Protein AF-A0AAN7WR98-F1 (afdb_monomer_lite)

Foldseek 3Di:
DDDDDDDDDDDDDDPDPDDDDDDQDDDDDLASDAQDLADALVRLLVLLQLLLVLLVLLLVLLLCLVVDDLVVNLVSLVVNLSSLSNNVSSLNSLVSNVVPDPPPAPLQLLVQLSVLCVVPSCVQANVLSVQSNPDPPPVSVVVSSVSNLQCCLQANQVSVLSSLCVSCVRNVNVCSGDSGHDHRPSSVVDDNVQGQYSVCVLPDQDDPPQDPQQDANLAQDLADDLVSLLVLLQLLLVLLVLLLVCLQCVVPDPRQLRSLSSNLNSLSNNVSSLNNLCSHCVVVDDPLLVQLSVLQVVCSVPLRNVLSVQCNVCVPPPVSVVVSSVSNLLSCLQENQVSQLVSLVVSCVVNDPSNVPGDSGHDHRPCSVVDDNPPPPYSPPPDPPDDDPDDD

Structure (mmCIF, N/CA/C/O backbone):
data_AF-A0AAN7WR98-F1
#
_entry.id   AF-A0AAN7WR98-F1
#
loop_
_atom_site.group_PDB
_atom_site.id
_atom_site.type_symbol
_atom_site.label_atom_id
_atom_site.label_alt_id
_atom_site.label_comp_id
_atom_site.label_asym_id
_atom_site.label_entity_id
_atom_site.label_seq_id
_atom_site.pdbx_PDB_ins_code
_atom_site.Cartn_x
_atom_site.Cartn_y
_atom_site.Cartn_z
_atom_site.occupancy
_atom_site.B_iso_or_equiv
_atom_site.auth_seq_id
_atom_site.auth_comp_id
_atom_site.auth_asym_id
_atom_site.auth_atom_id
_atom_site.pdbx_PDB_model_num
ATOM 1 N N . MET A 1 1 ? -8.226 -41.713 56.195 1.00 40.41 1 MET A N 1
ATOM 2 C CA . MET A 1 1 ? -8.810 -40.793 55.196 1.00 40.41 1 MET A CA 1
ATOM 3 C C . MET A 1 1 ? -7.629 -40.143 54.507 1.00 40.41 1 MET A C 1
ATOM 5 O O . MET A 1 1 ? -6.959 -39.328 55.123 1.00 40.41 1 MET A O 1
ATOM 9 N N . ASN A 1 2 ? -7.275 -40.651 53.327 1.00 34.00 2 ASN A N 1
ATOM 10 C CA . ASN A 1 2 ? -6.015 -40.342 52.653 1.00 34.00 2 ASN A CA 1
ATOM 11 C C . ASN A 1 2 ? -6.230 -39.175 51.688 1.00 34.00 2 ASN A C 1
ATOM 13 O O . ASN A 1 2 ? -7.072 -39.270 50.799 1.00 34.00 2 ASN A O 1
ATOM 17 N N . ALA A 1 3 ? -5.473 -38.097 51.879 1.00 37.28 3 ALA A N 1
ATOM 18 C CA . ALA A 1 3 ? -5.375 -36.995 50.934 1.00 37.28 3 ALA A CA 1
ATOM 19 C C . ALA A 1 3 ? -4.341 -37.357 49.857 1.00 37.28 3 ALA A C 1
ATOM 21 O O . ALA A 1 3 ? -3.191 -37.655 50.179 1.00 37.28 3 ALA A O 1
ATOM 22 N N . TYR A 1 4 ? -4.756 -37.355 48.591 1.00 42.19 4 TYR A N 1
ATOM 23 C CA . TYR A 1 4 ? -3.854 -37.446 47.446 1.00 42.19 4 TYR A CA 1
ATOM 24 C C . TYR A 1 4 ? -3.397 -36.033 47.070 1.00 42.19 4 TYR A C 1
ATOM 26 O O . TYR A 1 4 ? -4.215 -35.203 46.683 1.00 42.19 4 TYR A O 1
ATOM 34 N N . ALA A 1 5 ? -2.096 -35.768 47.191 1.00 38.50 5 ALA A N 1
ATOM 35 C CA . ALA A 1 5 ? -1.447 -34.596 46.617 1.00 38.50 5 ALA A CA 1
ATOM 36 C C . ALA A 1 5 ? -0.995 -34.944 45.192 1.00 38.50 5 ALA A C 1
ATOM 38 O O . ALA A 1 5 ? -0.158 -35.828 45.007 1.00 38.50 5 ALA A O 1
ATOM 39 N N . ALA A 1 6 ? -1.569 -34.281 44.189 1.00 35.84 6 ALA A N 1
ATOM 40 C CA . ALA A 1 6 ? -1.114 -34.363 42.807 1.00 35.84 6 ALA A CA 1
ATOM 41 C C . ALA A 1 6 ? -0.049 -33.280 42.576 1.00 35.84 6 ALA A C 1
ATOM 43 O O . ALA A 1 6 ? -0.339 -32.090 42.669 1.00 35.84 6 ALA A O 1
ATOM 44 N N . ILE A 1 7 ? 1.186 -33.699 42.306 1.00 36.03 7 ILE A N 1
ATOM 45 C CA . ILE A 1 7 ? 2.278 -32.827 41.866 1.00 36.03 7 ILE A CA 1
ATOM 46 C C . ILE A 1 7 ? 2.239 -32.825 40.337 1.00 36.03 7 ILE A C 1
ATOM 48 O O . ILE A 1 7 ? 2.510 -33.849 39.714 1.00 36.03 7 ILE A O 1
ATOM 52 N N . ILE A 1 8 ? 1.877 -31.690 39.738 1.00 37.47 8 ILE A N 1
ATOM 53 C CA . ILE A 1 8 ? 2.004 -31.457 38.295 1.00 37.47 8 ILE A CA 1
ATOM 54 C C . ILE A 1 8 ? 3.386 -30.847 38.064 1.00 37.47 8 ILE A C 1
ATOM 56 O O . ILE A 1 8 ? 3.668 -29.737 38.508 1.00 37.47 8 ILE A O 1
ATOM 60 N N . THR A 1 9 ? 4.268 -31.594 37.406 1.00 32.22 9 THR A N 1
ATOM 61 C CA . THR A 1 9 ? 5.587 -31.121 36.976 1.00 32.22 9 THR A CA 1
ATOM 62 C C . THR A 1 9 ? 5.456 -30.582 35.552 1.00 32.22 9 THR A C 1
ATOM 64 O O . THR A 1 9 ? 5.343 -31.361 34.609 1.00 32.22 9 THR A O 1
ATOM 67 N N . LEU A 1 10 ? 5.433 -29.257 35.391 1.00 30.08 10 LEU A N 1
ATOM 68 C CA . LEU A 1 10 ? 5.532 -28.607 34.083 1.00 30.08 10 LEU A CA 1
ATOM 69 C C . LEU A 1 10 ? 7.015 -28.559 33.685 1.00 30.08 10 LEU A C 1
ATOM 71 O O . LEU A 1 10 ? 7.807 -27.860 34.314 1.00 30.08 10 LEU A O 1
ATOM 75 N N . ALA A 1 11 ? 7.403 -29.327 32.669 1.00 31.03 11 ALA A N 1
ATOM 76 C CA . ALA A 1 11 ? 8.721 -29.225 32.052 1.00 31.03 11 ALA A CA 1
ATOM 77 C C . ALA A 1 11 ? 8.640 -28.230 30.886 1.00 31.03 11 ALA A C 1
ATOM 79 O O . ALA A 1 11 ? 8.096 -28.551 29.832 1.00 31.03 11 ALA A O 1
ATOM 80 N N . VAL A 1 12 ? 9.168 -27.020 31.084 1.00 31.61 12 VAL A N 1
ATOM 81 C CA . VAL A 1 12 ? 9.405 -26.054 30.003 1.00 31.61 12 VAL A CA 1
ATOM 82 C C . VAL A 1 12 ? 10.688 -26.476 29.293 1.00 31.61 12 VAL A C 1
ATOM 84 O O . VAL A 1 12 ? 11.780 -26.354 29.847 1.00 31.61 12 VAL A O 1
ATOM 87 N N . VAL A 1 13 ? 10.564 -27.017 28.082 1.00 30.03 13 VAL A N 1
ATOM 88 C CA . VAL A 1 13 ? 11.710 -27.326 27.220 1.00 30.03 13 VAL A CA 1
ATOM 89 C C . VAL A 1 13 ? 11.945 -26.121 26.313 1.00 30.03 13 VAL A C 1
ATOM 91 O O . VAL A 1 13 ? 11.380 -26.032 25.228 1.00 30.03 13 VAL A O 1
ATOM 94 N N . ALA A 1 14 ? 12.765 -25.174 26.770 1.00 31.89 14 ALA A N 1
ATOM 95 C CA . ALA A 1 14 ? 13.304 -24.127 25.909 1.00 31.89 14 ALA A CA 1
ATOM 96 C C . ALA A 1 14 ? 14.435 -24.730 25.062 1.00 31.89 14 ALA A C 1
ATOM 98 O O . ALA A 1 14 ? 15.509 -25.048 25.574 1.00 31.89 14 ALA A O 1
ATOM 99 N N . SER A 1 15 ? 14.180 -24.922 23.770 1.00 29.84 15 SER A N 1
ATOM 100 C CA . SER A 1 15 ? 15.191 -25.358 22.803 1.00 29.84 15 SER A CA 1
ATOM 101 C C . SER A 1 15 ? 15.804 -24.122 22.149 1.00 29.84 15 SER A C 1
ATOM 103 O O . SER A 1 15 ? 15.412 -23.745 21.053 1.00 29.84 15 SER A O 1
ATOM 105 N N . ALA A 1 16 ? 16.736 -23.463 22.836 1.00 31.19 16 ALA A N 1
ATOM 106 C CA . ALA A 1 16 ? 17.548 -22.412 22.231 1.00 31.19 16 ALA A CA 1
ATOM 107 C C . ALA A 1 16 ? 18.732 -23.061 21.497 1.00 31.19 16 ALA A C 1
ATOM 109 O O . ALA A 1 16 ? 19.660 -23.579 22.121 1.00 31.19 16 ALA A O 1
ATOM 110 N N . SER A 1 17 ? 18.703 -23.060 20.166 1.00 31.69 17 SER A N 1
ATOM 111 C CA . SER A 1 17 ? 19.889 -23.329 19.352 1.00 31.69 17 SER A CA 1
ATOM 112 C C . SER A 1 17 ? 20.848 -22.144 19.478 1.00 31.69 17 SER A C 1
ATOM 114 O O . SER A 1 17 ? 20.596 -21.073 18.933 1.00 31.69 17 SER A O 1
ATOM 116 N N . ALA A 1 18 ? 21.933 -22.331 20.229 1.00 30.19 18 ALA A N 1
ATOM 117 C CA . ALA A 1 18 ? 22.984 -21.337 20.399 1.00 30.19 18 ALA A CA 1
ATOM 118 C C . ALA A 1 18 ? 23.758 -21.127 19.084 1.00 30.19 18 ALA A C 1
ATOM 120 O O . ALA A 1 18 ? 24.468 -22.023 18.625 1.00 30.19 18 ALA A O 1
ATOM 121 N N . LEU A 1 19 ? 23.631 -19.935 18.497 1.00 33.47 19 LEU A N 1
ATOM 122 C CA . LEU A 1 19 ? 24.580 -19.407 17.515 1.00 33.47 19 LEU A CA 1
ATOM 123 C C . LEU A 1 19 ? 25.853 -18.899 18.234 1.00 33.47 19 LEU A C 1
ATOM 125 O O . LEU A 1 19 ? 25.812 -18.652 19.443 1.00 33.47 19 LEU A O 1
ATOM 129 N N . PRO A 1 20 ? 27.004 -18.790 17.540 1.00 31.31 20 PRO A N 1
ATOM 130 C CA . PRO A 1 20 ? 28.288 -18.492 18.170 1.00 31.31 20 PRO A CA 1
ATOM 131 C C . PRO A 1 20 ? 28.291 -17.108 18.826 1.00 31.31 20 PRO A C 1
ATOM 133 O O . PRO A 1 20 ? 27.949 -16.115 18.191 1.00 31.31 20 PRO A O 1
ATOM 136 N N . SER A 1 21 ? 28.719 -17.047 20.090 1.00 37.81 21 SER A N 1
ATOM 137 C CA . SER A 1 21 ? 28.943 -15.798 20.819 1.00 37.81 21 SER A CA 1
ATOM 138 C C . SER A 1 21 ? 30.113 -15.012 20.228 1.00 37.81 21 SER A C 1
ATOM 140 O O . SER A 1 21 ? 31.270 -15.268 20.565 1.00 37.81 21 SER A O 1
ATOM 142 N N . GLU A 1 22 ? 29.809 -14.004 19.419 1.00 37.22 22 GLU A N 1
ATOM 143 C CA . GLU A 1 22 ? 30.574 -12.760 19.450 1.00 37.22 22 GLU A CA 1
ATOM 144 C C . GLU A 1 22 ? 30.024 -11.872 20.577 1.00 37.22 22 GLU A C 1
ATOM 146 O O . GLU A 1 22 ? 28.877 -11.992 21.002 1.00 37.22 22 GLU A O 1
ATOM 151 N N . VAL A 1 23 ? 30.907 -11.078 21.173 1.00 35.81 23 VAL A N 1
ATOM 152 C CA . VAL A 1 23 ? 30.748 -10.426 22.478 1.00 35.81 23 VAL A CA 1
ATOM 153 C C . VAL A 1 23 ? 29.552 -9.458 22.498 1.00 35.81 23 VAL A C 1
ATOM 155 O O . VAL A 1 23 ? 29.684 -8.291 22.147 1.00 35.81 23 VAL A O 1
ATOM 158 N N . LEU A 1 24 ? 28.395 -9.931 22.971 1.00 34.12 24 LEU A N 1
ATOM 159 C CA . LEU A 1 24 ? 27.261 -9.097 23.380 1.00 34.12 24 LEU A CA 1
ATOM 160 C C . LEU A 1 24 ? 27.605 -8.413 24.711 1.00 34.12 24 LEU A C 1
ATOM 162 O O . LEU A 1 24 ? 27.625 -9.043 25.772 1.00 34.12 24 LEU A O 1
ATOM 166 N N . ASN A 1 25 ? 27.904 -7.115 24.659 1.00 32.28 25 ASN A N 1
ATOM 167 C CA . ASN A 1 25 ? 28.015 -6.290 25.858 1.00 32.28 25 ASN A CA 1
ATOM 168 C C . ASN A 1 25 ? 26.648 -6.208 26.556 1.00 32.28 25 ASN A C 1
ATOM 170 O O . ASN A 1 25 ? 25.639 -5.853 25.955 1.00 32.28 25 ASN A O 1
ATOM 174 N N . ALA A 1 26 ? 26.613 -6.521 27.850 1.00 30.92 26 ALA A N 1
ATOM 175 C CA . ALA A 1 26 ? 25.395 -6.460 28.645 1.00 30.92 26 ALA A CA 1
ATOM 176 C C . ALA A 1 26 ? 24.957 -5.006 28.939 1.00 30.92 26 ALA A C 1
ATOM 178 O O . ALA A 1 26 ? 25.608 -4.300 29.706 1.00 30.92 26 ALA A O 1
ATOM 179 N N . ARG A 1 27 ? 23.807 -4.642 28.350 1.00 48.62 27 ARG A N 1
ATOM 180 C CA . ARG A 1 27 ? 22.709 -3.743 28.785 1.00 48.62 27 ARG A CA 1
ATOM 181 C C . ARG A 1 27 ? 23.021 -2.379 29.426 1.00 48.62 27 ARG A C 1
ATOM 183 O O . ARG A 1 27 ? 23.291 -2.297 30.624 1.00 48.62 27 ARG A O 1
ATOM 190 N N . GLN A 1 28 ? 22.704 -1.317 28.670 1.00 35.62 28 GLN A N 1
ATOM 191 C CA . GLN A 1 28 ? 22.116 -0.057 29.177 1.00 35.62 28 GLN A CA 1
ATOM 192 C C . GLN A 1 28 ? 21.080 0.601 28.230 1.00 35.62 28 GLN A C 1
ATOM 194 O O . GLN A 1 28 ? 20.388 1.518 28.666 1.00 35.62 28 GLN A O 1
ATOM 199 N N . SER A 1 29 ? 20.930 0.160 26.978 1.00 50.62 29 SER A N 1
ATOM 200 C CA . SER A 1 29 ? 19.923 0.670 26.034 1.00 50.62 29 SER A CA 1
ATOM 201 C C . SER A 1 29 ? 18.647 -0.183 26.058 1.00 50.62 29 SER A C 1
ATOM 203 O O . SER A 1 29 ? 18.676 -1.359 26.413 1.00 50.62 29 SER A O 1
ATOM 205 N N . SER A 1 30 ? 17.517 0.416 25.679 1.00 65.88 30 SER A N 1
ATOM 206 C CA . SER A 1 30 ? 16.220 -0.246 25.457 1.00 65.88 30 SER A CA 1
ATOM 207 C C . SER A 1 30 ? 16.215 -1.233 24.279 1.00 65.88 30 SER A C 1
ATOM 209 O O . SER A 1 30 ? 15.180 -1.822 24.005 1.00 65.88 30 SER A O 1
ATOM 211 N N . CYS A 1 31 ? 17.352 -1.405 23.599 1.00 77.69 31 CYS A N 1
ATOM 212 C CA . CYS A 1 31 ? 17.520 -2.242 22.420 1.00 77.69 31 CYS A CA 1
ATOM 213 C C . CYS A 1 31 ? 18.435 -3.430 22.743 1.00 77.69 31 CYS A C 1
ATOM 215 O O . CYS A 1 31 ? 19.499 -3.242 23.339 1.00 77.69 31 CYS A O 1
ATOM 217 N N . TYR A 1 32 ? 18.045 -4.641 22.354 1.00 74.94 32 TYR A N 1
ATOM 218 C CA . TYR A 1 32 ? 18.869 -5.845 22.462 1.00 74.94 32 TYR A CA 1
ATOM 219 C C . TYR A 1 32 ? 19.983 -5.858 21.414 1.00 74.94 32 TYR A C 1
ATOM 221 O O . TYR A 1 32 ? 21.110 -6.254 21.712 1.00 74.94 32 TYR A O 1
ATOM 229 N N . LEU A 1 33 ? 19.670 -5.380 20.208 1.00 69.88 33 LEU A N 1
ATOM 230 C CA . LEU A 1 33 ? 20.643 -5.065 19.168 1.00 69.88 33 LEU A CA 1
ATOM 231 C C . LEU A 1 33 ? 20.804 -3.550 19.072 1.00 69.88 33 LEU A C 1
ATOM 233 O O . LEU A 1 33 ? 19.821 -2.813 19.127 1.00 69.88 33 LEU A O 1
ATOM 237 N N . ASP A 1 34 ? 22.037 -3.076 18.908 1.00 80.44 34 ASP A N 1
ATOM 238 C CA . ASP A 1 34 ? 22.271 -1.658 18.644 1.00 80.44 34 ASP A CA 1
ATOM 239 C C . ASP A 1 34 ? 21.584 -1.243 17.332 1.00 80.44 34 ASP A C 1
ATOM 241 O O . ASP A 1 34 ? 21.532 -2.011 16.371 1.00 80.44 34 ASP A O 1
ATOM 245 N N . VAL A 1 35 ? 21.065 -0.013 17.284 1.00 81.31 35 VAL A N 1
ATOM 246 C CA . VAL A 1 35 ? 20.512 0.556 16.047 1.00 81.31 35 VAL A CA 1
ATOM 247 C C . VAL A 1 35 ? 21.659 0.831 15.078 1.00 81.31 35 VAL A C 1
ATOM 249 O O . VAL A 1 35 ? 22.583 1.584 15.399 1.00 81.31 35 VAL A O 1
ATOM 252 N N . ILE A 1 36 ? 21.593 0.249 13.880 1.00 81.31 36 ILE A N 1
ATOM 253 C CA . ILE A 1 36 ? 22.649 0.366 12.868 1.00 81.31 36 ILE A CA 1
ATOM 254 C C . ILE A 1 36 ? 22.151 1.276 11.747 1.00 81.31 36 ILE A C 1
ATOM 256 O O . ILE A 1 36 ? 21.169 0.971 11.082 1.00 81.31 36 ILE A O 1
ATOM 260 N N . SER A 1 37 ? 22.838 2.399 11.522 1.00 75.12 37 SER A N 1
ATOM 261 C CA . SER A 1 37 ? 22.430 3.400 10.525 1.00 75.12 37 SER A CA 1
ATOM 262 C C . SER A 1 37 ? 22.773 3.033 9.081 1.00 75.12 37 SER A C 1
ATOM 264 O O . SER A 1 37 ? 22.177 3.590 8.175 1.00 75.12 37 SER A O 1
ATOM 266 N N . ASN A 1 38 ? 23.713 2.110 8.857 1.00 79.62 38 ASN A N 1
ATOM 267 C CA . ASN A 1 38 ? 24.073 1.573 7.539 1.00 79.62 38 ASN A CA 1
ATOM 268 C C . ASN A 1 38 ? 24.239 0.051 7.636 1.00 79.62 38 ASN A C 1
ATOM 270 O O . ASN A 1 38 ? 25.368 -0.447 7.606 1.00 79.62 38 ASN A O 1
ATOM 274 N N . PRO A 1 39 ? 23.143 -0.681 7.865 1.00 85.38 39 PRO A N 1
ATOM 275 C CA . PRO A 1 39 ? 23.217 -2.105 8.137 1.00 85.38 39 PRO A CA 1
ATOM 276 C C . PRO A 1 39 ? 23.625 -2.881 6.886 1.00 85.38 39 PRO A C 1
ATOM 278 O O . PRO A 1 39 ? 23.199 -2.592 5.768 1.00 85.38 39 PRO A O 1
ATOM 281 N N . THR A 1 40 ? 24.465 -3.889 7.084 1.00 86.94 40 THR A N 1
ATOM 282 C CA . THR A 1 40 ? 24.769 -4.901 6.074 1.00 86.94 40 THR A CA 1
ATOM 283 C C . THR A 1 40 ? 23.618 -5.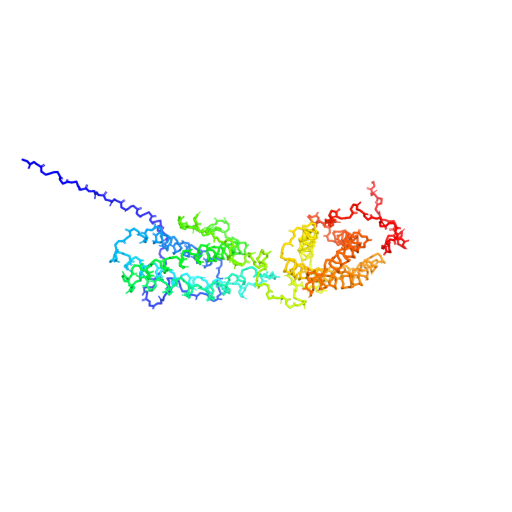906 5.960 1.00 86.94 40 THR A C 1
ATOM 285 O O . THR A 1 40 ? 22.772 -6.010 6.847 1.00 86.94 40 THR A O 1
ATOM 288 N N . ASN A 1 41 ? 23.614 -6.738 4.916 1.00 85.50 41 ASN A N 1
ATOM 289 C CA . ASN A 1 41 ? 22.623 -7.817 4.782 1.00 85.50 41 ASN A CA 1
ATOM 290 C C . ASN A 1 41 ? 22.650 -8.783 5.985 1.00 85.50 41 ASN A C 1
ATOM 292 O O . ASN A 1 41 ? 21.616 -9.317 6.379 1.00 85.50 41 ASN A O 1
ATOM 296 N N . MET A 1 42 ? 23.824 -8.985 6.597 1.00 86.62 42 MET A N 1
ATOM 297 C CA . MET A 1 42 ? 23.961 -9.798 7.808 1.00 86.62 42 MET A CA 1
ATOM 298 C C . MET A 1 42 ? 23.298 -9.130 9.018 1.00 86.62 42 MET A C 1
ATOM 300 O O . MET A 1 42 ? 22.625 -9.811 9.790 1.00 86.62 42 MET A O 1
ATOM 304 N N . ASP A 1 43 ? 23.440 -7.811 9.146 1.00 87.38 43 ASP A N 1
ATOM 305 C CA . ASP A 1 43 ? 22.790 -7.031 10.201 1.00 87.38 43 ASP A CA 1
ATOM 306 C C . ASP A 1 43 ? 21.266 -7.064 10.046 1.00 87.38 43 ASP A C 1
ATOM 308 O O . ASP A 1 43 ? 20.550 -7.256 11.026 1.00 87.38 43 ASP A O 1
ATOM 312 N N . ILE A 1 44 ? 20.761 -6.972 8.811 1.00 88.31 44 ILE A N 1
ATOM 313 C CA . ILE A 1 44 ? 19.325 -7.086 8.522 1.00 88.31 44 ILE A CA 1
ATOM 314 C C . ILE A 1 44 ? 18.797 -8.469 8.873 1.00 88.31 44 ILE A C 1
ATOM 316 O O . ILE A 1 44 ? 17.782 -8.582 9.558 1.00 88.31 44 ILE A O 1
ATOM 320 N N . LYS A 1 45 ? 19.517 -9.527 8.494 1.00 87.50 45 LYS A N 1
ATOM 321 C CA . LYS A 1 45 ? 19.162 -10.896 8.875 1.00 87.50 45 LYS A CA 1
ATOM 322 C C . LYS A 1 45 ? 19.085 -11.070 10.395 1.00 87.50 45 LYS A C 1
ATOM 324 O O . LYS A 1 45 ? 18.128 -11.663 10.901 1.00 87.50 45 LYS A O 1
ATOM 329 N N . ALA A 1 46 ? 20.087 -10.572 11.121 1.00 88.06 46 ALA A N 1
ATOM 330 C CA . ALA A 1 46 ? 20.112 -10.624 12.580 1.00 88.06 46 ALA A CA 1
ATOM 331 C C . ALA A 1 46 ? 18.954 -9.818 13.187 1.00 88.06 46 ALA A C 1
ATOM 333 O O . ALA A 1 46 ? 18.277 -10.310 14.087 1.00 88.06 46 ALA A O 1
ATOM 334 N N . SER A 1 47 ? 18.677 -8.634 12.636 1.00 92.00 47 SER A N 1
ATOM 335 C CA . SER A 1 47 ? 17.573 -7.771 13.050 1.00 92.00 47 SER A CA 1
ATOM 336 C C . SER A 1 47 ? 16.214 -8.447 12.857 1.00 92.00 47 SER A C 1
ATOM 338 O O . SER A 1 47 ? 15.421 -8.445 13.788 1.00 92.00 47 SER A O 1
ATOM 340 N N . ILE A 1 48 ? 15.939 -9.076 11.708 1.00 91.00 48 ILE A N 1
ATOM 341 C CA . ILE A 1 48 ? 14.673 -9.804 11.483 1.00 91.00 48 ILE A CA 1
ATOM 342 C C . ILE A 1 48 ? 14.550 -10.989 12.439 1.00 91.00 48 ILE A C 1
ATOM 344 O O . ILE A 1 48 ? 13.490 -11.218 13.013 1.00 91.00 48 ILE A O 1
ATOM 348 N N . SER A 1 49 ? 15.637 -11.739 12.635 1.00 89.94 49 SER A N 1
ATOM 349 C CA . SER A 1 49 ? 15.629 -12.908 13.522 1.00 89.94 49 SER A CA 1
ATOM 350 C C . SER A 1 49 ? 15.321 -12.515 14.970 1.00 89.94 49 SER A C 1
ATOM 352 O O . SER A 1 49 ? 14.535 -13.189 15.634 1.00 89.94 49 SER A O 1
ATOM 354 N N . GLN A 1 50 ? 15.910 -11.412 15.444 1.00 92.19 50 GLN A N 1
ATOM 355 C CA . GLN A 1 50 ? 15.625 -10.860 16.767 1.00 92.19 50 GLN A CA 1
ATOM 356 C C . GLN A 1 50 ? 14.185 -10.337 16.845 1.00 92.19 50 GLN A C 1
ATOM 358 O O . GLN A 1 50 ? 13.436 -10.782 17.709 1.00 92.19 50 GLN A O 1
ATOM 363 N N . TRP A 1 51 ? 13.758 -9.523 15.872 1.00 94.88 51 TRP A N 1
ATOM 364 C CA . TRP A 1 51 ? 12.395 -8.984 15.809 1.00 94.88 51 TRP A CA 1
ATOM 365 C C . TRP A 1 51 ? 11.345 -10.105 15.841 1.00 94.88 51 TRP A C 1
ATOM 367 O O . TRP A 1 51 ? 10.380 -10.037 16.598 1.00 94.88 51 TRP A O 1
ATOM 377 N N . SER A 1 52 ? 11.551 -11.188 15.088 1.00 93.38 52 SER A N 1
ATOM 378 C CA . SER A 1 52 ? 10.662 -12.353 15.116 1.00 93.38 52 SER A CA 1
ATOM 379 C C . SER A 1 52 ? 10.580 -12.996 16.500 1.00 93.38 52 SER A C 1
ATOM 381 O O . SER A 1 52 ? 9.490 -13.376 16.923 1.00 93.38 52 SER A O 1
ATOM 383 N N . SER A 1 53 ? 11.701 -13.101 17.220 1.00 93.44 53 SER A N 1
ATOM 384 C CA . SER A 1 53 ? 11.706 -13.605 18.597 1.00 93.44 53 SER A CA 1
ATOM 385 C C . SER A 1 53 ? 10.936 -12.680 19.545 1.00 93.44 53 SER A C 1
ATOM 387 O O . SER A 1 53 ? 10.250 -13.160 20.450 1.00 93.44 53 SER A O 1
ATOM 389 N N . ASP A 1 54 ? 11.036 -11.365 19.355 1.00 94.25 54 ASP A N 1
ATOM 390 C CA . ASP A 1 54 ? 10.341 -10.382 20.188 1.00 94.25 54 ASP A CA 1
ATOM 391 C C . ASP A 1 54 ? 8.836 -10.365 19.919 1.00 94.25 54 ASP A C 1
ATOM 393 O O . ASP A 1 54 ? 8.045 -10.285 20.863 1.00 94.25 54 ASP A O 1
ATOM 397 N N . VAL A 1 55 ? 8.436 -10.505 18.651 1.00 95.19 55 VAL A N 1
ATOM 398 C CA . VAL A 1 55 ? 7.038 -10.705 18.245 1.00 95.19 55 VAL A CA 1
ATOM 399 C C . VAL A 1 55 ? 6.473 -11.958 18.907 1.00 95.19 55 VAL A C 1
ATOM 401 O O . VAL A 1 55 ? 5.435 -11.881 19.558 1.00 95.19 55 VAL A O 1
ATOM 404 N N . ASP A 1 56 ? 7.173 -13.093 18.843 1.00 93.44 56 ASP A N 1
ATOM 405 C CA . ASP A 1 56 ? 6.715 -14.338 19.471 1.00 93.44 56 ASP A CA 1
ATOM 406 C C . ASP A 1 56 ? 6.551 -14.202 20.992 1.00 93.44 56 ASP A C 1
ATOM 408 O O . ASP A 1 56 ? 5.612 -14.746 21.583 1.00 93.44 56 ASP A O 1
ATOM 412 N N . ALA A 1 57 ? 7.434 -13.444 21.644 1.00 94.31 57 ALA A N 1
ATOM 413 C CA . ALA A 1 57 ? 7.338 -13.185 23.073 1.00 94.31 57 ALA A CA 1
ATOM 414 C C . ALA A 1 57 ? 6.126 -12.306 23.436 1.00 94.31 57 ALA A C 1
ATOM 416 O O . ALA A 1 57 ? 5.466 -12.577 24.445 1.00 94.31 57 ALA A O 1
ATOM 417 N N . VAL A 1 58 ? 5.815 -11.284 22.627 1.00 96.31 58 VAL A N 1
ATOM 418 C CA . VAL A 1 58 ? 4.600 -10.465 22.790 1.00 96.31 58 VAL A CA 1
ATOM 419 C C . VAL A 1 58 ? 3.350 -11.300 22.505 1.00 96.31 58 VAL A C 1
ATOM 421 O O . VAL A 1 58 ? 2.433 -11.303 23.323 1.00 96.31 58 VAL A O 1
ATOM 424 N N . ASN A 1 59 ? 3.344 -12.095 21.435 1.00 95.31 59 ASN A N 1
ATOM 425 C CA . ASN A 1 59 ? 2.233 -12.982 21.082 1.00 95.31 59 ASN A CA 1
ATOM 426 C C . ASN A 1 59 ? 1.899 -13.959 22.208 1.00 95.31 59 ASN A C 1
ATOM 428 O O . ASN A 1 59 ? 0.745 -14.091 22.607 1.00 95.31 59 ASN A O 1
ATOM 432 N N . ASN A 1 60 ? 2.923 -14.594 22.785 1.00 94.62 60 ASN A N 1
ATOM 433 C CA . ASN A 1 60 ? 2.737 -15.507 23.905 1.00 94.62 60 ASN A CA 1
ATOM 434 C C . ASN A 1 60 ? 2.177 -14.797 25.150 1.00 94.62 60 ASN A C 1
ATOM 436 O O . ASN A 1 60 ? 1.452 -15.411 25.932 1.00 94.62 60 ASN A O 1
ATOM 440 N N . PHE A 1 61 ? 2.487 -13.516 25.365 1.00 97.25 61 PHE A N 1
ATOM 441 C CA . PHE A 1 61 ? 1.815 -12.744 26.407 1.00 97.25 61 PHE A CA 1
ATOM 442 C C . PHE A 1 61 ? 0.329 -12.548 26.079 1.00 97.25 61 PHE A C 1
ATOM 444 O O . PHE A 1 61 ? -0.503 -12.907 26.914 1.00 97.25 61 PHE A O 1
ATOM 451 N N . LEU A 1 62 ? 0.000 -12.045 24.884 1.00 96.12 62 LEU A N 1
ATOM 452 C CA . LEU A 1 62 ? -1.380 -11.750 24.470 1.00 96.12 62 LEU A CA 1
ATOM 453 C C . LEU A 1 62 ? -2.282 -12.992 24.534 1.00 96.12 62 LEU A C 1
ATOM 455 O O . LEU A 1 62 ? -3.364 -12.935 25.117 1.00 96.12 62 LEU A O 1
ATOM 459 N N . ASP A 1 63 ? -1.782 -14.147 24.089 1.00 95.50 63 ASP A N 1
ATOM 460 C CA . ASP A 1 63 ? -2.513 -15.424 24.119 1.00 95.50 63 ASP A CA 1
ATOM 461 C C . ASP A 1 63 ? -2.902 -15.887 25.528 1.00 95.50 63 ASP A C 1
ATOM 463 O O . ASP A 1 63 ? -3.874 -16.622 25.712 1.00 95.50 63 ASP A O 1
ATOM 467 N N . ASN A 1 64 ? -2.144 -15.475 26.544 1.00 95.56 64 ASN A N 1
ATOM 468 C CA . ASN A 1 64 ? -2.337 -15.940 27.912 1.00 95.56 64 ASN A CA 1
ATOM 469 C C . ASN A 1 64 ? -2.905 -14.857 28.843 1.00 95.56 64 ASN A C 1
ATOM 471 O O . ASN A 1 64 ? -3.472 -15.203 29.885 1.00 95.56 64 ASN A O 1
ATOM 475 N N . ALA A 1 65 ? -2.788 -13.571 28.491 1.00 93.56 65 ALA A N 1
ATOM 476 C CA . ALA A 1 65 ? -3.001 -12.434 29.388 1.00 93.56 65 ALA A CA 1
ATOM 477 C C . ALA A 1 65 ? -4.378 -12.425 30.072 1.00 93.56 65 ALA A C 1
ATOM 479 O O . ALA A 1 65 ? -4.459 -12.157 31.273 1.00 93.56 65 ALA A O 1
ATOM 480 N N . GLN A 1 66 ? -5.448 -12.779 29.351 1.00 90.75 66 GLN A N 1
ATOM 481 C CA . GLN A 1 66 ? -6.814 -12.806 29.897 1.00 90.75 66 GLN A CA 1
ATOM 482 C C . GLN A 1 66 ? -7.013 -13.865 30.994 1.00 90.75 66 GLN A C 1
ATOM 484 O O . GLN A 1 66 ? -7.876 -13.719 31.857 1.00 90.75 66 GLN A O 1
ATOM 489 N N . SER A 1 67 ? -6.217 -14.937 30.976 1.00 93.75 67 SER A N 1
ATOM 490 C CA . SER A 1 67 ? -6.310 -16.042 31.940 1.00 93.75 67 SER A CA 1
ATOM 491 C C . SER A 1 67 ? -5.374 -15.888 33.145 1.00 93.75 67 SER A C 1
ATOM 493 O O . SER A 1 67 ? -5.473 -16.644 34.115 1.00 93.75 67 SER A O 1
ATOM 495 N N . MET A 1 68 ? -4.458 -14.918 33.096 1.00 94.88 68 MET A N 1
ATOM 496 C CA . MET A 1 68 ? -3.477 -14.680 34.149 1.00 94.88 68 MET A CA 1
ATOM 497 C C . MET A 1 68 ? -4.099 -13.949 35.344 1.00 94.88 68 MET A C 1
ATOM 499 O O . MET A 1 68 ? -4.859 -12.993 35.186 1.00 94.88 68 MET A O 1
ATOM 503 N N . GLY A 1 69 ? -3.701 -14.346 36.557 1.00 95.88 69 GLY A N 1
ATOM 504 C CA . GLY A 1 69 ? -3.925 -13.529 37.753 1.00 95.88 69 GLY A CA 1
ATOM 505 C C . GLY A 1 69 ? -3.099 -12.238 37.714 1.00 95.88 69 GLY A C 1
ATOM 506 O O . GLY A 1 69 ? -2.056 -12.195 37.062 1.00 95.88 69 GLY A O 1
ATOM 507 N N . ASP A 1 70 ? -3.547 -11.209 38.435 1.00 93.69 70 ASP A N 1
ATOM 508 C CA . ASP A 1 70 ? -3.022 -9.836 38.345 1.00 93.69 70 ASP A CA 1
ATOM 509 C C . ASP A 1 70 ? -1.492 -9.743 38.469 1.00 93.69 70 ASP A C 1
ATOM 511 O O . ASP A 1 70 ? -0.845 -9.237 37.555 1.00 93.69 70 ASP A O 1
ATOM 515 N N . ASP A 1 71 ? -0.895 -10.320 39.520 1.00 92.50 71 ASP A N 1
ATOM 516 C CA . ASP A 1 71 ? 0.563 -10.285 39.734 1.00 92.50 71 ASP A CA 1
ATOM 517 C C . ASP A 1 71 ? 1.346 -10.934 38.578 1.00 92.50 71 ASP A C 1
ATOM 519 O O . ASP A 1 71 ? 2.404 -10.455 38.165 1.00 92.50 71 ASP A O 1
ATOM 523 N N . SER A 1 72 ? 0.825 -12.042 38.036 1.00 95.81 72 SER A N 1
ATOM 524 C CA . SER A 1 72 ? 1.453 -12.740 36.906 1.00 95.81 72 SER A CA 1
ATOM 525 C C . SER A 1 72 ? 1.316 -11.934 35.619 1.00 95.81 72 SER A C 1
ATOM 527 O O . SER A 1 72 ? 2.275 -11.845 34.853 1.00 95.81 72 SER A O 1
ATOM 529 N N . ARG A 1 73 ? 0.155 -11.303 35.408 1.00 95.44 73 ARG A N 1
ATOM 530 C CA . ARG A 1 73 ? -0.101 -10.433 34.260 1.00 95.44 73 ARG A CA 1
ATOM 531 C C . ARG A 1 73 ? 0.789 -9.195 34.290 1.00 95.44 73 ARG A C 1
ATOM 533 O O . ARG A 1 73 ? 1.350 -8.858 33.258 1.00 95.44 73 ARG A O 1
ATOM 540 N N . HIS A 1 74 ? 0.988 -8.559 35.447 1.00 91.44 74 HIS A N 1
ATOM 541 C CA . HIS A 1 74 ? 1.882 -7.399 35.595 1.00 91.44 74 HIS A CA 1
ATOM 542 C C . HIS A 1 74 ? 3.324 -7.725 35.217 1.00 91.44 74 HIS A C 1
ATOM 544 O O . HIS A 1 74 ? 3.964 -6.988 34.461 1.00 91.44 74 HIS A O 1
ATOM 550 N N . LEU A 1 75 ? 3.830 -8.855 35.719 1.00 90.94 75 LEU A N 1
ATOM 551 C CA . LEU A 1 75 ? 5.177 -9.316 35.404 1.00 90.94 75 LEU A CA 1
ATOM 552 C C . LEU A 1 75 ? 5.315 -9.663 33.916 1.00 90.94 75 LEU A C 1
ATOM 554 O O . LEU A 1 75 ? 6.287 -9.257 33.278 1.00 90.94 75 LEU A O 1
ATOM 558 N N . ALA A 1 76 ? 4.340 -10.382 33.357 1.00 92.31 76 ALA A N 1
ATOM 559 C CA . ALA A 1 76 ? 4.352 -10.769 31.952 1.00 92.31 76 ALA A CA 1
ATOM 560 C C . ALA A 1 76 ? 4.218 -9.552 31.018 1.00 92.31 76 ALA A C 1
ATOM 562 O O . ALA A 1 76 ? 4.974 -9.457 30.056 1.00 92.31 76 ALA A O 1
ATOM 563 N N . ALA A 1 77 ? 3.363 -8.580 31.352 1.00 92.94 77 ALA A N 1
ATOM 564 C CA . ALA A 1 77 ? 3.219 -7.321 30.621 1.00 92.94 77 ALA A CA 1
ATOM 565 C C . ALA A 1 77 ? 4.519 -6.504 30.644 1.00 92.94 77 ALA A C 1
ATOM 567 O O . ALA A 1 77 ? 4.937 -5.984 29.615 1.00 92.94 77 ALA A O 1
ATOM 568 N N . SER A 1 78 ? 5.213 -6.453 31.787 1.00 92.00 78 SER A N 1
ATOM 569 C CA . SER A 1 78 ? 6.519 -5.784 31.893 1.00 92.00 78 SER A CA 1
ATOM 570 C C . SER A 1 78 ? 7.578 -6.445 31.004 1.00 92.00 78 SER A C 1
ATOM 572 O O . SER A 1 78 ? 8.395 -5.759 30.392 1.00 92.00 78 SER A O 1
ATOM 574 N N . SER A 1 79 ? 7.564 -7.779 30.911 1.00 91.31 79 SER A N 1
ATOM 575 C CA . SER A 1 79 ? 8.455 -8.515 30.010 1.00 91.31 79 SER A CA 1
ATOM 576 C C . SER A 1 79 ? 8.090 -8.293 28.541 1.00 91.31 79 SER A C 1
ATOM 578 O O . SER A 1 79 ? 8.982 -8.059 27.733 1.00 91.31 79 SER A O 1
ATOM 580 N N . ALA A 1 80 ? 6.801 -8.342 28.195 1.00 93.62 80 ALA A N 1
ATOM 581 C CA . ALA A 1 80 ? 6.311 -8.080 26.844 1.00 93.62 80 ALA A CA 1
ATOM 582 C C . ALA A 1 80 ? 6.642 -6.651 26.396 1.00 93.62 80 ALA A C 1
ATOM 584 O O . ALA A 1 80 ? 7.067 -6.455 25.265 1.00 93.62 80 ALA A O 1
ATOM 585 N N . MET A 1 81 ? 6.546 -5.671 27.300 1.00 91.81 81 MET A N 1
ATOM 586 C CA . MET A 1 81 ? 6.936 -4.284 27.042 1.00 91.81 81 MET A CA 1
ATOM 587 C C . MET A 1 81 ? 8.419 -4.157 26.684 1.00 91.81 81 MET A C 1
ATOM 589 O O . MET A 1 81 ? 8.749 -3.402 25.780 1.00 91.81 81 MET A O 1
ATOM 593 N N . ALA A 1 82 ? 9.311 -4.901 27.347 1.00 89.00 82 ALA A N 1
ATOM 594 C CA . ALA A 1 82 ? 10.733 -4.882 27.005 1.00 89.00 82 ALA A CA 1
ATOM 595 C C . ALA A 1 82 ? 10.993 -5.429 25.590 1.00 89.00 82 ALA A C 1
ATOM 597 O O . ALA A 1 82 ? 11.788 -4.848 24.859 1.00 89.00 82 ALA A O 1
ATOM 598 N N . ASN A 1 83 ? 10.292 -6.497 25.192 1.00 91.88 83 ASN A N 1
ATOM 599 C CA . ASN A 1 83 ? 10.386 -7.036 23.832 1.00 91.88 83 ASN A CA 1
ATOM 600 C C . ASN A 1 83 ? 9.759 -6.075 22.810 1.00 91.88 83 ASN A C 1
ATOM 602 O O . ASN A 1 83 ? 10.336 -5.843 21.761 1.00 91.88 83 ASN A O 1
ATOM 606 N N . ALA A 1 84 ? 8.613 -5.456 23.115 1.00 92.06 84 ALA A N 1
ATOM 607 C CA . ALA A 1 84 ? 8.004 -4.445 22.249 1.00 92.06 84 ALA A CA 1
ATOM 608 C C . ALA A 1 84 ? 8.931 -3.229 22.059 1.00 92.06 84 ALA A C 1
ATOM 610 O O . ALA A 1 84 ? 9.124 -2.760 20.945 1.00 92.06 84 ALA A O 1
ATOM 611 N N . GLN A 1 85 ? 9.572 -2.740 23.121 1.00 88.00 85 GLN A N 1
ATOM 612 C CA . GLN A 1 85 ? 10.543 -1.647 23.015 1.00 88.00 85 GLN A CA 1
ATOM 613 C C . GLN A 1 85 ? 11.744 -2.009 22.138 1.00 88.00 85 GLN A C 1
ATOM 615 O O . GLN A 1 85 ? 12.230 -1.145 21.411 1.00 88.00 85 GLN A O 1
ATOM 620 N N . ASP A 1 86 ? 12.187 -3.266 22.167 1.00 88.88 86 ASP A N 1
ATOM 621 C CA . ASP A 1 86 ? 13.247 -3.733 21.279 1.00 88.88 86 ASP A CA 1
ATOM 622 C C . ASP A 1 86 ? 12.813 -3.699 19.805 1.00 88.88 86 ASP A C 1
ATOM 624 O O . ASP A 1 86 ? 13.561 -3.200 18.967 1.00 88.88 86 ASP A O 1
ATOM 628 N N . GLN A 1 87 ? 11.558 -4.060 19.499 1.00 91.88 87 GLN A N 1
ATOM 629 C CA . GLN A 1 87 ? 10.997 -4.018 18.134 1.00 91.88 87 GLN A CA 1
ATOM 630 C C . GLN A 1 87 ? 11.129 -2.631 17.477 1.00 91.88 87 GLN A C 1
ATOM 632 O O . GLN A 1 87 ? 11.389 -2.533 16.277 1.00 91.88 87 GLN A O 1
ATOM 637 N N . LEU A 1 88 ? 11.038 -1.539 18.250 1.00 88.94 88 LEU A N 1
ATOM 638 C CA . LEU A 1 88 ? 11.288 -0.175 17.753 1.00 88.94 88 LEU A CA 1
ATOM 639 C C . LEU A 1 88 ? 12.747 0.056 17.326 1.00 88.94 88 LEU A C 1
ATOM 641 O O . LEU A 1 88 ? 13.032 0.861 16.433 1.00 88.94 88 LEU A O 1
ATOM 645 N N . CYS A 1 89 ? 13.685 -0.646 17.951 1.00 88.81 89 CYS A N 1
ATOM 646 C CA . CYS A 1 89 ? 15.092 -0.609 17.590 1.00 88.81 89 CYS A CA 1
ATOM 647 C C . CYS A 1 89 ? 15.341 -1.366 16.283 1.00 88.81 89 CYS A C 1
ATOM 649 O O . CYS A 1 89 ? 16.025 -0.836 15.404 1.00 88.81 89 CYS A O 1
ATOM 651 N N . GLN A 1 90 ? 14.729 -2.543 16.098 1.00 92.56 90 GLN A N 1
ATOM 652 C CA . GLN A 1 90 ? 14.788 -3.240 14.808 1.00 92.56 90 GLN A CA 1
ATOM 653 C C . GLN A 1 90 ? 14.117 -2.429 13.691 1.00 92.56 90 GLN A C 1
ATOM 655 O O . GLN A 1 90 ? 14.687 -2.319 12.605 1.00 92.56 90 GLN A O 1
ATOM 660 N N . LEU A 1 91 ? 12.988 -1.767 13.971 1.00 91.75 91 LEU A N 1
ATOM 661 C CA . LEU A 1 91 ? 12.353 -0.827 13.041 1.00 91.75 91 LEU A CA 1
ATOM 662 C C . LEU A 1 91 ? 13.295 0.318 12.642 1.00 91.75 91 LEU A C 1
ATOM 664 O O . LEU A 1 91 ? 13.353 0.693 11.474 1.00 91.75 91 LEU A O 1
ATOM 668 N N . SER A 1 92 ? 14.065 0.858 13.590 1.00 87.50 92 SER A N 1
ATOM 669 C CA . SER A 1 92 ? 15.030 1.931 13.317 1.00 87.50 92 SER A CA 1
ATOM 670 C C . SER A 1 92 ? 16.192 1.458 12.435 1.00 87.50 92 SER A C 1
ATOM 672 O O . SER A 1 92 ? 16.586 2.167 11.510 1.00 87.50 92 SER A O 1
ATOM 674 N N . THR A 1 93 ? 16.712 0.249 12.675 1.00 86.56 93 THR A N 1
ATOM 675 C CA . THR A 1 93 ? 17.714 -0.387 11.799 1.00 86.56 93 THR A CA 1
ATOM 676 C C . THR A 1 93 ? 17.158 -0.589 10.387 1.00 86.56 93 THR A C 1
ATOM 678 O O . THR A 1 93 ? 17.839 -0.295 9.406 1.00 86.56 93 THR A O 1
ATOM 681 N N . PHE A 1 94 ? 15.901 -1.019 10.270 1.00 87.25 94 PHE A N 1
ATOM 682 C CA . PHE A 1 94 ? 15.210 -1.153 8.988 1.00 87.25 94 PHE A CA 1
ATOM 683 C C . PHE A 1 94 ? 15.048 0.180 8.265 1.00 87.25 94 PHE A C 1
ATOM 685 O O . PHE A 1 94 ? 15.418 0.279 7.100 1.00 87.25 94 PHE A O 1
ATOM 692 N N . ALA A 1 95 ? 14.566 1.220 8.944 1.00 85.75 95 ALA A N 1
ATOM 693 C CA . ALA A 1 95 ? 14.453 2.552 8.358 1.00 85.75 95 ALA A CA 1
ATOM 694 C C . ALA A 1 95 ? 15.809 3.041 7.816 1.00 85.75 95 ALA A C 1
ATOM 696 O O . ALA A 1 95 ? 15.887 3.492 6.676 1.00 85.75 95 ALA A O 1
ATOM 697 N N . GLY A 1 96 ? 16.896 2.837 8.571 1.00 83.50 96 GLY A N 1
ATOM 698 C CA . GLY A 1 96 ? 18.253 3.147 8.114 1.00 83.50 96 GLY A CA 1
ATOM 699 C C . GLY A 1 96 ? 18.705 2.320 6.904 1.00 83.50 96 GLY A C 1
ATOM 700 O O . GLY A 1 96 ? 19.327 2.859 5.991 1.00 83.50 96 GLY A O 1
ATOM 701 N N . PHE A 1 97 ? 18.380 1.025 6.847 1.00 85.25 97 PHE A N 1
ATOM 702 C CA . PHE A 1 97 ? 18.641 0.190 5.665 1.00 85.25 97 PHE A CA 1
ATOM 703 C C . PHE A 1 97 ? 17.955 0.739 4.416 1.00 85.25 97 PHE A C 1
ATOM 705 O O . PHE A 1 97 ? 18.569 0.847 3.357 1.00 85.25 97 PHE A O 1
ATOM 712 N N . MET A 1 98 ? 16.687 1.106 4.568 1.00 80.38 98 MET A N 1
ATOM 713 C CA . MET A 1 98 ? 15.830 1.574 3.488 1.00 80.38 98 MET A CA 1
ATOM 714 C C . MET A 1 98 ? 16.296 2.921 2.943 1.00 80.38 98 MET A C 1
ATOM 716 O O . MET A 1 98 ? 16.412 3.091 1.733 1.00 80.38 98 MET A O 1
ATOM 720 N N . GLU A 1 99 ? 16.619 3.860 3.834 1.00 79.94 99 GLU A N 1
ATOM 721 C CA . GLU A 1 99 ? 17.127 5.189 3.474 1.00 79.94 99 GLU A CA 1
ATOM 722 C C . GLU A 1 99 ? 18.461 5.128 2.718 1.00 79.94 99 GLU A C 1
ATOM 724 O O . GLU A 1 99 ? 18.732 5.980 1.871 1.00 79.94 99 GLU A O 1
ATOM 729 N N . ASN A 1 100 ? 19.289 4.120 3.006 1.00 73.25 100 ASN A N 1
ATOM 730 C CA . ASN A 1 100 ? 20.604 3.946 2.388 1.00 73.25 100 ASN A CA 1
ATOM 731 C C . ASN A 1 100 ? 20.613 2.944 1.230 1.00 73.25 100 ASN A C 1
ATOM 733 O O . ASN A 1 100 ? 21.667 2.718 0.622 1.00 73.25 100 ASN A O 1
ATOM 737 N N . SER A 1 101 ? 19.466 2.348 0.897 1.00 70.19 101 SER A N 1
ATOM 738 C CA . SER A 1 101 ? 19.387 1.463 -0.254 1.00 70.19 101 SER A CA 1
ATOM 739 C C . SER A 1 101 ? 19.638 2.255 -1.536 1.00 70.19 101 SER A C 1
ATOM 741 O O . SER A 1 101 ? 18.999 3.262 -1.829 1.00 70.19 101 SER A O 1
ATOM 743 N N . THR A 1 102 ? 20.601 1.783 -2.329 1.00 60.47 102 THR A N 1
ATOM 744 C CA . THR A 1 102 ? 20.895 2.340 -3.662 1.00 60.47 102 THR A CA 1
ATOM 745 C C . THR A 1 102 ? 19.977 1.770 -4.743 1.00 60.47 102 THR A C 1
ATOM 747 O O . THR A 1 102 ? 20.087 2.144 -5.915 1.00 60.47 102 THR A O 1
ATOM 750 N N . VAL A 1 103 ? 19.073 0.861 -4.367 1.00 55.59 103 VAL A N 1
ATOM 751 C CA . VAL A 1 103 ? 18.098 0.281 -5.282 1.00 55.59 103 VAL A CA 1
ATOM 752 C C . VAL A 1 103 ? 17.020 1.323 -5.573 1.00 55.59 103 VAL A C 1
ATOM 754 O O . VAL A 1 103 ? 16.281 1.757 -4.702 1.00 55.59 103 VAL A O 1
ATOM 757 N N . LEU A 1 104 ? 16.975 1.757 -6.837 1.00 40.81 104 LEU A N 1
ATOM 758 C CA . LEU A 1 104 ? 16.170 2.872 -7.362 1.00 40.81 104 LEU A CA 1
ATOM 759 C C . LEU A 1 104 ? 14.650 2.585 -7.443 1.00 40.81 104 LEU A C 1
ATOM 761 O O . LEU A 1 104 ? 13.977 3.082 -8.349 1.00 40.81 104 LEU A O 1
ATOM 765 N N . THR A 1 105 ? 14.101 1.743 -6.572 1.00 51.69 105 THR A N 1
ATOM 766 C CA . THR A 1 105 ? 12.656 1.492 -6.459 1.00 51.69 105 THR A CA 1
ATOM 767 C C . THR A 1 105 ? 12.084 2.359 -5.335 1.00 51.69 105 THR A C 1
ATOM 769 O O . THR A 1 105 ? 12.705 2.470 -4.283 1.00 51.69 105 THR A O 1
ATOM 772 N N . PRO A 1 106 ? 10.914 2.997 -5.498 1.00 53.44 106 PRO A N 1
ATOM 773 C CA . PRO A 1 106 ? 10.227 3.584 -4.358 1.00 53.44 106 PRO A CA 1
ATOM 774 C C . PRO A 1 106 ? 9.589 2.455 -3.554 1.00 53.44 106 PRO A C 1
ATOM 776 O O . PRO A 1 106 ? 8.722 1.736 -4.046 1.00 53.44 106 PRO A O 1
ATOM 779 N N . TRP A 1 107 ? 10.024 2.280 -2.313 1.00 72.06 107 TRP A N 1
ATOM 780 C CA . TRP A 1 107 ? 9.436 1.303 -1.407 1.00 72.06 107 TRP A CA 1
ATOM 781 C C . TRP A 1 107 ? 8.234 1.967 -0.737 1.00 72.06 107 TRP A C 1
ATOM 783 O O . TRP A 1 107 ? 8.278 2.259 0.453 1.00 72.06 107 TRP A O 1
ATOM 793 N N . ALA A 1 108 ? 7.217 2.332 -1.521 1.00 74.69 108 ALA A N 1
ATOM 794 C CA . ALA A 1 108 ? 6.078 3.105 -1.029 1.00 74.69 108 ALA A CA 1
ATOM 795 C C . ALA A 1 108 ? 5.377 2.374 0.126 1.00 74.69 108 ALA A C 1
ATOM 797 O O . ALA A 1 108 ? 5.229 2.956 1.198 1.00 74.69 108 ALA A O 1
ATOM 798 N N . ASP A 1 109 ? 5.093 1.083 -0.051 1.00 76.06 109 ASP A N 1
ATOM 799 C CA . ASP A 1 109 ? 4.448 0.240 0.961 1.00 76.06 109 ASP A CA 1
ATOM 800 C C . ASP A 1 109 ? 5.309 0.108 2.220 1.00 76.06 109 ASP A C 1
ATOM 802 O O . ASP A 1 109 ? 4.816 0.271 3.330 1.00 76.06 109 ASP A O 1
ATOM 806 N N . ALA A 1 110 ? 6.620 -0.106 2.076 1.00 82.38 110 ALA A N 1
ATOM 807 C CA . ALA A 1 110 ? 7.514 -0.197 3.229 1.00 82.38 110 ALA A CA 1
ATOM 808 C C . ALA A 1 110 ? 7.816 1.169 3.880 1.00 82.38 110 ALA A C 1
ATOM 810 O O . ALA A 1 110 ? 8.005 1.243 5.088 1.00 82.38 110 ALA A O 1
ATOM 811 N N . THR A 1 111 ? 7.800 2.272 3.128 1.00 83.19 111 THR A N 1
ATOM 812 C CA . THR A 1 111 ? 7.895 3.636 3.680 1.00 83.19 111 THR A CA 1
ATOM 813 C C . THR A 1 111 ? 6.627 3.983 4.452 1.00 83.19 111 THR A C 1
ATOM 815 O O . THR A 1 111 ? 6.711 4.563 5.535 1.00 83.19 111 THR A O 1
ATOM 818 N N . CYS A 1 112 ? 5.461 3.604 3.920 1.00 82.88 112 CYS A N 1
ATOM 819 C CA . CYS A 1 112 ? 4.203 3.665 4.647 1.00 82.88 112 CYS A CA 1
ATOM 820 C C . CYS A 1 112 ? 4.313 2.835 5.924 1.00 82.88 112 CYS A C 1
ATOM 822 O O . CYS A 1 112 ? 4.119 3.396 6.996 1.00 82.88 112 CYS A O 1
ATOM 824 N N . ALA A 1 113 ? 4.696 1.557 5.826 1.00 88.62 113 ALA A N 1
ATOM 825 C CA . ALA A 1 113 ? 4.764 0.650 6.969 1.00 88.62 113 ALA A CA 1
ATOM 826 C C . ALA A 1 113 ? 5.704 1.202 8.047 1.00 88.62 113 ALA A C 1
ATOM 828 O O . ALA A 1 113 ? 5.336 1.282 9.210 1.00 88.62 113 ALA A O 1
ATOM 829 N N . ILE A 1 114 ? 6.887 1.708 7.675 1.00 89.44 114 ILE A N 1
ATOM 830 C CA . ILE A 1 114 ? 7.788 2.383 8.622 1.00 89.44 114 ILE A CA 1
ATOM 831 C C . ILE A 1 114 ? 7.086 3.547 9.320 1.00 89.44 114 ILE A C 1
ATOM 833 O O . ILE A 1 114 ? 7.181 3.675 10.539 1.00 89.44 114 ILE A O 1
ATOM 837 N N . LYS A 1 115 ? 6.390 4.400 8.569 1.00 86.06 115 LYS A N 1
ATOM 838 C CA . LYS A 1 115 ? 5.712 5.576 9.117 1.00 86.06 115 LYS A CA 1
ATOM 839 C C . LYS A 1 115 ? 4.536 5.199 10.017 1.00 86.06 115 LYS A C 1
ATOM 841 O O . LYS A 1 115 ? 4.369 5.837 11.059 1.00 86.06 115 LYS A O 1
ATOM 846 N N . ASP A 1 116 ? 3.732 4.214 9.632 1.00 84.88 116 ASP A N 1
ATOM 847 C CA . ASP A 1 116 ? 2.608 3.726 10.429 1.00 84.88 116 ASP A CA 1
ATOM 848 C C . ASP A 1 116 ? 3.110 3.130 11.745 1.00 84.88 116 ASP A C 1
ATOM 850 O O . ASP A 1 116 ? 2.740 3.603 12.822 1.00 84.88 116 ASP A O 1
ATOM 854 N N . LEU A 1 117 ? 4.087 2.223 11.664 1.00 90.50 117 LEU A N 1
ATOM 855 C CA . LEU A 1 117 ? 4.751 1.623 12.817 1.00 90.50 117 LEU A CA 1
ATOM 856 C C . LEU A 1 117 ? 5.378 2.684 13.737 1.00 90.50 117 LEU A C 1
ATOM 858 O O . LEU A 1 117 ? 5.154 2.664 14.946 1.00 90.50 117 LEU A O 1
ATOM 862 N N . GLN A 1 118 ? 6.112 3.662 13.195 1.00 86.62 118 GLN A N 1
ATOM 863 C CA . GLN A 1 118 ? 6.704 4.752 13.985 1.00 86.62 118 GLN A CA 1
ATOM 864 C C . GLN A 1 118 ? 5.652 5.637 14.662 1.00 86.62 118 GLN A C 1
ATOM 866 O O . GLN A 1 118 ? 5.895 6.160 15.750 1.00 86.62 118 GLN A O 1
ATOM 871 N N . THR A 1 119 ? 4.499 5.832 14.022 1.00 81.69 119 THR A N 1
ATOM 872 C CA . THR A 1 119 ? 3.437 6.702 14.537 1.00 81.69 119 THR A CA 1
ATOM 873 C C . THR A 1 119 ? 2.615 5.998 15.607 1.00 81.69 119 THR A C 1
ATOM 875 O O . THR A 1 119 ? 2.316 6.589 16.644 1.00 81.69 119 THR A O 1
ATOM 878 N N . ASN A 1 120 ? 2.237 4.747 15.358 1.00 80.38 120 ASN A N 1
ATOM 879 C CA . ASN A 1 120 ? 1.205 4.070 16.130 1.00 80.38 120 ASN A CA 1
ATOM 880 C C . ASN A 1 120 ? 1.769 3.110 17.174 1.00 80.38 120 ASN A C 1
ATOM 882 O O . ASN A 1 120 ? 1.151 2.952 18.225 1.00 80.38 120 ASN A O 1
ATOM 886 N N . PHE A 1 121 ? 2.936 2.503 16.950 1.00 87.44 121 PHE A N 1
ATOM 887 C CA . PHE A 1 121 ? 3.377 1.394 17.793 1.00 87.44 121 PHE A CA 1
ATOM 888 C C . PHE A 1 121 ? 3.604 1.784 19.258 1.00 87.44 121 PHE A C 1
ATOM 890 O O . PHE A 1 121 ? 3.098 1.118 20.162 1.00 87.44 121 PHE A O 1
ATOM 897 N N . ASP A 1 122 ? 4.296 2.897 19.518 1.00 82.56 122 ASP A N 1
ATOM 898 C CA . ASP A 1 122 ? 4.524 3.348 20.897 1.00 82.56 122 ASP A CA 1
ATOM 899 C C . ASP A 1 122 ? 3.206 3.704 21.605 1.00 82.56 122 ASP A C 1
ATOM 901 O O . ASP A 1 122 ? 2.947 3.259 22.726 1.00 82.56 122 ASP A O 1
ATOM 905 N N . LEU A 1 123 ? 2.339 4.454 20.916 1.00 77.62 123 LEU A N 1
ATOM 906 C CA . LEU A 1 123 ? 1.060 4.920 21.454 1.00 77.62 123 LEU A CA 1
ATOM 907 C C . LEU A 1 123 ? 0.084 3.776 21.735 1.00 77.62 123 LEU A C 1
ATOM 909 O O . LEU A 1 123 ? -0.659 3.838 22.711 1.00 77.62 123 LEU A O 1
ATOM 913 N N . ARG A 1 124 ? 0.047 2.761 20.870 1.00 86.00 124 ARG A N 1
ATOM 914 C CA . ARG A 1 124 ? -0.991 1.723 20.893 1.00 86.00 124 ARG A CA 1
ATOM 915 C C . ARG A 1 124 ? -0.554 0.435 21.568 1.00 86.00 124 ARG A C 1
ATOM 917 O O . ARG A 1 124 ? -1.368 -0.210 22.222 1.00 86.00 124 ARG A O 1
ATOM 924 N N . VAL A 1 125 ? 0.723 0.082 21.468 1.00 91.69 125 VAL A N 1
ATOM 925 C CA . VAL A 1 125 ? 1.248 -1.180 22.000 1.00 91.69 125 VAL A CA 1
ATOM 926 C C . VAL A 1 125 ? 2.018 -0.919 23.287 1.00 91.69 125 VAL A C 1
ATOM 928 O O . VAL A 1 125 ? 1.620 -1.394 24.352 1.00 91.69 125 VAL A O 1
ATOM 931 N N . THR A 1 126 ? 3.076 -0.106 23.237 1.00 88.44 126 THR A N 1
ATOM 932 C CA . THR A 1 126 ? 3.955 0.118 24.399 1.00 88.44 126 THR A CA 1
ATOM 933 C C . THR A 1 126 ? 3.217 0.775 25.568 1.00 88.44 126 THR A C 1
ATOM 935 O O . THR A 1 126 ? 3.320 0.301 26.700 1.00 88.44 126 THR A O 1
ATOM 938 N N . GLN A 1 127 ? 2.426 1.827 25.325 1.00 86.06 127 GLN A N 1
ATOM 939 C CA . GLN A 1 127 ? 1.688 2.525 26.391 1.00 86.06 127 GLN A CA 1
ATOM 940 C C . GLN A 1 127 ? 0.575 1.672 27.015 1.00 86.06 127 GLN A C 1
ATOM 942 O O . GLN A 1 127 ? 0.348 1.735 28.230 1.00 86.06 127 GLN A O 1
ATOM 947 N N . ASN A 1 128 ? -0.094 0.828 26.228 1.00 88.25 128 ASN A N 1
ATOM 948 C CA . ASN A 1 128 ? -1.089 -0.098 26.763 1.00 88.25 128 ASN A CA 1
ATOM 949 C C . ASN A 1 128 ? -0.431 -1.241 27.552 1.00 88.25 128 ASN A C 1
ATOM 951 O O . ASN A 1 128 ? -0.916 -1.591 28.628 1.00 88.25 128 ASN A O 1
ATOM 955 N N . LEU A 1 129 ? 0.726 -1.756 27.118 1.00 92.56 129 LEU A N 1
ATOM 956 C CA . LEU A 1 129 ? 1.517 -2.712 27.906 1.00 92.56 129 LEU A CA 1
ATOM 957 C C . LEU A 1 129 ? 1.998 -2.096 29.228 1.00 92.56 129 LEU A C 1
ATOM 959 O O . LEU A 1 129 ? 1.925 -2.736 30.280 1.00 92.56 129 LEU A O 1
ATOM 963 N N . GLN A 1 130 ? 2.419 -0.830 29.202 1.00 91.12 130 GLN A N 1
ATOM 964 C CA . GLN A 1 130 ? 2.758 -0.082 30.409 1.00 91.12 130 GLN A CA 1
ATOM 965 C C . GLN A 1 130 ? 1.544 0.052 31.336 1.00 91.12 130 GLN A C 1
ATOM 967 O O . GLN A 1 130 ? 1.662 -0.186 32.540 1.00 91.12 130 GLN A O 1
ATOM 972 N N . THR A 1 131 ? 0.372 0.375 30.791 1.00 89.69 131 THR A N 1
ATOM 973 C CA . THR A 1 131 ? -0.883 0.439 31.552 1.00 89.69 131 THR A CA 1
ATOM 974 C C . THR A 1 131 ? -1.185 -0.903 32.218 1.00 89.69 131 THR A C 1
ATOM 976 O O . THR A 1 131 ? -1.412 -0.947 33.428 1.00 89.69 131 THR A O 1
ATOM 979 N N . LEU A 1 132 ? -1.086 -2.010 31.475 1.00 93.50 132 LEU A N 1
ATOM 980 C CA . LEU A 1 132 ? -1.286 -3.365 31.994 1.00 93.50 132 LEU A CA 1
ATOM 981 C C . LEU A 1 132 ? -0.281 -3.753 33.080 1.00 93.50 132 LEU A C 1
ATOM 983 O O . LEU A 1 132 ? -0.629 -4.522 33.971 1.00 93.50 132 LEU A O 1
ATOM 987 N N . SER A 1 133 ? 0.938 -3.212 33.040 1.00 92.25 133 SER A N 1
ATOM 988 C CA . SER A 1 133 ? 1.946 -3.425 34.088 1.00 92.25 133 SER A CA 1
ATOM 989 C C . SER A 1 133 ? 1.649 -2.674 35.394 1.00 92.25 133 SER A C 1
ATOM 991 O O . SER A 1 133 ? 2.219 -3.002 36.432 1.00 92.25 133 SER A O 1
ATOM 993 N N . ALA A 1 134 ? 0.774 -1.664 35.347 1.00 90.44 134 ALA A N 1
ATOM 994 C CA . ALA A 1 134 ? 0.550 -0.719 36.439 1.00 90.44 134 ALA A CA 1
ATOM 995 C C . ALA A 1 134 ? -0.852 -0.797 37.066 1.00 90.44 134 ALA A C 1
ATOM 997 O O . ALA A 1 134 ? -1.044 -0.306 38.179 1.00 90.44 134 ALA A O 1
ATOM 998 N N . THR A 1 135 ? -1.837 -1.382 36.376 1.00 92.12 135 THR A N 1
ATOM 999 C CA . THR A 1 135 ? -3.242 -1.390 36.812 1.00 92.12 135 THR A CA 1
ATOM 1000 C C . THR A 1 135 ? -3.769 -2.789 37.119 1.00 92.12 135 THR A C 1
ATOM 1002 O O . THR A 1 135 ? -3.487 -3.749 36.404 1.00 92.12 135 THR A O 1
ATOM 1005 N N . THR A 1 136 ? -4.569 -2.918 38.175 1.00 93.25 136 THR A N 1
ATOM 1006 C CA . THR A 1 136 ? -5.366 -4.126 38.465 1.00 93.25 136 THR A CA 1
ATOM 1007 C C . THR A 1 136 ? -6.856 -3.918 38.198 1.00 93.25 136 THR A C 1
ATOM 1009 O O . THR A 1 136 ? -7.649 -4.829 38.414 1.00 93.25 136 THR A O 1
ATOM 1012 N N . ASP A 1 137 ? -7.250 -2.725 37.744 1.00 93.12 137 ASP A N 1
ATOM 1013 C CA . ASP A 1 137 ? -8.642 -2.411 37.439 1.00 93.12 137 ASP A CA 1
ATOM 1014 C C . ASP A 1 137 ? -9.135 -3.256 36.244 1.00 93.12 137 ASP A C 1
ATOM 1016 O O . ASP A 1 137 ? -8.565 -3.135 35.155 1.00 93.12 137 ASP A O 1
ATOM 1020 N N . PRO A 1 138 ? -10.160 -4.115 36.412 1.00 88.06 138 PRO A N 1
ATOM 1021 C CA . PRO A 1 138 ? -10.570 -5.064 35.375 1.00 88.06 138 PRO A CA 1
ATOM 1022 C C . PRO A 1 138 ? -11.033 -4.410 34.069 1.00 88.06 138 PRO A C 1
ATOM 1024 O O . PRO A 1 138 ? -10.765 -4.949 32.993 1.00 88.06 138 PRO A O 1
ATOM 1027 N N . ASP A 1 139 ? -11.691 -3.251 34.148 1.00 84.56 139 ASP A N 1
ATOM 1028 C CA . ASP A 1 139 ? -12.187 -2.531 32.972 1.00 84.56 139 ASP A CA 1
ATOM 1029 C C . ASP A 1 139 ? -11.017 -1.926 32.187 1.00 84.56 139 ASP A C 1
ATOM 1031 O O . ASP A 1 139 ? -10.923 -2.094 30.970 1.00 84.56 139 ASP A O 1
ATOM 1035 N N . THR A 1 140 ? -10.065 -1.305 32.890 1.00 87.44 140 THR A N 1
ATOM 1036 C CA . THR A 1 140 ? -8.833 -0.774 32.290 1.00 87.44 140 THR A CA 1
ATOM 1037 C C . THR A 1 140 ? -7.992 -1.885 31.659 1.00 87.44 140 THR A C 1
ATOM 1039 O O . THR A 1 140 ? -7.483 -1.716 30.555 1.00 87.44 140 THR A O 1
ATOM 1042 N N . VAL A 1 141 ? -7.863 -3.039 32.327 1.00 88.12 141 VAL A N 1
ATOM 1043 C CA . VAL A 1 141 ? -7.156 -4.212 31.783 1.00 88.12 141 VAL A CA 1
ATOM 1044 C C . VAL A 1 141 ? -7.823 -4.706 30.503 1.00 88.12 141 VAL A C 1
ATOM 1046 O O . VAL A 1 141 ? -7.138 -4.946 29.513 1.00 88.12 141 VAL A O 1
ATOM 1049 N N . THR A 1 142 ? -9.149 -4.842 30.515 1.00 86.00 142 THR A N 1
ATOM 1050 C CA . THR A 1 142 ? -9.911 -5.317 29.353 1.00 86.00 142 THR A CA 1
ATOM 1051 C C . THR A 1 142 ? -9.767 -4.357 28.174 1.00 86.00 142 THR A C 1
ATOM 1053 O O . THR A 1 142 ? -9.500 -4.803 27.062 1.00 86.00 142 THR A O 1
ATOM 1056 N N . SER A 1 143 ? -9.884 -3.047 28.418 1.00 81.94 143 SER A N 1
ATOM 1057 C CA . SER A 1 143 ? -9.718 -2.024 27.379 1.00 81.94 143 SER A CA 1
ATOM 1058 C C . SER A 1 143 ? -8.302 -2.019 26.802 1.00 81.94 143 SER A C 1
ATOM 1060 O O . SER A 1 143 ? -8.147 -2.007 25.589 1.00 81.94 143 SER A O 1
ATOM 1062 N N . ALA A 1 144 ? -7.271 -2.069 27.651 1.00 85.12 144 ALA A N 1
ATOM 1063 C CA . ALA A 1 144 ? -5.884 -2.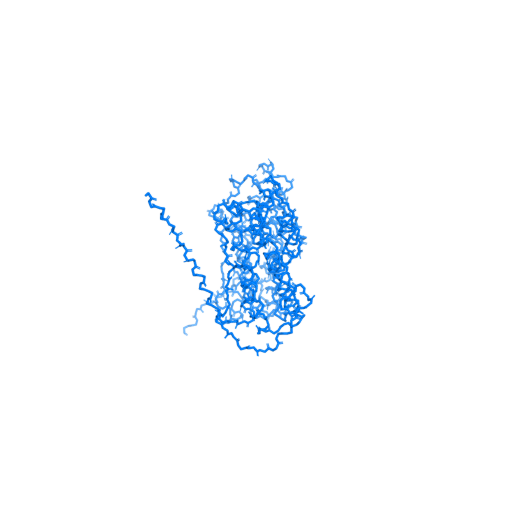036 27.194 1.00 85.12 144 ALA A CA 1
ATOM 1064 C C . ALA A 1 144 ? -5.497 -3.299 26.408 1.00 85.12 144 ALA A C 1
ATOM 1066 O O . ALA A 1 144 ? -4.778 -3.195 25.420 1.00 85.12 144 ALA A O 1
ATOM 1067 N N . LEU A 1 145 ? -5.977 -4.483 26.817 1.00 91.50 145 LEU A N 1
ATOM 1068 C CA . LEU A 1 145 ? -5.780 -5.712 26.041 1.00 91.50 145 LEU A CA 1
ATOM 1069 C C . LEU A 1 145 ? -6.484 -5.630 24.688 1.00 91.50 145 LEU A C 1
ATOM 1071 O O . LEU A 1 145 ? -5.856 -5.931 23.685 1.00 91.50 145 LEU A O 1
ATOM 1075 N N . TYR A 1 146 ? -7.736 -5.164 24.651 1.00 88.19 146 TYR A N 1
ATOM 1076 C CA . TYR A 1 146 ? -8.470 -4.998 23.397 1.00 88.19 146 TYR A CA 1
ATOM 1077 C C . TYR A 1 146 ? -7.764 -4.038 22.430 1.00 88.19 146 TYR A C 1
ATOM 1079 O O . TYR A 1 146 ? -7.630 -4.357 21.253 1.00 88.19 146 TYR A O 1
ATOM 1087 N N . ASP A 1 147 ? -7.290 -2.889 22.921 1.00 86.44 147 ASP A N 1
ATOM 1088 C CA . ASP A 1 147 ? -6.591 -1.905 22.090 1.00 86.44 147 ASP A CA 1
ATOM 1089 C C . ASP A 1 147 ? -5.274 -2.470 21.533 1.00 86.44 147 ASP A C 1
ATOM 1091 O O . ASP A 1 147 ? -4.990 -2.292 20.349 1.00 86.44 147 ASP A O 1
ATOM 1095 N N . ILE A 1 148 ? -4.493 -3.195 22.352 1.00 91.81 148 ILE A N 1
ATOM 1096 C CA . ILE A 1 148 ? -3.283 -3.877 21.864 1.00 91.81 148 ILE A CA 1
ATOM 1097 C C . ILE A 1 148 ? -3.664 -4.927 20.833 1.00 91.81 148 ILE A C 1
ATOM 1099 O O . ILE A 1 148 ? -3.124 -4.902 19.738 1.00 91.81 148 ILE A O 1
ATOM 1103 N N . ASP A 1 149 ? -4.575 -5.837 21.170 1.00 90.31 149 ASP A N 1
ATOM 1104 C CA . ASP A 1 149 ? -4.976 -6.935 20.301 1.00 90.31 149 ASP A CA 1
ATOM 1105 C C . ASP A 1 149 ? -5.427 -6.387 18.935 1.00 90.31 149 ASP A C 1
ATOM 1107 O O . ASP A 1 149 ? -4.959 -6.851 17.897 1.00 90.31 149 ASP A O 1
ATOM 1111 N N . TYR A 1 150 ? -6.257 -5.340 18.916 1.00 86.75 150 TYR A N 1
ATOM 1112 C CA . TYR A 1 150 ? -6.726 -4.710 17.684 1.00 86.75 150 TYR A CA 1
ATOM 1113 C C . TYR A 1 150 ? -5.586 -4.090 16.865 1.00 86.75 150 TYR A C 1
ATOM 1115 O O . TYR A 1 150 ? -5.394 -4.457 15.706 1.00 86.75 150 TYR A O 1
ATOM 1123 N N . ASP A 1 151 ? -4.798 -3.178 17.440 1.00 88.12 151 ASP A N 1
ATOM 1124 C CA . ASP A 1 151 ? -3.762 -2.462 16.681 1.00 88.12 151 ASP A CA 1
ATOM 1125 C C . ASP A 1 151 ? -2.577 -3.371 16.306 1.00 88.12 151 ASP A C 1
ATOM 1127 O O . ASP A 1 151 ? -1.989 -3.234 15.228 1.00 88.12 151 ASP A O 1
ATOM 1131 N N . TYR A 1 152 ? -2.250 -4.344 17.159 1.00 91.75 152 TYR A N 1
ATOM 1132 C CA . TYR A 1 152 ? -1.179 -5.305 16.917 1.00 91.75 152 TYR A CA 1
ATOM 1133 C C . TYR A 1 152 ? -1.546 -6.262 15.775 1.00 91.75 152 TYR A C 1
ATOM 1135 O O . TYR A 1 152 ? -0.756 -6.460 14.851 1.00 91.75 152 TYR A O 1
ATOM 1143 N N . CYS A 1 153 ? -2.766 -6.807 15.788 1.00 90.00 153 CYS A N 1
ATOM 1144 C CA . CYS A 1 153 ? -3.242 -7.711 14.742 1.00 90.00 153 CYS A CA 1
ATOM 1145 C C . CYS A 1 153 ? -3.516 -7.002 13.415 1.00 90.00 153 CYS A C 1
ATOM 1147 O O . CYS A 1 153 ? -3.244 -7.568 12.357 1.00 90.00 153 CYS A O 1
ATOM 1149 N N . CYS A 1 154 ? -4.074 -5.792 13.465 1.00 86.88 154 CYS A N 1
ATOM 1150 C CA . CYS A 1 154 ? -4.633 -5.148 12.284 1.00 86.88 154 CYS A CA 1
ATOM 1151 C C . CYS A 1 154 ? -3.750 -4.064 11.662 1.00 86.88 154 CYS A C 1
ATOM 1153 O O . CYS A 1 154 ? -4.070 -3.641 10.562 1.00 86.88 154 CYS A O 1
ATOM 1155 N N . SER A 1 155 ? -2.684 -3.612 12.327 1.00 87.88 155 SER A N 1
ATOM 1156 C CA . SER A 1 155 ? -1.730 -2.632 11.774 1.00 87.88 155 SER A CA 1
ATOM 1157 C C . SER A 1 155 ? -0.318 -3.202 11.825 1.00 87.88 155 SER A C 1
ATOM 1159 O O . SER A 1 155 ? 0.326 -3.437 10.807 1.00 87.88 155 SER A O 1
ATOM 1161 N N . PHE A 1 156 ? 0.129 -3.542 13.035 1.00 91.50 156 PHE A N 1
ATOM 1162 C CA . PHE A 1 156 ? 1.532 -3.824 13.306 1.00 91.50 156 PHE A CA 1
ATOM 1163 C C . PHE A 1 156 ? 2.081 -5.072 12.598 1.00 91.50 156 PHE A C 1
ATOM 1165 O O . PHE A 1 156 ? 3.093 -4.998 11.901 1.00 91.50 156 PHE A O 1
ATOM 1172 N N . LEU A 1 157 ? 1.439 -6.232 12.777 1.00 91.50 157 LEU A N 1
ATOM 1173 C CA . LEU A 1 157 ? 1.910 -7.499 12.200 1.00 91.50 157 LEU A CA 1
ATOM 1174 C C . LEU A 1 157 ? 1.856 -7.523 10.654 1.00 91.50 157 LEU A C 1
ATOM 1176 O O . LEU A 1 157 ? 2.814 -8.013 10.038 1.00 91.50 157 LEU A O 1
ATOM 1180 N N . PRO A 1 158 ? 0.812 -6.969 10.001 1.00 88.56 158 PRO A N 1
ATOM 1181 C CA . PRO A 1 158 ? 0.816 -6.751 8.555 1.00 88.56 158 PRO A CA 1
ATOM 1182 C C . PRO A 1 158 ? 1.974 -5.869 8.074 1.00 88.56 158 PRO A C 1
ATOM 1184 O O . PRO A 1 158 ? 2.690 -6.256 7.151 1.00 88.56 158 PRO A O 1
ATOM 1187 N N . ASP A 1 159 ? 2.216 -4.733 8.726 1.00 89.19 159 ASP A N 1
ATOM 1188 C CA . ASP A 1 159 ? 3.270 -3.800 8.323 1.00 89.19 159 ASP A CA 1
ATOM 1189 C C . ASP A 1 159 ? 4.670 -4.398 8.498 1.00 89.19 159 ASP A C 1
ATOM 1191 O O . ASP A 1 159 ? 5.526 -4.252 7.625 1.00 89.19 159 ASP A O 1
ATOM 1195 N N . ILE A 1 160 ? 4.899 -5.170 9.564 1.00 90.94 160 ILE A N 1
ATOM 1196 C CA . ILE A 1 160 ? 6.126 -5.964 9.707 1.00 90.94 160 ILE A CA 1
ATOM 1197 C C . ILE A 1 160 ? 6.304 -6.928 8.537 1.00 90.94 160 ILE A C 1
ATOM 1199 O O . ILE A 1 160 ? 7.402 -7.050 7.995 1.00 90.94 160 ILE A O 1
ATOM 1203 N N . THR A 1 161 ? 5.237 -7.627 8.156 1.00 86.50 161 THR A N 1
ATOM 1204 C CA . THR A 1 161 ? 5.276 -8.613 7.071 1.00 86.50 161 THR A CA 1
ATOM 1205 C C . THR A 1 161 ? 5.666 -7.951 5.746 1.00 86.50 161 THR A C 1
ATOM 1207 O O . THR A 1 161 ? 6.489 -8.497 5.009 1.00 86.50 161 THR A O 1
ATOM 1210 N N . ILE A 1 162 ? 5.166 -6.737 5.477 1.00 84.75 162 ILE A N 1
ATOM 1211 C CA . ILE A 1 162 ? 5.607 -5.908 4.343 1.00 84.75 162 ILE A CA 1
ATOM 1212 C C . ILE A 1 162 ? 7.113 -5.640 4.441 1.00 84.75 162 ILE A C 1
ATOM 1214 O O . ILE A 1 162 ? 7.857 -5.929 3.500 1.00 84.75 162 ILE A O 1
ATOM 1218 N N . LEU A 1 163 ? 7.583 -5.126 5.582 1.00 89.31 163 LEU A N 1
ATOM 1219 C CA . LEU A 1 163 ? 8.994 -4.782 5.768 1.00 89.31 163 LEU A CA 1
ATOM 1220 C C . LEU A 1 163 ? 9.921 -5.983 5.581 1.00 89.31 163 LEU A C 1
ATOM 1222 O O . LEU A 1 163 ? 10.918 -5.880 4.864 1.00 89.31 163 LEU A O 1
ATOM 1226 N N . TRP A 1 164 ? 9.596 -7.125 6.182 1.00 87.88 164 TRP A N 1
ATOM 1227 C CA . TRP A 1 164 ? 10.400 -8.340 6.066 1.00 87.88 164 TRP A CA 1
ATOM 1228 C C . TRP A 1 164 ? 10.422 -8.868 4.632 1.00 87.88 164 TRP A C 1
ATOM 1230 O O . TRP A 1 164 ? 11.491 -9.229 4.142 1.00 87.88 164 TRP A O 1
ATOM 1240 N N . GLY A 1 165 ? 9.287 -8.831 3.925 1.00 84.12 165 GLY A N 1
ATOM 1241 C CA . GLY A 1 165 ? 9.216 -9.198 2.510 1.00 84.12 165 GLY A CA 1
ATOM 1242 C C . GLY A 1 165 ? 10.121 -8.335 1.623 1.00 84.12 165 GLY A C 1
ATOM 1243 O O . GLY A 1 165 ? 10.848 -8.865 0.779 1.00 84.12 165 GLY A O 1
ATOM 1244 N N . HIS A 1 166 ? 10.136 -7.017 1.846 1.00 83.50 166 HIS A N 1
ATOM 1245 C CA . HIS A 1 166 ? 11.030 -6.105 1.127 1.00 83.50 166 HIS A CA 1
ATOM 1246 C C . HIS A 1 166 ? 12.504 -6.343 1.465 1.00 83.50 166 HIS A C 1
ATOM 1248 O O . HIS A 1 166 ? 13.334 -6.441 0.562 1.00 83.50 166 HIS A O 1
ATOM 1254 N N . ALA A 1 167 ? 12.842 -6.477 2.748 1.00 83.75 167 ALA A N 1
ATOM 1255 C CA . ALA A 1 167 ? 14.220 -6.717 3.161 1.00 83.75 167 ALA A CA 1
ATOM 1256 C C . ALA A 1 167 ? 14.774 -8.039 2.626 1.00 83.75 167 ALA A C 1
ATOM 1258 O O . ALA A 1 167 ? 15.924 -8.086 2.202 1.00 83.75 167 ALA A O 1
ATOM 1259 N N . GLU A 1 168 ? 13.969 -9.096 2.598 1.00 78.94 168 GLU A N 1
ATOM 1260 C CA . GLU A 1 168 ? 14.356 -10.376 2.012 1.00 78.94 168 GLU A CA 1
ATOM 1261 C C . GLU A 1 168 ? 14.669 -10.252 0.513 1.00 78.94 168 GLU A C 1
ATOM 1263 O O . GLU A 1 168 ? 15.705 -10.750 0.059 1.00 78.94 168 GLU A O 1
ATOM 1268 N N . ALA A 1 169 ? 13.819 -9.545 -0.241 1.00 78.56 169 ALA A N 1
ATOM 1269 C CA . ALA A 1 169 ? 14.021 -9.313 -1.670 1.00 78.56 169 ALA A CA 1
ATOM 1270 C C . ALA A 1 169 ? 15.308 -8.517 -1.956 1.00 78.56 169 ALA A C 1
ATOM 1272 O O . ALA A 1 169 ? 16.049 -8.838 -2.885 1.00 78.56 169 ALA A O 1
ATOM 1273 N N . GLU A 1 170 ? 15.591 -7.505 -1.140 1.00 77.62 170 GLU A N 1
ATOM 1274 C CA . GLU A 1 170 ? 16.688 -6.556 -1.349 1.00 77.62 170 GLU A CA 1
ATOM 1275 C C . GLU A 1 170 ? 18.027 -7.087 -0.827 1.00 77.62 170 GLU A C 1
ATOM 1277 O O . GLU A 1 170 ? 19.046 -7.055 -1.520 1.00 77.62 170 GLU A O 1
ATOM 1282 N N . ALA A 1 171 ? 18.036 -7.655 0.378 1.00 79.19 171 ALA A N 1
ATOM 1283 C CA . ALA A 1 171 ? 19.241 -8.203 0.986 1.00 79.19 171 ALA A CA 1
ATOM 1284 C C . ALA A 1 171 ? 19.580 -9.620 0.480 1.00 79.19 171 ALA A C 1
ATOM 1286 O O . ALA A 1 171 ? 20.626 -10.162 0.854 1.00 79.19 171 ALA A O 1
ATOM 1287 N N . SER A 1 172 ? 18.754 -10.202 -0.404 1.00 77.50 172 SER A N 1
ATOM 1288 C CA . SER A 1 172 ? 18.949 -11.544 -0.975 1.00 77.50 172 SER A CA 1
ATOM 1289 C C . SER A 1 172 ? 19.206 -12.596 0.110 1.00 77.50 172 SER A C 1
ATOM 1291 O O . SER A 1 172 ? 20.156 -13.377 0.019 1.00 77.50 172 SER A O 1
ATOM 1293 N N . LEU A 1 173 ? 18.391 -12.578 1.168 1.00 75.75 173 LEU A N 1
ATOM 1294 C CA . LEU A 1 173 ? 18.635 -13.371 2.378 1.00 75.75 173 LEU A CA 1
ATOM 1295 C C . LEU A 1 173 ? 18.383 -14.875 2.177 1.00 75.75 173 LEU A C 1
ATOM 1297 O O . LEU A 1 173 ? 18.733 -15.670 3.043 1.00 75.75 173 LEU A O 1
ATOM 1301 N N . GLY A 1 174 ? 17.841 -15.293 1.031 1.00 73.50 174 GLY A N 1
ATOM 1302 C CA . GLY A 1 174 ? 17.777 -16.695 0.615 1.00 73.50 174 GLY A CA 1
ATOM 1303 C C . GLY A 1 174 ? 16.754 -17.533 1.384 1.00 73.50 174 GLY A C 1
ATOM 1304 O O . GLY A 1 174 ? 16.914 -18.751 1.468 1.00 73.50 174 GLY A O 1
ATOM 1305 N N . GLY A 1 175 ? 15.724 -16.901 1.949 1.00 73.06 175 GLY A N 1
ATOM 1306 C CA . GLY A 1 175 ? 14.716 -17.536 2.796 1.00 73.06 175 GLY A CA 1
ATOM 1307 C C . GLY A 1 175 ? 15.249 -17.957 4.165 1.00 73.06 175 GLY A C 1
ATOM 1308 O O . GLY A 1 175 ? 14.695 -18.855 4.797 1.00 73.06 175 GLY A O 1
ATOM 1309 N N . GLU A 1 176 ? 16.352 -17.354 4.612 1.00 74.25 176 GLU A N 1
ATOM 1310 C CA . GLU A 1 176 ? 16.956 -17.635 5.915 1.00 74.25 176 GLU A CA 1
ATOM 1311 C C . GLU A 1 176 ? 16.266 -16.894 7.073 1.00 74.25 176 GLU A C 1
ATOM 1313 O O . GLU A 1 176 ? 16.626 -17.120 8.231 1.00 74.25 176 GLU A O 1
ATOM 1318 N N . VAL A 1 177 ? 15.294 -16.027 6.776 1.00 79.44 177 VAL A N 1
ATOM 1319 C CA . VAL A 1 177 ? 14.459 -15.321 7.754 1.00 79.44 177 VAL A CA 1
ATOM 1320 C C . VAL A 1 177 ? 12.967 -15.550 7.479 1.00 79.44 177 VAL A C 1
ATOM 1322 O O . VAL A 1 177 ? 12.592 -15.920 6.363 1.00 79.44 177 VAL A O 1
ATOM 1325 N N . PRO A 1 178 ? 12.090 -15.363 8.481 1.00 77.88 178 PRO A N 1
ATOM 1326 C CA . PRO A 1 178 ? 10.650 -15.406 8.268 1.00 77.88 178 PRO A CA 1
ATOM 1327 C C . PRO A 1 178 ? 10.191 -14.322 7.284 1.00 77.88 178 PRO A C 1
ATOM 1329 O O . PRO A 1 178 ? 10.602 -13.170 7.380 1.00 77.88 178 PRO A O 1
ATOM 1332 N N . PHE A 1 179 ? 9.284 -14.688 6.376 1.00 73.38 179 PHE A N 1
ATOM 1333 C CA . PHE A 1 179 ? 8.641 -13.750 5.444 1.00 73.38 179 PHE A CA 1
ATOM 1334 C C . PHE A 1 179 ? 7.421 -13.047 6.045 1.00 73.38 179 PHE A C 1
ATOM 1336 O O . PHE A 1 179 ? 6.922 -12.091 5.465 1.00 73.38 179 PHE A O 1
ATOM 1343 N N . ALA A 1 180 ? 6.909 -13.551 7.167 1.00 77.50 180 ALA A N 1
ATOM 1344 C CA . ALA A 1 180 ? 5.733 -13.030 7.839 1.00 77.50 180 ALA A CA 1
ATOM 1345 C C . ALA A 1 180 ? 5.888 -13.187 9.347 1.00 77.50 180 ALA A C 1
ATOM 1347 O O . ALA A 1 180 ? 6.481 -14.163 9.821 1.00 77.50 180 ALA A O 1
ATOM 1348 N N . ALA A 1 181 ? 5.339 -12.228 10.080 1.00 82.88 181 ALA A N 1
ATOM 1349 C CA . ALA A 1 181 ? 5.270 -12.287 11.527 1.00 82.88 181 ALA A CA 1
ATOM 1350 C C . ALA A 1 181 ? 4.264 -13.359 11.967 1.00 82.88 181 ALA A C 1
ATOM 1352 O O . ALA A 1 181 ? 3.198 -13.517 11.368 1.00 82.88 181 ALA A O 1
ATOM 1353 N N . ASN A 1 182 ? 4.584 -14.102 13.026 1.00 85.62 182 ASN A N 1
ATOM 1354 C CA . ASN A 1 182 ? 3.595 -14.980 13.642 1.00 85.62 182 ASN A CA 1
ATOM 1355 C C . ASN A 1 182 ? 2.480 -14.130 14.260 1.00 85.62 182 ASN A C 1
ATOM 1357 O O . ASN A 1 182 ? 2.729 -13.036 14.768 1.00 85.62 182 ASN A O 1
ATOM 1361 N N . HIS A 1 183 ? 1.257 -14.653 14.247 1.00 86.50 183 HIS A N 1
ATOM 1362 C CA . HIS A 1 183 ? 0.109 -14.000 14.867 1.00 86.50 183 HIS A CA 1
ATOM 1363 C C . HIS A 1 183 ? -0.232 -14.671 16.207 1.00 86.50 183 HIS A C 1
ATOM 1365 O O . HIS A 1 183 ? -0.198 -15.905 16.280 1.00 86.50 183 HIS A O 1
ATOM 1371 N N . PRO A 1 184 ? -0.615 -13.906 17.245 1.00 92.12 184 PRO A N 1
ATOM 1372 C CA . PRO A 1 184 ? -1.262 -14.470 18.419 1.00 92.12 184 PRO A CA 1
ATOM 1373 C C . PRO A 1 184 ? -2.627 -15.058 18.027 1.00 92.12 184 PRO A C 1
ATOM 1375 O O . PRO A 1 184 ? -3.265 -14.635 17.057 1.00 92.12 184 PRO A O 1
ATOM 1378 N N . GLN A 1 185 ? -3.105 -16.037 18.791 1.00 90.56 185 GLN A N 1
ATOM 1379 C CA . GLN A 1 185 ? -4.384 -16.714 18.570 1.00 90.56 185 GLN A CA 1
ATOM 1380 C C . GLN A 1 185 ? -5.556 -15.733 18.515 1.00 90.56 185 GLN A C 1
ATOM 1382 O O . GLN A 1 185 ? -6.485 -15.929 17.724 1.00 90.56 185 GLN A O 1
ATOM 1387 N N . VAL A 1 186 ? -5.499 -14.663 19.314 1.00 88.00 186 VAL A N 1
ATOM 1388 C CA . VAL A 1 186 ? -6.546 -13.637 19.369 1.00 88.00 186 VAL A CA 1
ATOM 1389 C C . VAL A 1 186 ? -6.793 -12.971 18.010 1.00 88.00 186 VAL A C 1
ATOM 1391 O O . VAL A 1 186 ? -7.953 -12.718 17.681 1.00 88.00 186 VAL A O 1
ATOM 1394 N N . CYS A 1 187 ? -5.774 -12.823 17.149 1.00 88.75 187 CYS A N 1
ATOM 1395 C CA . CYS A 1 187 ? -5.940 -12.219 15.820 1.00 88.75 187 CYS A CA 1
ATOM 1396 C C . CYS A 1 187 ? -6.915 -12.982 14.918 1.00 88.75 187 CYS A C 1
ATOM 1398 O O . CYS A 1 187 ? -7.492 -12.396 14.011 1.00 88.75 187 CYS A O 1
ATOM 1400 N N . SER A 1 188 ? -7.144 -14.277 15.161 1.00 87.50 188 SER A N 1
ATOM 1401 C CA . SER A 1 188 ? -8.138 -15.050 14.399 1.00 87.50 188 SER A CA 1
ATOM 1402 C C . SER A 1 188 ? -9.588 -14.639 14.684 1.00 87.50 188 SER A C 1
ATOM 1404 O O . SER A 1 188 ? -10.497 -15.031 13.953 1.00 87.50 188 SER A O 1
ATOM 1406 N N . THR A 1 189 ? -9.809 -13.871 15.754 1.00 85.81 189 THR A N 1
ATOM 1407 C CA . THR A 1 189 ? -11.131 -13.437 16.224 1.00 85.81 189 THR A CA 1
ATOM 1408 C C . THR A 1 189 ? -11.365 -11.935 16.098 1.00 85.81 189 THR A C 1
ATOM 1410 O O . THR A 1 189 ? -12.489 -11.483 16.313 1.00 85.81 189 THR A O 1
ATOM 1413 N N . ILE A 1 190 ? -10.330 -11.169 15.747 1.00 84.19 190 ILE A N 1
ATOM 1414 C CA . ILE A 1 190 ? -10.411 -9.718 15.591 1.00 84.19 190 ILE A CA 1
ATOM 1415 C C . ILE A 1 190 ? -10.839 -9.387 14.169 1.00 84.19 190 ILE A C 1
ATOM 1417 O O . ILE A 1 190 ? -10.292 -9.903 13.197 1.00 84.19 190 ILE A O 1
ATOM 1421 N N . ASP A 1 191 ? -11.823 -8.503 14.060 1.00 82.81 191 ASP A N 1
ATOM 1422 C CA . ASP A 1 191 ? -12.256 -7.962 12.783 1.00 82.81 191 ASP A CA 1
ATOM 1423 C C . ASP A 1 191 ? -11.390 -6.755 12.402 1.00 82.81 191 ASP A C 1
ATOM 1425 O O . ASP A 1 191 ? -11.559 -5.657 12.931 1.00 82.81 191 ASP A O 1
ATOM 1429 N N . CYS A 1 192 ? -10.462 -6.973 11.472 1.00 81.19 192 CYS A N 1
ATOM 1430 C CA . CYS A 1 192 ? -9.595 -5.927 10.936 1.00 81.19 192 CYS A CA 1
ATOM 1431 C C . CYS A 1 192 ? -10.205 -5.169 9.746 1.00 81.19 192 CYS A C 1
ATOM 1433 O O . CYS A 1 192 ? -9.521 -4.344 9.153 1.00 81.19 192 CYS A O 1
ATOM 1435 N N . SER A 1 193 ? -11.477 -5.396 9.389 1.00 75.12 193 SER A N 1
ATOM 1436 C CA . SER A 1 193 ? -12.115 -4.773 8.212 1.00 75.12 193 SER A CA 1
ATOM 1437 C C . SER A 1 193 ? -12.231 -3.242 8.265 1.00 75.12 193 SER A C 1
ATOM 1439 O O . SER A 1 193 ? -12.614 -2.614 7.280 1.00 75.12 193 SER A O 1
ATOM 1441 N N . HIS A 1 194 ? -11.905 -2.630 9.405 1.00 62.44 194 HIS A N 1
ATOM 1442 C CA . HIS A 1 194 ? -11.925 -1.183 9.616 1.00 62.44 194 HIS A CA 1
ATOM 1443 C C . HIS A 1 194 ? -10.531 -0.555 9.789 1.00 62.44 194 HIS A C 1
ATOM 1445 O O . HIS A 1 194 ? -10.443 0.651 10.037 1.00 62.44 194 HIS A O 1
ATOM 1451 N N . GLN A 1 195 ? -9.455 -1.342 9.701 1.00 65.19 195 GLN A N 1
ATOM 1452 C CA . GLN A 1 195 ? -8.079 -0.883 9.887 1.00 65.19 195 GLN A CA 1
ATOM 1453 C C . GLN A 1 195 ? -7.374 -0.748 8.543 1.00 65.19 195 GLN A C 1
ATOM 1455 O O . GLN A 1 195 ? -7.286 -1.702 7.781 1.00 65.19 195 GLN A O 1
ATOM 1460 N N . THR A 1 196 ? -6.857 0.449 8.277 1.00 53.78 196 THR A N 1
ATOM 1461 C CA . THR A 1 196 ? -6.043 0.714 7.098 1.00 53.78 196 THR A CA 1
ATOM 1462 C C . THR A 1 196 ? -4.594 0.348 7.404 1.00 53.78 196 THR A C 1
ATOM 1464 O O . THR A 1 196 ? -3.846 1.207 7.863 1.00 53.78 196 THR A O 1
ATOM 1467 N N . THR A 1 197 ? -4.195 -0.903 7.171 1.00 54.97 197 THR A N 1
ATOM 1468 C CA . THR A 1 197 ? -2.762 -1.247 7.051 1.00 54.97 197 THR A CA 1
ATOM 1469 C C . THR A 1 197 ? -2.109 -0.442 5.928 1.00 54.97 197 THR A C 1
ATOM 1471 O O . THR A 1 197 ? -2.795 0.128 5.075 1.00 54.97 197 THR A O 1
ATOM 1474 N N . CYS A 1 198 ? -0.785 -0.471 5.821 1.00 58.22 198 CYS A N 1
ATOM 1475 C CA . CYS A 1 198 ? -0.126 0.064 4.633 1.00 58.22 198 CYS A CA 1
ATOM 1476 C C . CYS A 1 198 ? -0.421 -0.710 3.338 1.00 58.22 198 CYS A C 1
ATOM 1478 O O . CYS A 1 198 ? -0.154 -0.192 2.257 1.00 58.22 198 CYS A O 1
ATOM 1480 N N . GLN A 1 199 ? -1.052 -1.891 3.414 1.00 42.16 199 GLN A N 1
ATOM 1481 C CA . GLN A 1 199 ? -1.679 -2.518 2.241 1.00 42.16 199 GLN A CA 1
ATOM 1482 C C . GLN A 1 199 ? -3.009 -1.844 1.871 1.00 42.16 199 GLN A C 1
ATOM 1484 O O . GLN A 1 199 ? -3.404 -1.837 0.711 1.00 42.16 199 GLN A O 1
ATOM 1489 N N . ASP A 1 200 ? -3.677 -1.217 2.833 1.00 38.16 200 ASP A N 1
ATOM 1490 C CA . ASP A 1 200 ? -4.997 -0.609 2.702 1.00 38.16 200 ASP A CA 1
ATOM 1491 C C . ASP A 1 200 ? -4.989 0.860 2.262 1.00 38.16 200 ASP A C 1
ATOM 1493 O O . ASP A 1 200 ? -6.054 1.400 1.954 1.00 38.16 200 ASP A O 1
ATOM 1497 N N . GLU A 1 201 ? -3.823 1.491 2.087 1.00 39.75 201 GLU A N 1
ATOM 1498 C CA . GLU A 1 201 ? -3.731 2.665 1.201 1.00 39.75 201 GLU A CA 1
ATOM 1499 C C . GLU A 1 201 ? -4.039 2.290 -0.268 1.00 39.75 201 GLU A C 1
ATOM 1501 O O . GLU A 1 201 ? -4.330 3.171 -1.080 1.00 39.75 201 GLU A O 1
ATOM 1506 N N . SER A 1 202 ? -4.081 0.985 -0.590 1.00 41.47 202 SER A N 1
ATOM 1507 C CA . SER A 1 202 ? -4.632 0.445 -1.840 1.00 41.47 202 SER A CA 1
ATOM 1508 C C . SER A 1 202 ? -6.079 -0.086 -1.742 1.00 41.47 202 SER A C 1
ATOM 1510 O O . SER A 1 202 ? -6.672 -0.371 -2.783 1.00 41.47 202 SER A O 1
ATOM 1512 N N . SER A 1 203 ? -6.692 -0.175 -0.546 1.00 34.31 203 SER A N 1
ATOM 1513 C CA . SER A 1 203 ? -8.003 -0.847 -0.374 1.00 34.31 203 SER A CA 1
ATOM 1514 C C . SER A 1 203 ? -9.036 -0.250 0.601 1.00 34.31 203 SER A C 1
ATOM 1516 O O . SER A 1 203 ? -10.176 -0.714 0.569 1.00 34.31 203 SER A O 1
ATOM 1518 N N . SER A 1 204 ? -8.764 0.804 1.384 1.00 32.62 204 SER A N 1
ATOM 1519 C CA . SER A 1 204 ? -9.745 1.332 2.357 1.00 32.62 204 SER A CA 1
ATOM 1520 C C . SER A 1 204 ? -10.195 2.781 2.102 1.00 32.62 204 SER A C 1
ATOM 1522 O O . SER A 1 204 ? -9.511 3.777 2.346 1.00 32.62 204 SER A O 1
ATOM 1524 N N . SER A 1 205 ? -11.448 2.883 1.655 1.00 37.53 205 SER A N 1
ATOM 1525 C CA . SER A 1 205 ? -12.109 4.045 1.059 1.00 37.53 205 SER A CA 1
ATOM 1526 C C . SER A 1 205 ? -12.613 5.123 2.045 1.00 37.53 205 SER A C 1
ATOM 1528 O O . SER A 1 205 ? -13.603 5.790 1.764 1.00 37.53 205 SER A O 1
ATOM 1530 N N . SER A 1 206 ? -12.008 5.336 3.216 1.00 28.20 206 SER A N 1
ATOM 1531 C CA . SER A 1 206 ? -12.533 6.352 4.164 1.00 28.20 206 SER A CA 1
ATOM 1532 C C . SER A 1 206 ? -11.526 7.380 4.672 1.00 28.20 206 SER A C 1
ATOM 1534 O O . SER A 1 206 ? -11.923 8.335 5.344 1.00 28.20 206 SER A O 1
ATOM 1536 N N . LYS A 1 207 ? -10.242 7.268 4.303 1.00 34.62 207 LYS A N 1
ATOM 1537 C CA . LYS A 1 207 ? -9.217 8.283 4.620 1.00 34.62 207 LYS A CA 1
ATOM 1538 C C . LYS A 1 207 ? -8.164 8.478 3.524 1.00 34.62 207 LYS A C 1
ATOM 1540 O O . LYS A 1 207 ? -7.037 8.858 3.830 1.00 34.62 207 LYS A O 1
ATOM 1545 N N . LEU A 1 208 ? -8.541 8.329 2.251 1.00 34.69 208 LEU A N 1
ATOM 1546 C CA . LEU A 1 208 ? -7.753 8.868 1.139 1.00 34.69 208 LEU A CA 1
ATOM 1547 C C . LEU A 1 208 ? -7.738 10.400 1.245 1.00 34.69 208 LEU A C 1
ATOM 1549 O O . LEU A 1 208 ? -8.563 11.101 0.659 1.00 34.69 208 LEU A O 1
ATOM 1553 N N . LYS A 1 209 ? -6.778 10.954 1.996 1.00 31.56 209 LYS A N 1
ATOM 1554 C CA . LYS A 1 209 ? -6.266 12.276 1.637 1.00 31.56 209 LYS A CA 1
ATOM 1555 C C . LYS A 1 209 ? -5.761 12.108 0.218 1.00 31.56 209 LYS A C 1
ATOM 1557 O O . LYS A 1 209 ? -4.828 11.339 0.013 1.00 31.56 209 LYS A O 1
ATOM 1562 N N . ALA A 1 210 ? -6.434 12.761 -0.728 1.00 31.36 210 ALA A N 1
ATOM 1563 C CA . ALA A 1 210 ? -6.032 12.803 -2.121 1.00 31.36 210 ALA A CA 1
ATOM 1564 C C . ALA A 1 210 ? -4.508 12.915 -2.183 1.00 31.36 210 ALA A C 1
ATOM 1566 O O . ALA A 1 210 ? -3.937 13.904 -1.718 1.00 31.36 210 ALA A O 1
ATOM 1567 N N . ARG A 1 211 ? -3.858 11.861 -2.682 1.00 39.16 211 ARG A N 1
ATOM 1568 C CA . ARG A 1 211 ? -2.471 11.936 -3.115 1.00 39.16 211 ARG A CA 1
ATOM 1569 C C . ARG A 1 211 ? -2.390 13.162 -4.020 1.00 39.16 211 ARG A C 1
ATOM 1571 O O . ARG A 1 211 ? -3.244 13.299 -4.901 1.00 39.16 211 ARG A O 1
ATOM 1578 N N . ASP A 1 212 ? -1.454 14.074 -3.754 1.00 35.56 212 ASP A N 1
ATOM 1579 C CA . ASP A 1 212 ? -1.326 15.284 -4.568 1.00 35.56 212 ASP A CA 1
ATOM 1580 C C . ASP A 1 212 ? -1.268 14.859 -6.039 1.00 35.56 212 ASP A C 1
ATOM 1582 O O . ASP A 1 212 ? -0.463 13.994 -6.413 1.00 35.56 212 ASP A O 1
ATOM 1586 N N . ALA A 1 213 ? -2.181 15.416 -6.840 1.00 43.91 213 ALA A N 1
ATOM 1587 C CA . ALA A 1 213 ? -2.245 15.189 -8.275 1.00 43.91 213 ALA A CA 1
ATOM 1588 C C . ALA A 1 213 ? -0.835 15.374 -8.859 1.00 43.91 213 ALA A C 1
ATOM 1590 O O . ALA A 1 213 ? -0.260 16.458 -8.755 1.00 43.91 213 ALA A O 1
ATOM 1591 N N . GLY A 1 214 ? -0.259 14.300 -9.410 1.00 47.72 214 GLY A N 1
ATOM 1592 C CA . GLY A 1 214 ? 1.063 14.330 -10.046 1.00 47.72 214 GLY A CA 1
ATOM 1593 C C . GLY A 1 214 ? 2.226 13.656 -9.306 1.00 47.72 214 GLY A C 1
ATOM 1594 O O . GLY A 1 214 ? 3.360 13.792 -9.760 1.00 47.72 214 GLY A O 1
ATOM 1595 N N . THR A 1 215 ? 2.009 12.911 -8.213 1.00 56.53 215 THR A N 1
ATOM 1596 C CA . THR A 1 215 ? 3.057 11.998 -7.701 1.00 56.53 215 THR A CA 1
ATOM 1597 C C . THR A 1 215 ? 2.913 10.602 -8.311 1.00 56.53 215 THR A C 1
ATOM 1599 O O . THR A 1 215 ? 1.912 9.926 -8.101 1.00 56.53 215 THR A O 1
ATOM 1602 N N . CYS A 1 216 ? 3.925 10.167 -9.061 1.00 64.94 216 CYS A N 1
ATOM 1603 C CA . CYS A 1 216 ? 3.959 8.860 -9.723 1.00 64.94 216 CYS A CA 1
ATOM 1604 C C . CYS A 1 216 ? 4.253 7.717 -8.728 1.00 64.94 216 CYS A C 1
ATOM 1606 O O . CYS A 1 216 ? 5.076 7.900 -7.828 1.00 64.94 216 CYS A O 1
ATOM 1608 N N . ILE A 1 217 ? 3.625 6.539 -8.864 1.00 58.78 217 ILE A N 1
ATOM 1609 C CA . ILE A 1 217 ? 4.015 5.292 -8.167 1.00 58.78 217 ILE A CA 1
ATOM 1610 C C . ILE A 1 217 ? 5.380 4.850 -8.683 1.00 58.78 217 ILE A C 1
ATOM 1612 O O . ILE A 1 217 ? 6.302 4.660 -7.895 1.00 58.78 217 ILE A O 1
ATOM 1616 N N . VAL A 1 218 ? 5.537 4.761 -10.006 1.00 58.44 218 VAL A N 1
ATOM 1617 C CA . VAL A 1 218 ? 6.846 4.593 -10.646 1.00 58.44 218 VAL A CA 1
ATOM 1618 C C . VAL A 1 218 ? 7.323 5.964 -11.130 1.00 58.44 218 VAL A C 1
ATOM 1620 O O . VAL A 1 218 ? 6.648 6.575 -11.958 1.00 58.44 218 VAL A O 1
ATOM 1623 N N . PRO A 1 219 ? 8.469 6.485 -10.647 1.00 64.88 219 PRO A N 1
ATOM 1624 C CA . PRO A 1 219 ? 8.948 7.802 -11.040 1.00 64.88 219 PRO A CA 1
ATOM 1625 C C . PRO A 1 219 ? 9.119 7.907 -12.553 1.00 64.88 219 PRO A C 1
ATOM 1627 O O . PRO A 1 219 ? 9.603 6.975 -13.196 1.00 64.88 219 PRO A O 1
ATOM 1630 N N . THR A 1 220 ? 8.779 9.071 -13.106 1.00 75.75 220 THR A N 1
ATOM 1631 C CA . THR A 1 220 ? 9.048 9.369 -14.515 1.00 75.75 220 THR A CA 1
ATOM 1632 C C . THR A 1 220 ? 10.552 9.330 -14.783 1.00 75.75 220 THR A C 1
ATOM 1634 O O . THR A 1 220 ? 11.328 10.003 -14.100 1.00 75.75 220 THR A O 1
ATOM 1637 N N . MET A 1 221 ? 10.970 8.586 -15.807 1.00 77.94 221 MET A N 1
ATOM 1638 C CA . MET A 1 221 ? 12.379 8.455 -16.184 1.00 77.94 221 MET A CA 1
ATOM 1639 C C . MET A 1 221 ? 12.647 9.118 -17.536 1.00 77.94 221 MET A C 1
ATOM 1641 O O . MET A 1 221 ? 12.022 8.779 -18.531 1.00 77.94 221 MET A O 1
ATOM 1645 N N . THR A 1 222 ? 13.637 10.009 -17.607 1.00 75.56 222 THR A N 1
ATOM 1646 C CA . THR A 1 222 ? 13.960 10.736 -18.853 1.00 75.56 222 THR A CA 1
ATOM 1647 C C . THR A 1 222 ? 14.889 9.961 -19.799 1.00 75.56 222 THR A C 1
ATOM 1649 O O . THR A 1 222 ? 15.063 10.365 -20.939 1.00 75.56 222 THR A O 1
ATOM 1652 N N . ASN A 1 223 ? 15.510 8.870 -19.335 1.00 80.75 223 ASN A N 1
ATOM 1653 C CA . ASN A 1 223 ? 16.351 7.960 -20.130 1.00 80.75 223 ASN A CA 1
ATOM 1654 C C . ASN A 1 223 ? 16.310 6.547 -19.517 1.00 80.75 223 ASN A C 1
ATOM 1656 O O . ASN A 1 223 ? 17.302 6.096 -18.933 1.00 80.75 223 ASN A O 1
ATOM 1660 N N . PRO A 1 224 ? 15.150 5.878 -19.532 1.00 82.94 224 PRO A N 1
ATOM 1661 C CA . PRO A 1 224 ? 14.991 4.611 -18.837 1.00 82.94 224 PRO A CA 1
ATOM 1662 C C . PRO A 1 224 ? 15.786 3.486 -19.505 1.00 82.94 224 PRO A C 1
ATOM 1664 O O . PRO A 1 224 ? 15.887 3.397 -20.729 1.00 82.94 224 PRO A O 1
ATOM 1667 N N . ILE A 1 225 ? 16.315 2.576 -18.690 1.00 84.12 225 ILE A N 1
ATOM 1668 C CA . ILE A 1 225 ? 16.843 1.291 -19.165 1.00 84.12 225 ILE A CA 1
ATOM 1669 C C . ILE A 1 225 ? 15.701 0.284 -19.368 1.00 84.12 225 ILE A C 1
ATOM 1671 O O . ILE A 1 225 ? 14.615 0.437 -18.812 1.00 84.12 225 ILE A O 1
ATOM 1675 N N . THR A 1 226 ? 15.954 -0.806 -20.094 1.00 83.19 226 THR A N 1
ATOM 1676 C CA . THR A 1 226 ? 14.952 -1.853 -20.388 1.00 83.19 226 THR A CA 1
ATOM 1677 C C . THR A 1 226 ? 14.228 -2.378 -19.143 1.00 83.19 226 THR A C 1
ATOM 1679 O O . THR A 1 226 ? 13.009 -2.508 -19.148 1.00 83.19 226 THR A O 1
ATOM 1682 N N . ALA A 1 227 ? 14.941 -2.601 -18.034 1.00 78.50 227 ALA A N 1
ATOM 1683 C CA . ALA A 1 227 ? 14.322 -3.030 -16.777 1.00 78.50 227 ALA A CA 1
ATOM 1684 C C . ALA A 1 227 ? 13.342 -1.991 -16.191 1.00 78.50 227 ALA A C 1
ATOM 1686 O O . ALA A 1 227 ? 12.333 -2.363 -15.599 1.00 78.50 227 ALA A O 1
ATOM 1687 N N . GLN A 1 228 ? 13.618 -0.693 -16.355 1.00 80.06 228 GLN A N 1
ATOM 1688 C CA . GLN A 1 228 ? 12.712 0.379 -15.923 1.00 80.06 228 GLN A CA 1
ATOM 1689 C C . GLN A 1 228 ? 11.464 0.432 -16.806 1.00 80.06 228 GLN A C 1
ATOM 1691 O O . GLN A 1 228 ? 10.373 0.634 -16.286 1.00 80.06 228 GLN A O 1
ATOM 1696 N N . ILE A 1 229 ? 11.607 0.159 -18.105 1.00 87.50 229 ILE A N 1
ATOM 1697 C CA . ILE A 1 229 ? 10.473 0.070 -19.029 1.00 87.50 229 ILE A CA 1
ATOM 1698 C C . ILE A 1 229 ? 9.570 -1.105 -18.703 1.00 87.50 229 ILE A C 1
ATOM 1700 O O . ILE A 1 229 ? 8.361 -0.921 -18.610 1.00 87.50 229 ILE A O 1
ATOM 1704 N N . ALA A 1 230 ? 10.137 -2.280 -18.432 1.00 80.06 230 ALA A N 1
ATOM 1705 C CA . ALA A 1 230 ? 9.330 -3.421 -18.021 1.00 80.06 230 ALA A CA 1
ATOM 1706 C C . ALA A 1 230 ? 8.528 -3.144 -16.745 1.00 80.06 230 ALA A C 1
ATOM 1708 O O . ALA A 1 230 ? 7.350 -3.484 -16.671 1.00 80.06 230 ALA A O 1
ATOM 1709 N N . ARG A 1 231 ? 9.142 -2.483 -15.754 1.00 76.19 231 ARG A N 1
ATOM 1710 C CA . ARG A 1 231 ? 8.431 -2.058 -14.542 1.00 76.19 231 ARG A CA 1
ATOM 1711 C C . ARG A 1 231 ? 7.332 -1.045 -14.844 1.00 76.19 231 ARG A C 1
ATOM 1713 O O . ARG A 1 231 ? 6.236 -1.204 -14.328 1.00 76.19 231 ARG A O 1
ATOM 1720 N N . SER A 1 232 ? 7.609 -0.056 -15.691 1.00 85.12 232 SER A N 1
ATOM 1721 C CA . SER A 1 232 ? 6.628 0.954 -16.089 1.00 85.12 232 SER A CA 1
ATOM 1722 C C . SER A 1 232 ? 5.432 0.329 -16.815 1.00 85.12 232 SER A C 1
ATOM 1724 O O . SER A 1 232 ? 4.302 0.640 -16.472 1.00 85.12 232 SER A O 1
ATOM 1726 N N . ILE A 1 233 ? 5.646 -0.601 -17.752 1.00 89.94 233 ILE A N 1
ATOM 1727 C CA . ILE A 1 233 ? 4.551 -1.316 -18.432 1.00 89.94 233 ILE A CA 1
ATOM 1728 C C . ILE A 1 233 ? 3.733 -2.142 -17.431 1.00 89.94 233 ILE A C 1
ATOM 1730 O O . ILE A 1 233 ? 2.507 -2.106 -17.456 1.00 89.94 233 ILE A O 1
ATOM 1734 N N . ASN A 1 234 ? 4.393 -2.872 -16.526 1.00 85.31 23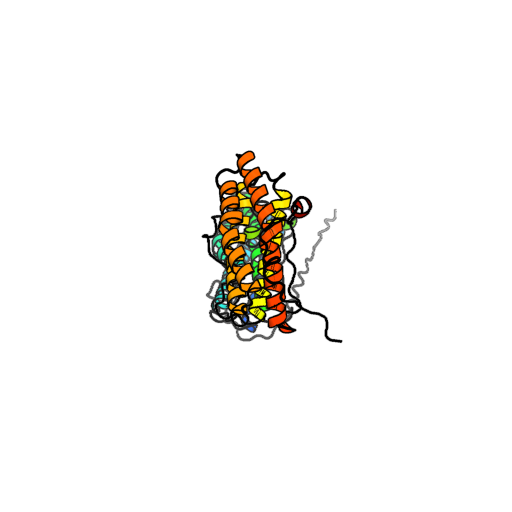4 ASN A N 1
ATOM 1735 C CA . ASN A 1 234 ? 3.693 -3.700 -15.543 1.00 85.31 234 ASN A CA 1
ATOM 1736 C C . ASN A 1 234 ? 2.887 -2.865 -14.536 1.00 85.31 234 ASN A C 1
ATOM 1738 O O . ASN A 1 234 ? 1.771 -3.257 -14.202 1.00 85.31 234 ASN A O 1
ATOM 1742 N N . GLN A 1 235 ? 3.423 -1.727 -14.083 1.00 84.06 235 GLN A N 1
ATOM 1743 C CA . GLN A 1 235 ? 2.689 -0.797 -13.223 1.00 84.06 235 GLN A CA 1
ATOM 1744 C C . GLN A 1 235 ? 1.474 -0.233 -13.961 1.00 84.06 235 GLN A C 1
ATOM 1746 O O . GLN A 1 235 ? 0.358 -0.396 -13.482 1.00 84.06 235 GLN A O 1
ATOM 1751 N N . TRP A 1 236 ? 1.671 0.289 -15.176 1.00 94.38 236 TRP A N 1
ATOM 1752 C CA . TRP A 1 236 ? 0.579 0.833 -15.983 1.00 94.38 236 TRP A CA 1
ATOM 1753 C C . TRP A 1 236 ? -0.513 -0.219 -16.240 1.00 94.38 236 TRP A C 1
ATOM 1755 O O . TRP A 1 236 ? -1.706 0.056 -16.143 1.00 94.38 236 TRP A O 1
ATOM 1765 N N . ASN A 1 237 ? -0.132 -1.473 -16.494 1.00 91.44 237 ASN A N 1
ATOM 1766 C CA . ASN A 1 237 ? -1.086 -2.572 -16.620 1.00 91.44 237 ASN A CA 1
ATOM 1767 C C . ASN A 1 237 ? -1.893 -2.812 -15.331 1.00 91.44 237 ASN A C 1
ATOM 1769 O O . ASN A 1 237 ? -3.094 -3.072 -15.405 1.00 91.44 237 ASN A O 1
ATOM 1773 N N . ASN A 1 238 ? -1.269 -2.712 -14.156 1.00 83.69 238 ASN A N 1
ATOM 1774 C CA . ASN A 1 238 ? -1.977 -2.809 -12.879 1.00 83.69 238 ASN A CA 1
ATOM 1775 C C . ASN A 1 238 ? -2.940 -1.631 -12.670 1.00 83.69 238 ASN A C 1
ATOM 1777 O O . ASN A 1 238 ? -4.077 -1.855 -12.248 1.00 83.69 238 ASN A O 1
ATOM 1781 N N . ASP A 1 239 ? -2.532 -0.413 -13.027 1.00 83.38 239 ASP A N 1
ATOM 1782 C CA . ASP A 1 239 ? -3.369 0.790 -12.933 1.00 83.38 239 ASP A CA 1
ATOM 1783 C C . ASP A 1 239 ? -4.593 0.672 -13.849 1.00 83.38 239 ASP A C 1
ATOM 1785 O O . ASP A 1 239 ? -5.731 0.836 -13.403 1.00 83.38 239 ASP A O 1
ATOM 1789 N N . ILE A 1 240 ? -4.380 0.241 -15.099 1.00 93.56 240 ILE A N 1
ATOM 1790 C CA . ILE A 1 240 ? -5.444 -0.032 -16.070 1.00 93.56 240 ILE A CA 1
ATOM 1791 C C . ILE A 1 240 ? -6.424 -1.074 -15.535 1.00 93.56 240 ILE A C 1
ATOM 1793 O O . ILE A 1 240 ? -7.636 -0.874 -15.631 1.00 93.56 240 ILE A O 1
ATOM 1797 N N . ASN A 1 241 ? -5.934 -2.182 -14.976 1.00 84.81 241 ASN A N 1
ATOM 1798 C CA . ASN A 1 241 ? -6.793 -3.238 -14.437 1.00 84.81 241 ASN A CA 1
ATOM 1799 C C . ASN A 1 241 ? -7.619 -2.747 -13.251 1.00 84.81 241 ASN A C 1
ATOM 1801 O O . ASN A 1 241 ? -8.807 -3.056 -13.153 1.00 84.81 241 ASN A O 1
ATOM 1805 N N . THR A 1 242 ? -7.009 -1.953 -12.378 1.00 80.75 242 THR A N 1
ATOM 1806 C CA . THR A 1 242 ? -7.671 -1.395 -11.199 1.00 80.75 242 THR A CA 1
ATOM 1807 C C . THR A 1 242 ? -8.747 -0.390 -11.600 1.00 80.75 242 THR A C 1
ATOM 1809 O O . THR A 1 242 ? -9.883 -0.484 -11.135 1.00 80.75 242 THR A O 1
ATOM 1812 N N . LEU A 1 243 ? -8.445 0.498 -12.550 1.00 88.56 243 LEU A N 1
ATOM 1813 C CA . LEU A 1 243 ? -9.415 1.433 -13.112 1.00 88.56 243 LEU A CA 1
ATOM 1814 C C . LEU A 1 243 ? -10.550 0.715 -13.856 1.00 88.56 243 LEU A C 1
ATOM 1816 O O . LEU A 1 243 ? -11.715 1.074 -13.704 1.00 88.56 243 LEU A O 1
ATOM 1820 N N . ASN A 1 244 ? -10.245 -0.328 -14.629 1.00 89.62 244 ASN A N 1
ATOM 1821 C CA . ASN A 1 244 ? -11.266 -1.126 -15.307 1.00 89.62 244 ASN A CA 1
ATOM 1822 C C . ASN A 1 244 ? -12.186 -1.833 -14.304 1.00 89.62 244 ASN A C 1
ATOM 1824 O O . ASN A 1 244 ? -13.396 -1.867 -14.514 1.00 89.62 244 ASN A O 1
ATOM 1828 N N . ASN A 1 245 ? -11.632 -2.361 -13.209 1.00 84.38 245 ASN A N 1
ATOM 1829 C CA . ASN A 1 245 ? -12.421 -2.961 -12.137 1.00 84.38 245 ASN A CA 1
ATOM 1830 C C . ASN A 1 245 ? -13.349 -1.930 -11.491 1.00 84.38 245 ASN A C 1
ATOM 1832 O O . ASN A 1 245 ? -14.531 -2.222 -11.337 1.00 84.38 245 ASN A O 1
ATOM 1836 N N . PHE A 1 246 ? -12.845 -0.730 -11.183 1.00 85.44 246 PHE A N 1
ATOM 1837 C CA . PHE A 1 246 ? -13.665 0.377 -10.684 1.00 85.44 246 PHE A CA 1
ATOM 1838 C C . PHE A 1 246 ? -14.831 0.682 -11.632 1.00 85.44 246 PHE A C 1
ATOM 1840 O O . PHE A 1 246 ? -15.987 0.698 -11.213 1.00 85.44 246 PHE A O 1
ATOM 1847 N N . ILE A 1 247 ? -14.548 0.858 -12.924 1.00 88.75 247 ILE A N 1
ATOM 1848 C CA . ILE A 1 247 ? -15.572 1.170 -13.926 1.00 88.75 247 ILE A CA 1
ATOM 1849 C C . ILE A 1 247 ? -16.611 0.040 -14.048 1.00 88.75 247 ILE A C 1
ATOM 1851 O O . ILE A 1 247 ? -17.805 0.313 -14.179 1.00 88.75 247 ILE A O 1
ATOM 1855 N N . ASP A 1 248 ? -16.181 -1.221 -13.976 1.00 86.88 248 ASP A N 1
ATOM 1856 C CA . ASP A 1 248 ? -17.051 -2.393 -14.110 1.00 86.88 248 ASP A CA 1
ATOM 1857 C C . ASP A 1 248 ? -17.971 -2.623 -12.893 1.00 86.88 248 ASP A C 1
ATOM 1859 O O . ASP A 1 248 ? -19.029 -3.244 -13.040 1.00 86.88 248 ASP A O 1
ATOM 1863 N N . THR A 1 249 ? -17.585 -2.184 -11.690 1.00 82.88 249 THR A N 1
ATOM 1864 C CA . THR A 1 249 ? -18.348 -2.424 -10.447 1.00 82.88 249 THR A CA 1
ATOM 1865 C C . THR A 1 249 ? -19.149 -1.216 -9.963 1.00 82.88 249 THR A C 1
ATOM 1867 O O . THR A 1 249 ? -20.062 -1.387 -9.150 1.00 82.88 249 THR A O 1
ATOM 1870 N N . MET A 1 250 ? -18.887 -0.031 -10.519 1.00 77.81 250 MET A N 1
ATOM 1871 C CA . MET A 1 250 ? -19.426 1.262 -10.085 1.00 77.81 250 MET A CA 1
ATOM 1872 C C . MET A 1 250 ? -20.952 1.318 -9.931 1.00 77.81 250 MET A C 1
ATOM 1874 O O . MET A 1 250 ? -21.457 1.936 -8.999 1.00 77.81 250 MET A O 1
ATOM 1878 N N . ALA A 1 251 ? -21.707 0.638 -10.802 1.00 67.50 251 ALA A N 1
ATOM 1879 C CA . ALA A 1 251 ? -23.175 0.640 -10.767 1.00 67.50 251 ALA A CA 1
ATOM 1880 C C . ALA A 1 251 ? -23.773 0.093 -9.451 1.00 67.50 251 ALA A C 1
ATOM 1882 O O . ALA A 1 251 ? -24.966 0.261 -9.203 1.00 67.50 251 ALA A O 1
ATOM 1883 N N . ASN A 1 252 ? -22.959 -0.569 -8.623 1.00 66.19 252 ASN A N 1
ATOM 1884 C CA . ASN A 1 252 ? -23.355 -1.137 -7.336 1.00 66.19 252 ASN A CA 1
ATOM 1885 C C . ASN A 1 252 ? -22.577 -0.539 -6.146 1.00 66.19 252 ASN A C 1
ATOM 1887 O O . ASN A 1 252 ? -22.715 -1.044 -5.031 1.00 66.19 252 ASN A O 1
ATOM 1891 N N . ASP A 1 253 ? -21.751 0.488 -6.367 1.00 66.19 253 ASP A N 1
ATOM 1892 C CA . ASP A 1 253 ? -20.839 1.029 -5.357 1.00 66.19 253 ASP A CA 1
ATOM 1893 C C . ASP A 1 253 ? -21.527 2.105 -4.491 1.00 66.19 253 ASP A C 1
ATOM 1895 O O . ASP A 1 253 ? -21.978 3.136 -4.988 1.00 66.19 253 ASP A O 1
ATOM 1899 N N . GLN A 1 254 ? -21.618 1.865 -3.176 1.00 60.31 254 GLN A N 1
ATOM 1900 C CA . GLN A 1 254 ? -22.149 2.834 -2.200 1.00 60.31 254 GLN A CA 1
ATOM 1901 C C . GLN A 1 254 ? -21.098 3.871 -1.753 1.00 60.31 254 GLN A C 1
ATOM 1903 O O . GLN A 1 254 ? -21.433 4.788 -1.007 1.00 60.31 254 GLN A O 1
ATOM 1908 N N . THR A 1 255 ? -19.848 3.731 -2.206 1.00 69.19 255 THR A N 1
ATOM 1909 C CA . THR A 1 255 ? -18.655 4.522 -1.843 1.00 69.19 255 THR A CA 1
ATOM 1910 C C . THR A 1 255 ? -18.004 5.189 -3.063 1.00 69.19 255 THR A C 1
ATOM 1912 O O . THR A 1 255 ? -16.783 5.292 -3.186 1.00 69.19 255 THR A O 1
ATOM 1915 N N . LEU A 1 256 ? -18.850 5.636 -3.993 1.00 72.81 256 LEU A N 1
ATOM 1916 C CA . LEU A 1 256 ? -18.469 6.087 -5.329 1.00 72.81 256 LEU A CA 1
ATOM 1917 C C . LEU A 1 256 ? -17.408 7.202 -5.357 1.00 72.81 256 LEU A C 1
ATOM 1919 O O . LEU A 1 256 ? -16.503 7.163 -6.187 1.00 72.81 256 LEU A O 1
ATOM 1923 N N . ASP A 1 257 ? -17.505 8.187 -4.468 1.00 65.12 257 ASP A N 1
ATOM 1924 C CA . ASP A 1 257 ? -16.576 9.320 -4.384 1.00 65.12 257 ASP A CA 1
ATOM 1925 C C . ASP A 1 257 ? -15.149 8.883 -4.062 1.00 65.12 257 ASP A C 1
ATOM 1927 O O . ASP A 1 257 ? -14.177 9.398 -4.628 1.00 65.12 257 ASP A O 1
ATOM 1931 N N . VAL A 1 258 ? -15.009 7.905 -3.172 1.00 59.19 258 VAL A N 1
ATOM 1932 C CA . VAL A 1 258 ? -13.693 7.466 -2.736 1.00 59.19 258 VAL A CA 1
ATOM 1933 C C . VAL A 1 258 ? -13.064 6.504 -3.733 1.00 59.19 258 VAL A C 1
ATOM 1935 O O . VAL A 1 258 ? -11.895 6.683 -4.087 1.00 59.19 258 VAL A O 1
ATOM 1938 N N . SER A 1 259 ? -13.842 5.568 -4.276 1.00 67.62 259 SER A N 1
ATOM 1939 C CA . SER A 1 259 ? -13.394 4.716 -5.379 1.00 67.62 259 SER A CA 1
ATOM 1940 C C . SER A 1 259 ? -12.986 5.550 -6.608 1.00 67.62 259 SER A C 1
ATOM 1942 O O . SER A 1 259 ? -11.939 5.295 -7.207 1.00 67.62 259 SER A O 1
ATOM 1944 N N . ALA A 1 260 ? -13.735 6.613 -6.936 1.00 70.31 260 ALA A N 1
ATOM 1945 C CA . ALA A 1 260 ? -13.399 7.535 -8.024 1.00 70.31 260 ALA A CA 1
ATOM 1946 C C . ALA A 1 260 ? -12.143 8.373 -7.732 1.00 70.31 260 ALA A C 1
ATOM 1948 O O . ALA A 1 260 ? -11.330 8.605 -8.627 1.00 70.31 260 ALA A O 1
ATOM 1949 N N . SER A 1 261 ? -11.937 8.795 -6.480 1.00 69.94 261 SER A N 1
ATOM 1950 C CA . SER A 1 261 ? -10.729 9.523 -6.065 1.00 69.94 261 SER A CA 1
ATOM 1951 C C . SER A 1 261 ? -9.473 8.664 -6.190 1.00 69.94 261 SER A C 1
ATOM 1953 O O . SER A 1 261 ? -8.433 9.148 -6.645 1.00 69.94 261 SER A O 1
ATOM 1955 N N . TYR A 1 262 ? -9.574 7.386 -5.824 1.00 69.19 262 TYR A N 1
ATOM 1956 C CA . TYR A 1 262 ? -8.491 6.423 -5.983 1.00 69.19 262 TYR A CA 1
ATOM 1957 C C . TYR A 1 262 ? -8.191 6.158 -7.459 1.00 69.19 262 TYR A C 1
ATOM 1959 O O . TYR A 1 262 ? -7.055 6.354 -7.893 1.00 69.19 262 TYR A O 1
ATOM 1967 N N . ALA A 1 263 ? -9.222 5.838 -8.247 1.00 74.94 263 ALA A N 1
ATOM 1968 C CA . ALA A 1 263 ? -9.130 5.693 -9.697 1.00 74.94 263 ALA A CA 1
ATOM 1969 C C . ALA A 1 263 ? -8.453 6.912 -10.348 1.00 74.94 263 ALA A C 1
ATOM 1971 O O . ALA A 1 263 ? -7.571 6.758 -11.191 1.00 74.94 263 ALA A O 1
A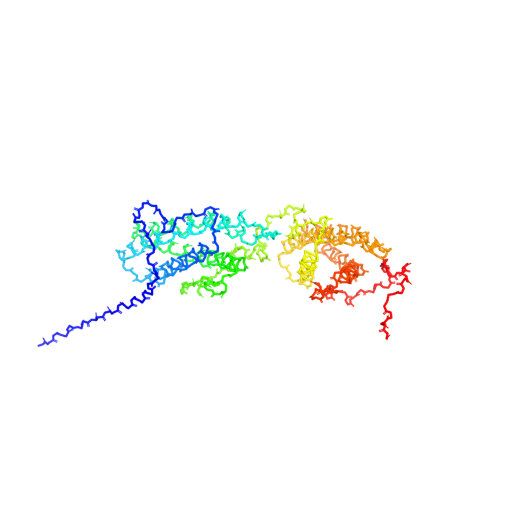TOM 1972 N N . ARG A 1 264 ? -8.779 8.127 -9.886 1.00 81.50 264 ARG A N 1
ATOM 1973 C CA . ARG A 1 264 ? -8.144 9.363 -10.357 1.00 81.50 264 ARG A CA 1
ATOM 1974 C C . ARG A 1 264 ? -6.647 9.409 -10.047 1.00 81.50 264 ARG A C 1
ATOM 1976 O O . ARG A 1 264 ? -5.858 9.827 -10.891 1.00 81.50 264 ARG A O 1
ATOM 1983 N N . SER A 1 265 ? -6.225 8.977 -8.862 1.00 75.88 265 SER A N 1
ATOM 1984 C CA . SER A 1 265 ? -4.798 8.947 -8.511 1.00 75.88 265 SER A CA 1
ATOM 1985 C C . SER A 1 265 ? -3.993 7.984 -9.392 1.00 75.88 265 SER A C 1
ATOM 1987 O O . SER A 1 265 ? -2.884 8.325 -9.795 1.00 75.88 265 SER A O 1
ATOM 1989 N N . LEU A 1 266 ? -4.583 6.845 -9.767 1.00 78.12 266 LEU A N 1
ATOM 1990 C CA . LEU A 1 266 ? -3.975 5.888 -10.692 1.00 78.12 266 LEU A CA 1
ATOM 1991 C C . LEU A 1 266 ? -3.875 6.473 -12.100 1.00 78.12 266 LEU A C 1
ATOM 1993 O O . LEU A 1 266 ? -2.842 6.347 -12.740 1.00 78.12 266 LEU A O 1
ATOM 1997 N N . THR A 1 267 ? -4.885 7.222 -12.554 1.00 81.25 267 THR A N 1
ATOM 1998 C CA . THR A 1 267 ? -4.818 7.884 -13.869 1.00 81.25 267 THR A CA 1
ATOM 1999 C C . THR A 1 267 ? -3.732 8.952 -13.965 1.00 81.25 267 THR A C 1
ATOM 2001 O O . THR A 1 267 ? -3.170 9.156 -15.038 1.00 81.25 267 THR A O 1
ATOM 2004 N N . TYR A 1 268 ? -3.389 9.613 -12.855 1.00 81.38 268 TYR A N 1
ATOM 2005 C CA . TYR A 1 268 ? -2.211 10.481 -12.820 1.00 81.38 268 TYR A CA 1
ATOM 2006 C C . TYR A 1 268 ? -0.906 9.688 -12.896 1.00 81.38 268 TYR A C 1
ATOM 2008 O O . TYR A 1 268 ? 0.068 10.188 -13.455 1.00 81.38 268 TYR A O 1
ATOM 2016 N N . ASP A 1 269 ? -0.878 8.471 -12.354 1.00 80.12 269 ASP A N 1
ATOM 2017 C CA . ASP A 1 269 ? 0.276 7.592 -12.485 1.00 80.12 269 ASP A CA 1
ATOM 2018 C C . ASP A 1 269 ? 0.448 7.094 -13.927 1.00 80.12 269 ASP A C 1
ATOM 2020 O O . ASP A 1 269 ? 1.562 7.171 -14.446 1.00 80.12 269 ASP A O 1
ATOM 2024 N N . GLU A 1 270 ? -0.646 6.745 -14.621 1.00 89.75 270 GLU A N 1
ATOM 2025 C CA . GLU A 1 270 ? -0.633 6.340 -16.041 1.00 89.75 270 GLU A CA 1
ATOM 2026 C C . GLU A 1 270 ? 0.095 7.380 -16.930 1.00 89.75 270 GLU A C 1
ATOM 2028 O O . GLU A 1 270 ? 0.868 7.020 -17.822 1.00 89.75 270 GLU A O 1
ATOM 2033 N N . LEU A 1 271 ? -0.048 8.683 -16.637 1.00 87.62 271 LEU A N 1
ATOM 2034 C CA . LEU A 1 271 ? 0.686 9.765 -17.319 1.00 87.62 271 LEU A CA 1
ATOM 2035 C C . LEU A 1 271 ? 2.204 9.734 -17.062 1.00 87.62 271 LEU A C 1
ATOM 2037 O O . LEU A 1 271 ? 3.001 10.100 -17.931 1.00 87.62 271 LEU A O 1
ATOM 2041 N N . CYS A 1 272 ? 2.631 9.284 -15.886 1.00 85.25 272 CYS A N 1
ATOM 2042 C CA . CYS A 1 272 ? 4.043 9.097 -15.568 1.00 85.25 272 CYS A CA 1
ATOM 2043 C C . CYS A 1 272 ? 4.649 7.910 -16.318 1.00 85.25 272 CYS A C 1
ATOM 2045 O O . CYS A 1 272 ? 5.793 7.987 -16.792 1.00 85.25 272 CYS A O 1
ATOM 2047 N N . GLN A 1 273 ? 3.894 6.815 -16.449 1.00 92.44 273 GLN A N 1
ATOM 2048 C CA . GLN A 1 273 ? 4.336 5.687 -17.263 1.00 92.44 273 GLN A CA 1
ATOM 2049 C C . GLN A 1 273 ? 4.367 6.048 -18.744 1.00 92.44 273 GLN A C 1
ATOM 2051 O O . GLN A 1 273 ? 5.346 5.716 -19.411 1.00 92.44 273 GLN A O 1
ATOM 2056 N N . LEU A 1 274 ? 3.389 6.815 -19.234 1.00 93.25 274 LEU A N 1
ATOM 2057 C CA . LEU A 1 274 ? 3.425 7.384 -20.579 1.00 93.25 274 LEU A CA 1
ATOM 2058 C C . LEU A 1 274 ? 4.712 8.183 -20.813 1.00 93.25 274 LEU A C 1
ATOM 2060 O O . LEU A 1 274 ? 5.444 7.881 -21.748 1.00 93.25 274 LEU A O 1
ATOM 2064 N N . SER A 1 275 ? 5.040 9.129 -19.928 1.00 89.25 275 SER A N 1
ATOM 2065 C CA . SER A 1 275 ? 6.258 9.948 -20.040 1.00 89.25 275 SER A CA 1
ATOM 2066 C C . SER A 1 275 ? 7.549 9.113 -20.021 1.00 89.25 275 SER A C 1
ATOM 2068 O O . SER A 1 275 ? 8.494 9.366 -20.771 1.00 89.25 275 SER A O 1
ATOM 2070 N N . THR A 1 276 ? 7.585 8.056 -19.204 1.00 88.88 276 THR A N 1
ATOM 2071 C CA . THR A 1 276 ? 8.707 7.106 -19.182 1.00 88.88 276 THR A CA 1
ATOM 2072 C C . THR A 1 276 ? 8.831 6.349 -20.506 1.00 88.88 276 THR A C 1
ATOM 2074 O O . THR A 1 276 ? 9.931 6.225 -21.052 1.00 88.88 276 THR A O 1
ATOM 2077 N N . LEU A 1 277 ? 7.717 5.853 -21.048 1.00 92.88 277 LEU A N 1
ATOM 2078 C CA . LEU A 1 277 ? 7.700 5.113 -22.308 1.00 92.88 277 LEU A CA 1
ATOM 2079 C C . LEU A 1 277 ? 8.047 6.006 -23.502 1.00 92.88 277 LEU A C 1
ATOM 2081 O O . LEU A 1 277 ? 8.844 5.595 -24.344 1.00 92.88 277 LEU A O 1
ATOM 2085 N N . THR A 1 278 ? 7.529 7.232 -23.569 1.00 88.75 278 THR A N 1
ATOM 2086 C CA . THR A 1 278 ? 7.847 8.159 -24.665 1.00 88.75 278 THR A CA 1
ATOM 2087 C C . THR A 1 278 ? 9.310 8.590 -24.611 1.00 88.75 278 THR A C 1
ATOM 2089 O O . THR A 1 278 ? 9.977 8.619 -25.645 1.00 88.75 278 THR A O 1
ATOM 2092 N N . GLY A 1 279 ? 9.876 8.781 -23.412 1.00 88.44 279 GLY A N 1
ATOM 2093 C CA . GLY A 1 279 ? 11.313 9.003 -23.222 1.00 88.44 279 GLY A CA 1
ATOM 2094 C C . GLY A 1 279 ? 12.184 7.857 -23.757 1.00 88.44 279 GLY A C 1
ATOM 2095 O O . GLY A 1 279 ? 13.223 8.099 -24.371 1.00 88.44 279 GLY A O 1
ATOM 2096 N N . TYR A 1 280 ? 11.749 6.606 -23.584 1.00 91.50 280 TYR A N 1
ATOM 2097 C CA . TYR A 1 280 ? 12.430 5.432 -24.145 1.00 91.50 280 TYR A CA 1
ATOM 2098 C C . TYR A 1 280 ? 12.313 5.342 -25.667 1.00 91.50 280 TYR A C 1
ATOM 2100 O O . TYR A 1 280 ? 13.285 5.039 -26.361 1.00 91.50 280 TYR A O 1
ATOM 2108 N N . LEU A 1 281 ? 11.117 5.624 -26.182 1.00 92.12 281 LEU A N 1
ATOM 2109 C CA . LEU A 1 281 ? 10.778 5.539 -27.598 1.00 92.12 281 LEU A CA 1
ATOM 2110 C C . LEU A 1 281 ? 11.259 6.748 -28.410 1.00 92.12 281 LEU A C 1
ATOM 2112 O O . LEU A 1 281 ? 11.271 6.682 -29.639 1.00 92.12 281 LEU A O 1
ATOM 2116 N N . ALA A 1 282 ? 11.725 7.819 -27.760 1.00 86.25 282 ALA A N 1
ATOM 2117 C CA . ALA A 1 282 ? 12.191 9.050 -28.399 1.00 86.25 282 ALA A CA 1
ATOM 2118 C C . ALA A 1 282 ? 13.241 8.807 -29.504 1.00 86.25 282 ALA A C 1
ATOM 2120 O O . ALA A 1 282 ? 13.253 9.499 -30.525 1.00 86.25 282 ALA A O 1
ATOM 2121 N N . GLY A 1 283 ? 14.101 7.793 -29.335 1.00 77.94 283 GLY A N 1
ATOM 2122 C CA . GLY A 1 283 ? 15.117 7.398 -30.319 1.00 77.94 283 GLY A CA 1
ATOM 2123 C C . GLY A 1 283 ? 14.592 6.621 -31.536 1.00 77.94 283 GLY A C 1
ATOM 2124 O O . GLY A 1 283 ? 15.357 6.379 -32.467 1.00 77.94 283 GLY A O 1
ATOM 2125 N N . SER A 1 284 ? 13.316 6.231 -31.534 1.00 79.56 284 SER A N 1
ATOM 2126 C CA . SER A 1 284 ? 12.659 5.397 -32.549 1.00 79.56 284 SER A CA 1
ATOM 2127 C C . SER A 1 284 ? 11.302 5.970 -32.991 1.00 79.56 284 SER A C 1
ATOM 2129 O O . SER A 1 284 ? 10.442 5.222 -33.452 1.00 79.56 284 SER A O 1
ATOM 2131 N N . THR A 1 285 ? 11.095 7.283 -32.839 1.00 73.94 285 THR A N 1
ATOM 2132 C CA . THR A 1 285 ? 9.807 7.954 -33.079 1.00 73.94 285 THR A CA 1
ATOM 2133 C C . THR A 1 285 ? 9.278 7.710 -34.494 1.00 73.94 285 THR A C 1
ATOM 2135 O O . THR A 1 285 ? 9.793 8.225 -35.488 1.00 73.94 285 THR A O 1
ATOM 2138 N N . THR A 1 286 ? 8.229 6.896 -34.579 1.00 84.38 286 THR A N 1
ATOM 2139 C CA . THR A 1 286 ? 7.397 6.725 -35.770 1.00 84.38 286 THR A CA 1
ATOM 2140 C C . THR A 1 286 ? 6.217 7.693 -35.695 1.00 84.38 286 THR A C 1
ATOM 2142 O O . THR A 1 286 ? 5.874 8.186 -34.619 1.00 84.38 286 THR A O 1
ATOM 2145 N N . ALA A 1 287 ? 5.569 7.958 -36.831 1.00 81.81 287 ALA A N 1
ATOM 2146 C CA . ALA A 1 287 ? 4.353 8.767 -36.848 1.00 81.81 287 ALA A CA 1
ATOM 2147 C C . ALA A 1 287 ? 3.225 8.125 -36.004 1.00 81.81 287 ALA A C 1
ATOM 2149 O O . ALA A 1 287 ? 2.530 8.840 -35.284 1.00 81.81 287 ALA A O 1
ATOM 2150 N N . ALA A 1 288 ? 3.183 6.787 -35.929 1.00 80.62 288 ALA A N 1
ATOM 2151 C CA . ALA A 1 288 ? 2.300 6.046 -35.030 1.00 80.62 288 ALA A CA 1
ATOM 2152 C C . ALA A 1 288 ? 2.583 6.318 -33.538 1.00 80.62 288 ALA A C 1
ATOM 2154 O O . ALA A 1 288 ? 1.646 6.595 -32.795 1.00 80.62 288 ALA A O 1
ATOM 2155 N N . ILE A 1 289 ? 3.852 6.313 -33.097 1.00 84.94 289 ILE A N 1
ATOM 2156 C CA . ILE A 1 289 ? 4.220 6.629 -31.700 1.00 84.94 289 ILE A CA 1
ATOM 2157 C C . ILE A 1 289 ? 3.840 8.072 -31.356 1.00 84.94 289 ILE A C 1
ATOM 2159 O O . ILE A 1 289 ? 3.259 8.321 -30.304 1.00 84.94 289 ILE A O 1
ATOM 2163 N N . THR A 1 290 ? 4.136 9.027 -32.244 1.00 86.25 290 THR A N 1
ATOM 2164 C CA . THR A 1 290 ? 3.781 10.440 -32.030 1.00 86.25 290 THR A CA 1
ATOM 2165 C C . THR A 1 290 ? 2.269 10.651 -31.994 1.00 86.25 290 THR A C 1
ATOM 2167 O O . THR A 1 290 ? 1.783 11.449 -31.191 1.00 86.25 290 THR A O 1
ATOM 2170 N N . CYS A 1 291 ? 1.522 9.940 -32.840 1.00 86.00 291 CYS A N 1
ATOM 2171 C CA . CYS A 1 291 ? 0.068 9.971 -32.823 1.00 86.00 291 CYS A CA 1
ATOM 2172 C C . CYS A 1 291 ? -0.475 9.416 -31.499 1.00 86.00 291 CYS A C 1
ATOM 2174 O O . CYS A 1 291 ? -1.217 10.122 -30.823 1.00 86.00 291 CYS A O 1
ATOM 2176 N N . ALA A 1 292 ? -0.031 8.222 -31.088 1.00 89.31 292 ALA A N 1
ATOM 2177 C CA . ALA A 1 292 ? -0.450 7.580 -29.844 1.00 89.31 292 ALA A CA 1
ATOM 2178 C C . ALA A 1 292 ? -0.151 8.458 -28.618 1.00 89.31 292 ALA A C 1
ATOM 2180 O O . ALA A 1 292 ? -1.009 8.647 -27.764 1.00 89.31 292 ALA A O 1
ATOM 2181 N N . GLU A 1 293 ? 1.043 9.054 -28.544 1.00 88.94 293 GLU A N 1
ATOM 2182 C CA . GLU A 1 293 ? 1.406 9.992 -27.475 1.00 88.94 293 GLU A CA 1
ATOM 2183 C C . GLU A 1 293 ? 0.500 11.232 -27.458 1.00 88.94 293 GLU A C 1
ATOM 2185 O O . GLU A 1 293 ? 0.037 11.646 -26.394 1.00 88.94 293 GLU A O 1
ATOM 2190 N N . THR A 1 294 ? 0.230 11.818 -28.628 1.00 86.62 294 THR A N 1
ATOM 2191 C CA . THR A 1 294 ? -0.627 13.006 -28.746 1.00 86.62 294 THR A CA 1
ATOM 2192 C C . THR A 1 294 ? -2.058 12.697 -28.324 1.00 86.62 294 THR A C 1
ATOM 2194 O O . THR A 1 294 ? -2.655 13.482 -27.584 1.00 86.62 294 THR A O 1
ATOM 2197 N N . ASP A 1 295 ? -2.598 11.562 -28.770 1.00 86.69 295 ASP A N 1
ATOM 2198 C CA . ASP A 1 295 ? -3.954 11.147 -28.429 1.00 86.69 295 ASP A CA 1
ATOM 2199 C C . ASP A 1 295 ? -4.078 10.827 -26.938 1.00 86.69 295 ASP A C 1
ATOM 2201 O O . ASP A 1 295 ? -4.967 11.354 -26.264 1.00 86.69 295 ASP A O 1
ATOM 2205 N N . LEU A 1 296 ? -3.119 10.071 -26.387 1.00 90.69 296 LEU A N 1
ATOM 2206 C CA . LEU A 1 296 ? -3.059 9.769 -24.962 1.00 90.69 296 LEU A CA 1
ATOM 2207 C C . LEU A 1 296 ? -3.022 11.050 -24.132 1.00 90.69 296 LEU A C 1
ATOM 2209 O O . LEU A 1 296 ? -3.880 11.212 -23.273 1.00 90.69 296 LEU A O 1
ATOM 2213 N N . LEU A 1 297 ? -2.114 11.992 -24.405 1.00 85.69 297 LEU A N 1
ATOM 2214 C CA . LEU A 1 297 ? -2.030 13.248 -23.648 1.00 85.69 297 LEU A CA 1
ATOM 2215 C C . LEU A 1 297 ? -3.283 14.126 -23.802 1.00 85.69 297 LEU A C 1
ATOM 2217 O O . LEU A 1 297 ? -3.719 14.737 -22.829 1.00 85.69 297 LEU A O 1
ATOM 2221 N N . GLY A 1 298 ? -3.876 14.190 -24.998 1.00 81.38 298 GLY A N 1
ATOM 2222 C CA . GLY A 1 298 ? -5.061 15.014 -25.257 1.00 81.38 298 GLY A CA 1
ATOM 2223 C C . GLY A 1 298 ? -6.337 14.475 -24.604 1.00 81.38 298 GLY A C 1
ATOM 2224 O O . GLY A 1 298 ? -7.169 15.245 -24.110 1.00 81.38 298 GLY A O 1
ATOM 2225 N N . ASN A 1 299 ? -6.485 13.150 -24.573 1.00 85.12 299 ASN A N 1
ATOM 2226 C CA . ASN A 1 299 ? -7.686 12.491 -24.075 1.00 85.12 299 ASN A CA 1
ATOM 2227 C C . ASN A 1 299 ? -7.577 12.065 -22.601 1.00 85.12 299 ASN A C 1
ATOM 2229 O O . ASN A 1 299 ? -8.612 11.990 -21.941 1.00 85.12 299 ASN A O 1
ATOM 2233 N N . PHE A 1 300 ? -6.385 11.826 -22.037 1.00 85.50 300 PHE A N 1
ATOM 2234 C CA . PHE A 1 300 ? -6.267 11.409 -20.629 1.00 85.50 300 PHE A CA 1
ATOM 2235 C C . PHE A 1 300 ? -6.862 12.434 -19.667 1.00 85.50 300 PHE A C 1
ATOM 2237 O O . PHE A 1 300 ? -7.706 12.101 -18.833 1.00 85.50 300 PHE A O 1
ATOM 2244 N N . GLU A 1 301 ? -6.431 13.688 -19.800 1.00 82.44 301 GLU A N 1
ATOM 2245 C CA . GLU A 1 301 ? -6.839 14.761 -18.900 1.00 82.44 301 GLU A CA 1
ATOM 2246 C C . GLU A 1 301 ? -8.337 15.039 -19.061 1.00 82.44 301 GLU A C 1
ATOM 2248 O O . GLU A 1 301 ? -9.110 14.926 -18.112 1.00 82.44 301 GLU A O 1
ATOM 2253 N N . THR A 1 302 ? -8.772 15.265 -20.301 1.00 84.50 302 THR A N 1
ATOM 2254 C CA . THR A 1 302 ? -10.129 15.749 -20.587 1.00 84.50 302 THR A CA 1
ATOM 2255 C C . THR A 1 302 ? -11.208 14.668 -20.580 1.00 84.50 302 THR A C 1
ATOM 2257 O O . THR A 1 302 ? -12.382 14.973 -20.367 1.00 84.50 302 THR A O 1
ATOM 2260 N N . LYS A 1 303 ? -10.861 13.403 -20.855 1.00 89.81 303 LYS A N 1
ATOM 2261 C CA . LYS A 1 303 ? -11.838 12.303 -20.952 1.00 89.81 303 LYS A CA 1
ATOM 2262 C C . LYS A 1 303 ? -11.780 11.329 -19.796 1.00 89.81 303 LYS A C 1
ATOM 2264 O O . LYS A 1 303 ? -12.783 10.656 -19.566 1.00 89.81 303 LYS A O 1
ATOM 2269 N N . VAL A 1 304 ? -10.670 11.258 -19.065 1.00 91.44 304 VAL A N 1
ATOM 2270 C CA . VAL A 1 304 ? -10.545 10.356 -17.915 1.00 91.44 304 VAL A CA 1
ATOM 2271 C C . VAL A 1 304 ? -10.476 11.142 -16.615 1.00 91.44 304 VAL A C 1
ATOM 2273 O O . VAL A 1 304 ? -11.362 10.992 -15.778 1.00 91.44 304 VAL A O 1
ATOM 2276 N N . ILE A 1 305 ? -9.485 12.016 -16.454 1.00 87.69 305 ILE A N 1
ATOM 2277 C CA . ILE A 1 305 ? -9.245 12.723 -15.187 1.00 87.69 305 ILE A CA 1
ATOM 2278 C C . ILE A 1 305 ? -10.379 13.705 -14.861 1.00 87.69 305 ILE A C 1
ATOM 2280 O O . ILE A 1 305 ? -10.860 13.720 -13.724 1.00 87.69 305 ILE A O 1
ATOM 2284 N N . ASP A 1 306 ? -10.845 14.483 -15.840 1.00 88.75 306 ASP A N 1
ATOM 2285 C CA . ASP A 1 306 ? -11.965 15.418 -15.668 1.00 88.75 306 ASP A CA 1
ATOM 2286 C C . ASP A 1 306 ? -13.263 14.685 -15.316 1.00 88.75 306 ASP A C 1
ATOM 2288 O O . ASP A 1 306 ? -13.983 15.089 -14.403 1.00 88.75 306 ASP A O 1
ATOM 2292 N N . ASN A 1 307 ? -13.540 13.561 -15.982 1.00 91.56 307 ASN A N 1
ATOM 2293 C CA . ASN A 1 307 ? -14.727 12.752 -15.711 1.00 91.56 307 ASN A CA 1
ATOM 2294 C C . ASN A 1 307 ? -14.665 12.068 -14.339 1.00 91.56 307 ASN A C 1
ATOM 2296 O O . ASN A 1 307 ? -15.662 12.059 -13.618 1.00 91.56 307 ASN A O 1
ATOM 2300 N N . LEU A 1 308 ? -13.499 11.561 -13.926 1.00 87.06 308 LEU A N 1
ATOM 2301 C CA . LEU A 1 308 ? -13.300 11.070 -12.560 1.00 87.06 308 LEU A CA 1
ATOM 2302 C C . LEU A 1 308 ? -13.480 12.193 -11.539 1.00 87.06 308 LEU A C 1
ATOM 2304 O O . LEU A 1 308 ? -14.115 11.983 -10.513 1.00 87.06 308 LEU A O 1
ATOM 2308 N N . SER A 1 309 ? -12.982 13.397 -11.827 1.00 86.88 309 SER A N 1
ATOM 2309 C CA . SER A 1 309 ? -13.172 14.556 -10.951 1.00 86.88 309 SER A CA 1
ATOM 2310 C C . SER A 1 309 ? -14.642 14.954 -10.844 1.00 86.88 309 SER A C 1
ATOM 2312 O O . SER A 1 309 ? -15.111 15.189 -9.740 1.00 86.88 309 SER A O 1
ATOM 2314 N N . ALA A 1 310 ? -15.399 14.918 -11.943 1.00 86.69 310 ALA A N 1
ATOM 2315 C CA . ALA A 1 310 ? -16.838 15.165 -11.918 1.00 86.69 310 ALA A CA 1
ATOM 2316 C C . ALA A 1 310 ? -17.596 14.148 -11.042 1.00 86.69 310 ALA A C 1
ATOM 2318 O O . ALA A 1 310 ? -18.509 14.533 -10.313 1.00 86.69 310 ALA A O 1
ATOM 2319 N N . ILE A 1 311 ? -17.197 12.869 -11.073 1.00 86.56 311 ILE A N 1
ATOM 2320 C CA . ILE A 1 311 ? -17.763 11.825 -10.201 1.00 86.56 311 ILE A CA 1
ATOM 2321 C C . ILE A 1 311 ? -17.395 12.075 -8.731 1.00 86.56 311 ILE A C 1
ATOM 2323 O O . ILE A 1 311 ? -18.243 11.914 -7.857 1.00 86.56 311 ILE A O 1
ATOM 2327 N N . VAL A 1 312 ? -16.151 12.476 -8.452 1.00 82.62 312 VAL A N 1
ATOM 2328 C CA . VAL A 1 312 ? -15.680 12.799 -7.093 1.00 82.62 312 VAL A CA 1
ATOM 2329 C C . VAL A 1 312 ? -16.396 14.024 -6.521 1.00 82.62 312 VAL A C 1
ATOM 2331 O O . VAL A 1 312 ? -16.759 14.026 -5.347 1.00 82.62 312 VAL A O 1
ATOM 2334 N N . ASP A 1 313 ? -16.598 15.060 -7.335 1.00 85.25 313 ASP A N 1
ATOM 2335 C CA . ASP A 1 313 ? -17.140 16.345 -6.890 1.00 85.25 313 ASP A CA 1
ATOM 2336 C C . ASP A 1 313 ? -18.653 16.283 -6.612 1.00 85.25 313 ASP A C 1
ATOM 2338 O O . ASP A 1 313 ? -19.145 16.983 -5.723 1.00 85.25 313 ASP A O 1
ATOM 2342 N N . ASP A 1 314 ? -19.399 15.451 -7.347 1.00 88.44 314 ASP A N 1
ATOM 2343 C CA . ASP A 1 314 ? -20.842 15.258 -7.153 1.00 88.44 314 ASP A CA 1
ATOM 2344 C C . ASP A 1 314 ? -21.269 13.791 -7.377 1.00 88.44 314 ASP A C 1
ATOM 2346 O O . ASP A 1 314 ? -21.970 13.470 -8.347 1.00 88.44 314 ASP A O 1
ATOM 2350 N N . PRO A 1 315 ? -20.911 12.875 -6.455 1.00 84.81 315 PRO A N 1
ATOM 2351 C CA . PRO A 1 315 ? -21.206 11.442 -6.581 1.00 84.81 315 PRO A CA 1
ATOM 2352 C C . PRO A 1 315 ? -22.712 11.136 -6.519 1.00 84.81 315 PRO A C 1
ATOM 2354 O O . PRO A 1 315 ? -23.150 10.040 -6.863 1.00 84.81 315 PRO A O 1
ATOM 2357 N N . THR A 1 316 ? -23.533 12.088 -6.058 1.00 87.31 316 THR A N 1
ATOM 2358 C CA . THR A 1 316 ? -24.985 11.906 -5.904 1.00 87.31 316 THR A CA 1
ATOM 2359 C C . THR A 1 316 ? -25.769 12.215 -7.179 1.00 87.31 316 THR A C 1
ATOM 2361 O O . THR A 1 316 ? -26.936 11.827 -7.311 1.00 87.31 316 THR A O 1
ATOM 2364 N N . ASN A 1 317 ? -25.141 12.883 -8.146 1.00 90.88 317 ASN A N 1
ATOM 2365 C CA . ASN A 1 317 ? -25.758 13.253 -9.408 1.00 90.88 317 ASN A CA 1
ATOM 2366 C C . ASN A 1 317 ? -25.644 12.121 -10.429 1.00 90.88 317 ASN A C 1
ATOM 2368 O O . ASN A 1 317 ? -24.770 12.106 -11.292 1.00 90.88 317 ASN A O 1
ATOM 2372 N N . SER A 1 318 ? -26.583 11.177 -10.339 1.00 89.19 318 SER A N 1
ATOM 2373 C CA . SER A 1 318 ? -26.641 9.990 -11.209 1.00 89.19 318 SER A CA 1
ATOM 2374 C C . SER A 1 318 ? -26.504 10.287 -12.709 1.00 89.19 318 SER A C 1
ATOM 2376 O O . SER A 1 318 ? -25.833 9.534 -13.402 1.00 89.19 318 SER A O 1
ATOM 2378 N N . THR A 1 319 ? -27.065 11.392 -13.217 1.00 90.94 319 THR A N 1
ATOM 2379 C CA . THR A 1 319 ? -26.919 11.779 -14.631 1.00 90.94 319 THR A CA 1
ATOM 2380 C C . THR A 1 319 ? -25.501 12.248 -14.961 1.00 90.94 319 THR A C 1
ATOM 2382 O O . THR A 1 319 ? -24.980 11.904 -16.018 1.00 90.94 319 THR A O 1
ATOM 2385 N N . ALA A 1 320 ? -24.863 13.030 -14.085 1.00 89.19 320 ALA A N 1
ATOM 2386 C CA . ALA A 1 320 ? -23.474 13.444 -14.280 1.00 89.19 320 ALA A CA 1
ATOM 2387 C C . ALA A 1 320 ? -22.519 12.244 -14.210 1.00 89.19 320 ALA A C 1
ATOM 2389 O O . ALA A 1 320 ? -21.664 12.108 -15.079 1.00 89.19 320 ALA A O 1
ATOM 2390 N N . VAL A 1 321 ? -22.724 11.346 -13.241 1.00 88.44 321 VAL A N 1
ATOM 2391 C CA . VAL A 1 321 ? -21.962 10.097 -13.100 1.00 88.44 321 VAL A CA 1
ATOM 2392 C C . VAL A 1 321 ? -22.126 9.213 -14.337 1.00 88.44 321 VAL A C 1
ATOM 2394 O O . VAL A 1 321 ? -21.132 8.764 -14.897 1.00 88.44 321 VAL A O 1
ATOM 2397 N N . GLU A 1 322 ? -23.357 9.002 -14.813 1.00 90.19 322 GLU A N 1
ATOM 2398 C CA . GLU A 1 322 ? -23.631 8.190 -16.006 1.00 90.19 322 GLU A CA 1
ATOM 2399 C C . GLU A 1 322 ? -22.954 8.766 -17.259 1.00 90.19 322 GLU A C 1
ATOM 2401 O O . GLU A 1 322 ? -22.310 8.027 -18.006 1.00 90.19 322 GLU A O 1
ATOM 2406 N N . ASN A 1 323 ? -23.029 10.086 -17.464 1.00 91.69 323 ASN A N 1
ATOM 2407 C CA . ASN A 1 323 ? -22.350 10.749 -18.580 1.00 91.69 323 ASN A CA 1
ATOM 2408 C C . ASN A 1 323 ? -20.822 10.632 -18.468 1.00 91.69 323 ASN A C 1
ATOM 2410 O O . ASN A 1 323 ? -20.163 10.290 -19.448 1.00 91.69 323 ASN A O 1
ATOM 2414 N N . ALA A 1 324 ? -20.264 10.856 -17.275 1.00 92.56 324 ALA A N 1
ATOM 2415 C CA . ALA A 1 324 ? -18.830 10.742 -17.034 1.00 92.56 324 ALA A CA 1
ATOM 2416 C C . ALA A 1 324 ? -18.324 9.314 -17.285 1.00 92.56 324 ALA A C 1
ATOM 2418 O O . ALA A 1 324 ? -17.298 9.108 -17.933 1.00 92.56 324 ALA A O 1
ATOM 2419 N N . MET A 1 325 ? -19.079 8.308 -16.839 1.00 91.06 325 MET A N 1
ATOM 2420 C CA . MET A 1 325 ? -18.797 6.902 -17.124 1.00 91.06 325 MET A CA 1
ATOM 2421 C C . MET A 1 325 ? -18.854 6.586 -18.615 1.00 91.06 325 MET A C 1
ATOM 2423 O O . MET A 1 325 ? -18.009 5.836 -19.111 1.00 91.06 325 MET A O 1
ATOM 2427 N N . TYR A 1 326 ? -19.860 7.101 -19.323 1.00 92.81 326 TYR A N 1
ATOM 2428 C CA . TYR A 1 326 ? -19.996 6.893 -20.759 1.00 92.81 326 TYR A CA 1
ATOM 2429 C C . TYR A 1 326 ? -18.784 7.461 -21.504 1.00 92.81 326 TYR A C 1
ATOM 2431 O O . TYR A 1 326 ? -18.170 6.746 -22.296 1.00 92.81 326 TYR A O 1
ATOM 2439 N N . ASP A 1 327 ? -18.395 8.698 -21.195 1.00 92.94 327 ASP A N 1
ATOM 2440 C CA . ASP A 1 327 ? -17.267 9.377 -21.832 1.00 92.94 327 ASP A CA 1
ATOM 2441 C C . ASP A 1 327 ? -15.930 8.679 -21.542 1.00 92.94 327 ASP A C 1
ATOM 2443 O O . ASP A 1 327 ? -15.149 8.447 -22.469 1.00 92.94 327 ASP A O 1
ATOM 2447 N N . MET A 1 328 ? -15.685 8.276 -20.288 1.00 94.12 328 MET A N 1
ATOM 2448 C CA . MET A 1 328 ? -14.492 7.504 -19.920 1.00 94.12 328 MET A CA 1
ATOM 2449 C C . MET A 1 328 ? -14.420 6.175 -20.662 1.00 94.12 328 MET A C 1
ATOM 2451 O O . MET A 1 328 ? -13.374 5.824 -21.210 1.00 94.12 328 MET A O 1
ATOM 2455 N N . ASN A 1 329 ? -15.524 5.423 -20.680 1.00 93.31 329 ASN A N 1
ATOM 2456 C CA . ASN A 1 329 ? -15.561 4.137 -21.359 1.00 93.31 329 ASN A CA 1
ATOM 2457 C C . ASN A 1 329 ? -15.367 4.301 -22.865 1.00 93.31 329 ASN A C 1
ATOM 2459 O O . ASN A 1 329 ? -14.573 3.570 -23.446 1.00 93.31 329 ASN A O 1
ATOM 2463 N N . TRP A 1 330 ? -16.024 5.276 -23.495 1.00 93.00 330 TRP A N 1
ATOM 2464 C CA . TRP A 1 330 ? -15.826 5.560 -24.914 1.00 93.00 330 TRP A CA 1
ATOM 2465 C C . TRP A 1 330 ? -14.358 5.874 -25.226 1.00 93.00 330 TRP A C 1
ATOM 2467 O O . TRP A 1 330 ? -13.764 5.223 -26.086 1.00 93.00 330 TRP A O 1
ATOM 2477 N N . ALA A 1 331 ? -13.750 6.813 -24.492 1.00 91.69 331 ALA A N 1
ATOM 2478 C CA . ALA A 1 331 ? -12.365 7.221 -24.715 1.00 91.69 331 ALA A CA 1
ATOM 2479 C C . ALA A 1 331 ? -11.376 6.067 -24.499 1.00 91.69 331 ALA A C 1
ATOM 2481 O O . ALA A 1 331 ? -10.504 5.832 -25.336 1.00 91.69 331 ALA A O 1
ATOM 2482 N N . ARG A 1 332 ? -11.531 5.297 -23.414 1.00 93.06 332 ARG A N 1
ATOM 2483 C CA . ARG A 1 332 ? -10.654 4.154 -23.121 1.00 93.06 332 ARG A CA 1
ATOM 2484 C C . ARG A 1 332 ? -10.805 3.034 -24.142 1.00 93.06 332 ARG A C 1
ATOM 2486 O O . ARG A 1 332 ? -9.802 2.497 -24.600 1.00 93.06 332 ARG A O 1
ATOM 2493 N N . CYS A 1 333 ? -12.035 2.686 -24.506 1.00 92.31 333 CYS A N 1
ATOM 2494 C CA . CYS A 1 333 ? -12.303 1.575 -25.414 1.00 92.31 333 CYS A CA 1
ATOM 2495 C C . CYS A 1 333 ? -11.896 1.868 -26.856 1.00 92.31 333 CYS A C 1
ATOM 2497 O O . CYS A 1 333 ? -11.462 0.951 -27.552 1.00 92.31 333 CYS A O 1
ATOM 2499 N N . CYS A 1 334 ? -12.058 3.115 -27.299 1.00 90.62 334 CYS A N 1
ATOM 2500 C CA . CYS A 1 334 ? -11.925 3.461 -28.707 1.00 90.62 334 CYS A CA 1
ATOM 2501 C C . CYS A 1 334 ? -10.675 4.268 -29.065 1.00 90.62 334 CYS A C 1
ATOM 2503 O O . CYS A 1 334 ? -10.409 4.414 -30.255 1.00 90.62 334 CYS A O 1
ATOM 2505 N N . SER A 1 335 ? -9.922 4.742 -28.071 1.00 90.88 335 SER A N 1
ATOM 2506 C CA . SER A 1 335 ? -8.678 5.494 -28.269 1.00 90.88 335 SER A CA 1
ATOM 2507 C C . SER A 1 335 ? -7.586 4.990 -27.328 1.00 90.88 335 SER A C 1
ATOM 2509 O O . SER A 1 335 ? -6.755 4.172 -27.714 1.00 90.88 335 SER A O 1
ATOM 2511 N N . LEU A 1 336 ? -7.671 5.342 -26.040 1.00 92.75 336 LEU A N 1
ATOM 2512 C CA . LEU A 1 336 ? -6.526 5.289 -25.127 1.00 92.75 336 LEU A CA 1
ATOM 2513 C C . LEU A 1 336 ? -5.915 3.889 -25.017 1.00 92.75 336 LEU A C 1
ATOM 2515 O O . LEU A 1 336 ? -4.709 3.726 -25.149 1.00 92.75 336 LEU A O 1
ATOM 2519 N N . LEU A 1 337 ? -6.727 2.849 -24.803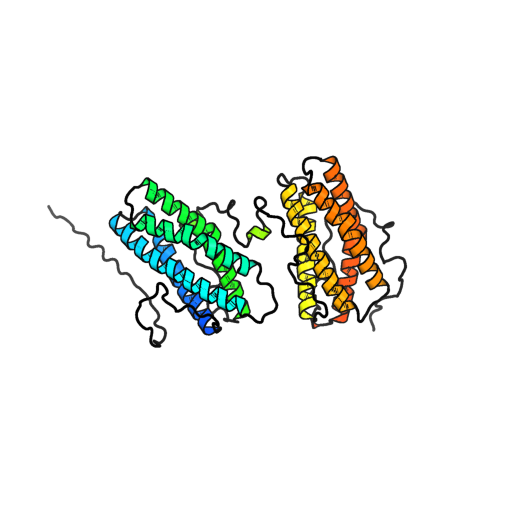 1.00 94.56 337 LEU A N 1
ATOM 2520 C CA . LEU A 1 337 ? -6.189 1.496 -24.628 1.00 94.56 337 LEU A CA 1
ATOM 2521 C C . LEU A 1 337 ? -5.666 0.899 -25.941 1.00 94.56 337 LEU A C 1
ATOM 2523 O O . LEU A 1 337 ? -4.938 -0.087 -25.912 1.00 94.56 337 LEU A O 1
ATOM 2527 N N . ILE A 1 338 ? -6.057 1.431 -27.098 1.00 92.38 338 ILE A N 1
ATOM 2528 C CA . ILE A 1 338 ? -5.494 1.036 -28.395 1.00 92.38 338 ILE A CA 1
ATOM 2529 C C . ILE A 1 338 ? -4.102 1.656 -28.542 1.00 92.38 338 ILE A C 1
ATOM 2531 O O . ILE A 1 338 ? -3.155 0.951 -28.880 1.00 92.38 338 ILE A O 1
ATOM 2535 N N . ASP A 1 339 ? -3.956 2.934 -28.203 1.00 93.00 339 ASP A N 1
ATOM 2536 C CA . ASP A 1 339 ? -2.667 3.630 -28.237 1.00 93.00 339 ASP A CA 1
ATOM 2537 C C . ASP A 1 339 ? -1.668 3.053 -27.229 1.00 93.00 339 ASP A C 1
ATOM 2539 O O . ASP A 1 339 ? -0.485 2.900 -27.536 1.00 93.00 339 ASP A O 1
ATOM 2543 N N . VAL A 1 340 ? -2.148 2.624 -26.058 1.00 94.94 340 VAL A N 1
ATOM 2544 C CA . VAL A 1 340 ? -1.340 1.879 -25.082 1.00 94.94 340 VAL A CA 1
ATOM 2545 C C . VAL A 1 340 ? -0.796 0.575 -25.672 1.00 94.94 340 VAL A C 1
ATOM 2547 O O . VAL A 1 340 ? 0.390 0.292 -25.507 1.00 94.94 340 VAL A O 1
ATOM 2550 N N . ASP A 1 341 ? -1.614 -0.201 -26.396 1.00 94.19 341 ASP A N 1
ATOM 2551 C CA . ASP A 1 341 ? -1.152 -1.440 -27.042 1.00 94.19 341 ASP A CA 1
ATOM 2552 C C . ASP A 1 341 ? -0.026 -1.155 -28.052 1.00 94.19 341 ASP A C 1
ATOM 2554 O O . ASP A 1 341 ? 0.956 -1.903 -28.112 1.00 94.19 341 ASP A O 1
ATOM 2558 N N . PHE A 1 342 ? -0.140 -0.063 -28.821 1.00 90.25 342 PHE A N 1
ATOM 2559 C CA . PHE A 1 342 ? 0.900 0.370 -29.756 1.00 90.25 342 PHE A CA 1
ATOM 2560 C C . PHE A 1 342 ? 2.198 0.719 -29.030 1.00 90.25 342 PHE A C 1
ATOM 2562 O O . PHE A 1 342 ? 3.248 0.157 -29.350 1.00 90.25 342 PHE A O 1
ATOM 2569 N N . LEU A 1 343 ? 2.129 1.582 -28.011 1.00 93.12 343 LEU A N 1
ATOM 2570 C CA . LEU A 1 343 ? 3.312 1.985 -27.251 1.00 93.12 343 LEU A CA 1
ATOM 2571 C C . LEU A 1 343 ? 3.989 0.792 -26.568 1.00 93.12 343 LEU A C 1
ATOM 2573 O O . LEU A 1 343 ? 5.216 0.692 -26.589 1.00 93.12 343 LEU A O 1
ATOM 2577 N N . TRP A 1 344 ? 3.220 -0.128 -25.980 1.00 95.00 344 TRP A N 1
ATOM 2578 C CA . TRP A 1 344 ? 3.774 -1.317 -25.328 1.00 95.00 344 TRP A CA 1
ATOM 2579 C C . TRP A 1 344 ? 4.409 -2.273 -26.335 1.00 95.00 344 TRP A C 1
ATOM 2581 O O . TRP A 1 344 ? 5.506 -2.775 -26.088 1.00 95.00 344 TRP A O 1
ATOM 2591 N N . THR A 1 345 ? 3.768 -2.494 -27.485 1.00 93.56 345 THR A N 1
ATOM 2592 C CA . THR A 1 345 ? 4.311 -3.343 -28.554 1.00 93.56 345 THR A CA 1
ATOM 2593 C C . THR A 1 345 ? 5.640 -2.797 -29.072 1.00 93.56 345 THR A C 1
ATOM 2595 O O . THR A 1 345 ? 6.619 -3.544 -29.150 1.00 93.56 345 THR A O 1
ATOM 2598 N N . ASP A 1 346 ? 5.708 -1.496 -29.359 1.00 92.44 346 ASP A N 1
ATOM 2599 C CA . ASP A 1 346 ? 6.924 -0.852 -29.862 1.00 92.44 346 ASP A CA 1
ATOM 2600 C C . ASP A 1 346 ? 8.025 -0.802 -28.798 1.00 92.44 346 ASP A C 1
ATOM 2602 O O . ASP A 1 346 ? 9.193 -1.073 -29.097 1.00 92.44 346 ASP A O 1
ATOM 2606 N N . ALA A 1 347 ? 7.666 -0.541 -27.536 1.00 92.25 347 ALA A N 1
ATOM 2607 C CA . ALA A 1 347 ? 8.611 -0.599 -26.427 1.00 92.25 347 ALA A CA 1
ATOM 2608 C C . ALA A 1 347 ? 9.221 -2.001 -26.314 1.00 92.25 347 ALA A C 1
ATOM 2610 O O . ALA A 1 347 ? 10.447 -2.119 -26.282 1.00 92.25 347 ALA A O 1
ATOM 2611 N N . VAL A 1 348 ? 8.393 -3.055 -26.336 1.00 92.12 348 VAL A N 1
ATOM 2612 C CA . VAL A 1 348 ? 8.836 -4.458 -26.287 1.00 92.12 348 VAL A CA 1
ATOM 2613 C C . VAL A 1 348 ? 9.715 -4.825 -27.476 1.00 92.12 348 VAL A C 1
ATOM 2615 O O . VAL A 1 348 ? 10.762 -5.452 -27.290 1.00 92.12 348 VAL A O 1
ATOM 2618 N N . ALA A 1 349 ? 9.348 -4.396 -28.684 1.00 91.38 349 ALA A N 1
ATOM 2619 C CA . ALA A 1 349 ? 10.155 -4.613 -29.878 1.00 91.38 349 ALA A CA 1
ATOM 2620 C C . ALA A 1 349 ? 11.546 -3.963 -29.758 1.00 91.38 349 ALA A C 1
ATOM 2622 O O . ALA A 1 349 ? 12.547 -4.595 -30.104 1.00 91.38 349 ALA A O 1
ATOM 2623 N N . LEU A 1 350 ? 11.625 -2.744 -29.212 1.00 91.19 350 LEU A N 1
ATOM 2624 C CA . LEU A 1 350 ? 12.882 -2.020 -29.010 1.00 91.19 350 LEU A CA 1
ATOM 2625 C C . LEU A 1 350 ? 13.764 -2.651 -27.917 1.00 91.19 350 LEU A C 1
ATOM 2627 O O . LEU A 1 350 ? 14.982 -2.743 -28.083 1.00 91.19 350 LEU A O 1
ATOM 2631 N N . GLY A 1 351 ? 13.174 -3.116 -26.811 1.00 88.62 351 GLY A N 1
ATOM 2632 C CA . GLY A 1 351 ? 13.916 -3.732 -25.700 1.00 88.62 351 GLY A CA 1
ATOM 2633 C C . GLY A 1 351 ? 14.269 -5.212 -25.897 1.00 88.62 351 GLY A C 1
ATOM 2634 O O . GLY A 1 351 ? 15.128 -5.748 -25.182 1.00 88.62 351 GLY A O 1
ATOM 2635 N N . GLY A 1 352 ? 13.636 -5.877 -26.868 1.00 90.44 352 GLY A N 1
ATOM 2636 C CA . GLY A 1 352 ? 13.902 -7.261 -27.249 1.00 90.44 352 GLY A CA 1
ATOM 2637 C C . GLY A 1 352 ? 13.705 -8.255 -26.099 1.00 90.44 352 GLY A C 1
ATOM 2638 O O . GLY A 1 352 ? 12.796 -8.134 -25.278 1.00 90.44 352 GLY A O 1
ATOM 2639 N N . ALA A 1 353 ? 14.592 -9.251 -26.004 1.00 82.69 353 ALA A N 1
ATOM 2640 C CA . ALA A 1 353 ? 14.485 -10.334 -25.018 1.00 82.69 353 ALA A CA 1
ATOM 2641 C C . ALA A 1 353 ? 14.465 -9.860 -23.551 1.00 82.69 353 ALA A C 1
ATOM 2643 O O . ALA A 1 353 ? 13.961 -10.578 -22.692 1.00 82.69 353 ALA A O 1
ATOM 2644 N N . SER A 1 354 ? 14.980 -8.660 -23.258 1.00 80.19 354 SER A N 1
ATOM 2645 C CA . SER A 1 354 ? 15.054 -8.122 -21.891 1.00 80.19 354 SER A CA 1
ATOM 2646 C C . SER A 1 354 ? 13.686 -7.783 -21.297 1.00 80.19 354 SER A C 1
ATOM 2648 O O . SER A 1 354 ? 13.569 -7.688 -20.079 1.00 80.19 354 SER A O 1
ATOM 2650 N N . ILE A 1 355 ? 12.672 -7.577 -22.143 1.00 87.06 355 ILE A N 1
ATOM 2651 C CA . ILE A 1 355 ? 11.317 -7.182 -21.727 1.00 87.06 355 ILE A CA 1
ATOM 2652 C C . ILE A 1 355 ? 10.222 -8.011 -22.410 1.00 87.06 355 ILE A C 1
ATOM 2654 O O . ILE A 1 355 ? 9.050 -7.690 -22.309 1.00 87.06 355 ILE A O 1
ATOM 2658 N N . ALA A 1 356 ? 10.574 -9.131 -23.047 1.00 80.62 356 ALA A N 1
ATOM 2659 C CA . ALA A 1 356 ? 9.627 -9.989 -23.769 1.00 80.62 356 ALA A CA 1
ATOM 2660 C C . ALA A 1 356 ? 8.521 -10.621 -22.889 1.00 80.62 356 ALA A C 1
ATOM 2662 O O . ALA A 1 356 ? 7.596 -11.229 -23.419 1.00 80.62 356 ALA A O 1
ATOM 2663 N N . GLY A 1 357 ? 8.626 -10.518 -21.560 1.00 83.44 357 GLY A N 1
ATOM 2664 C CA . GLY A 1 357 ? 7.617 -10.992 -20.609 1.00 83.44 357 GLY A CA 1
ATOM 2665 C C . GLY A 1 357 ? 6.584 -9.943 -20.191 1.00 83.44 357 GLY A C 1
ATOM 2666 O O . GLY A 1 357 ? 5.714 -10.266 -19.386 1.00 83.44 357 GLY A O 1
ATOM 2667 N N . THR A 1 358 ? 6.682 -8.702 -20.673 1.00 87.94 358 THR A N 1
ATOM 2668 C CA . THR A 1 358 ? 5.725 -7.649 -20.314 1.00 87.94 358 THR A CA 1
ATOM 2669 C C . THR A 1 358 ? 4.473 -7.724 -21.189 1.00 87.94 358 THR A C 1
ATOM 2671 O O . THR A 1 358 ? 4.555 -8.165 -22.340 1.00 87.94 358 THR A O 1
ATOM 2674 N N . PRO A 1 359 ? 3.314 -7.272 -20.687 1.00 90.56 359 PRO A N 1
ATOM 2675 C CA . PRO A 1 359 ? 2.113 -7.123 -21.497 1.00 90.56 359 PRO A CA 1
ATOM 2676 C C . PRO A 1 359 ? 2.361 -6.277 -22.754 1.00 90.56 359 PRO A C 1
ATOM 2678 O O . PRO A 1 359 ? 3.048 -5.261 -22.701 1.00 90.56 359 PRO A O 1
ATOM 2681 N N . ILE A 1 360 ? 1.768 -6.692 -23.874 1.00 92.81 360 ILE A N 1
ATOM 2682 C CA . ILE A 1 360 ? 1.678 -5.909 -25.126 1.00 92.81 360 ILE A CA 1
ATOM 2683 C C . ILE A 1 360 ? 0.231 -5.519 -25.452 1.00 92.81 360 ILE A C 1
ATOM 2685 O O . ILE A 1 360 ? -0.061 -4.959 -26.501 1.00 92.81 360 ILE A O 1
ATOM 2689 N N . THR A 1 361 ? -0.699 -5.875 -24.568 1.00 93.44 361 THR A N 1
ATOM 2690 C CA . THR A 1 361 ? -2.117 -5.577 -24.719 1.00 93.44 361 THR A CA 1
ATOM 2691 C C . THR A 1 361 ? -2.678 -5.221 -23.359 1.00 93.44 361 THR A C 1
ATOM 2693 O O . THR A 1 361 ? -2.600 -6.023 -22.427 1.00 93.44 361 THR A O 1
ATOM 2696 N N . ALA A 1 362 ? -3.249 -4.031 -23.251 1.00 94.38 362 ALA A N 1
ATOM 2697 C CA . ALA A 1 362 ? -3.949 -3.583 -22.066 1.00 94.38 362 ALA A CA 1
ATOM 2698 C C . ALA A 1 362 ? -5.292 -4.310 -21.916 1.00 94.38 362 ALA A C 1
ATOM 2700 O O . ALA A 1 362 ? -6.023 -4.534 -22.888 1.00 94.38 362 ALA A O 1
ATOM 2701 N N . GLN A 1 363 ? -5.678 -4.654 -20.689 1.00 94.06 363 GLN A N 1
ATOM 2702 C CA . GLN A 1 363 ? -7.008 -5.210 -20.462 1.00 94.06 363 GLN A CA 1
ATOM 2703 C C . GLN A 1 363 ? -8.079 -4.171 -20.817 1.00 94.06 363 GLN A C 1
ATOM 2705 O O . GLN A 1 363 ? -7.941 -2.985 -20.517 1.00 94.06 363 GLN A O 1
ATOM 2710 N N . ARG A 1 364 ? -9.166 -4.618 -21.452 1.00 93.06 364 ARG A N 1
ATOM 2711 C CA . ARG A 1 364 ? -10.324 -3.773 -21.764 1.00 93.06 364 ARG A CA 1
ATOM 2712 C C . ARG A 1 364 ? -11.398 -3.913 -20.672 1.00 93.06 364 ARG A C 1
ATOM 2714 O O . ARG A 1 364 ? -11.639 -5.046 -20.242 1.00 93.06 364 ARG A O 1
ATOM 2721 N N . PRO A 1 365 ? -12.066 -2.826 -20.242 1.00 92.50 365 PRO A N 1
ATOM 2722 C CA . PRO A 1 365 ? -13.238 -2.924 -19.371 1.00 92.50 365 PRO A CA 1
ATOM 2723 C C . PRO A 1 365 ? -14.393 -3.630 -20.095 1.00 92.50 365 PRO A C 1
ATOM 2725 O O . PRO A 1 365 ? -14.468 -3.623 -21.331 1.00 92.50 365 PRO A O 1
ATOM 2728 N N . LYS A 1 366 ? -15.332 -4.232 -19.352 1.00 92.31 366 LYS A N 1
ATOM 2729 C CA . LYS A 1 366 ? -16.454 -4.986 -19.955 1.00 92.31 366 LYS A CA 1
ATOM 2730 C C . LYS A 1 366 ? -17.315 -4.110 -20.859 1.00 92.31 366 LYS A C 1
ATOM 2732 O O . LYS A 1 366 ? -17.833 -4.592 -21.868 1.00 92.31 366 LYS A O 1
ATOM 2737 N N . ALA A 1 367 ? -17.423 -2.826 -20.529 1.00 90.06 367 ALA A N 1
ATOM 2738 C CA . ALA A 1 367 ? -18.175 -1.842 -21.297 1.00 90.06 367 ALA A CA 1
ATOM 2739 C C . ALA A 1 367 ? -17.710 -1.714 -22.760 1.00 90.06 367 ALA A C 1
ATOM 2741 O O . ALA A 1 367 ? -18.522 -1.376 -23.619 1.00 90.06 367 ALA A O 1
ATOM 2742 N N . CYS A 1 368 ? -16.459 -2.063 -23.091 1.00 92.81 368 CYS A N 1
ATOM 2743 C CA . CYS A 1 368 ? -15.962 -1.989 -24.470 1.00 92.81 368 CYS A CA 1
ATOM 2744 C C . CYS A 1 368 ? -16.727 -2.867 -25.460 1.00 92.81 368 CYS A C 1
ATOM 2746 O O . CYS A 1 368 ? -16.724 -2.582 -26.652 1.00 92.81 368 CYS A O 1
ATOM 2748 N N . GLN A 1 369 ? -17.433 -3.897 -24.990 1.00 91.75 369 GLN A N 1
ATOM 2749 C CA . GLN A 1 369 ? -18.270 -4.737 -25.851 1.00 91.75 369 GLN A CA 1
ATOM 2750 C C . GLN A 1 369 ? -19.495 -3.992 -26.408 1.00 91.75 369 GLN A C 1
ATOM 2752 O O . GLN A 1 369 ? -20.098 -4.450 -27.377 1.00 91.75 369 GLN A O 1
ATOM 2757 N N . ALA A 1 370 ? -19.875 -2.864 -25.799 1.00 90.38 370 ALA A N 1
ATOM 2758 C CA . ALA A 1 370 ? -21.034 -2.068 -26.190 1.00 90.38 370 ALA A CA 1
ATOM 2759 C C . ALA A 1 370 ? -20.698 -0.929 -27.169 1.00 90.38 370 ALA A C 1
ATOM 2761 O O . ALA A 1 370 ? -21.613 -0.345 -27.753 1.00 90.38 370 ALA A O 1
ATOM 2762 N N . PHE A 1 371 ? -19.416 -0.611 -27.370 1.00 88.31 371 PHE A N 1
ATOM 2763 C CA . PHE A 1 371 ? -18.992 0.510 -28.204 1.00 88.31 371 PHE A CA 1
ATOM 2764 C C . PHE A 1 371 ? -18.565 0.062 -29.600 1.00 88.31 371 PHE A C 1
ATOM 2766 O O . PHE A 1 371 ? -17.859 -0.928 -29.777 1.00 88.31 371 PHE A O 1
ATOM 2773 N N . ASN A 1 372 ? -18.978 0.827 -30.611 1.00 88.12 372 ASN A N 1
ATOM 2774 C CA . ASN A 1 372 ? -18.490 0.675 -31.975 1.00 88.12 372 ASN A CA 1
ATOM 2775 C C . ASN A 1 372 ? -17.437 1.748 -32.266 1.00 88.12 372 ASN A C 1
ATOM 2777 O O . ASN A 1 372 ? -17.781 2.884 -32.588 1.00 88.12 372 ASN A O 1
ATOM 2781 N N . CYS A 1 373 ? -16.165 1.365 -32.203 1.00 85.69 373 CYS A N 1
ATOM 2782 C CA . CYS A 1 373 ? -15.035 2.274 -32.384 1.00 85.69 373 CYS A CA 1
ATOM 2783 C C . CYS A 1 373 ? -14.691 2.573 -33.855 1.00 85.69 373 CYS A C 1
ATOM 2785 O O . CYS A 1 373 ? -13.672 3.193 -34.127 1.00 85.69 373 CYS A O 1
ATOM 2787 N N . ALA A 1 374 ? -15.532 2.177 -34.821 1.00 77.75 374 ALA A N 1
ATOM 2788 C CA . ALA A 1 374 ? -15.286 2.405 -36.252 1.00 77.75 374 ALA A CA 1
ATOM 2789 C C . ALA A 1 374 ? -15.186 3.891 -36.663 1.00 77.75 374 ALA A C 1
ATOM 2791 O O . ALA A 1 374 ? -14.779 4.181 -37.785 1.00 77.75 374 ALA A O 1
ATOM 2792 N N . TYR A 1 375 ? -15.586 4.811 -35.782 1.00 67.38 375 TYR A N 1
ATOM 2793 C CA . TYR A 1 375 ? -15.551 6.262 -35.997 1.00 67.38 375 TYR A CA 1
ATOM 2794 C C . TYR A 1 375 ? -14.660 6.997 -34.997 1.00 67.38 375 TYR A C 1
ATOM 2796 O O . TYR A 1 375 ? -14.715 8.222 -34.934 1.00 67.38 375 TYR A O 1
ATOM 2804 N N . ALA A 1 376 ? -13.908 6.272 -34.170 1.00 68.56 376 ALA A N 1
ATOM 2805 C CA . ALA A 1 376 ? -12.934 6.913 -33.310 1.00 68.56 376 ALA A CA 1
ATOM 2806 C C . ALA A 1 376 ? -11.705 7.278 -34.141 1.00 68.56 376 ALA A C 1
ATOM 2808 O O . ALA A 1 376 ? -11.221 6.451 -34.923 1.00 68.56 376 ALA A O 1
ATOM 2809 N N . ASP A 1 377 ? -11.229 8.509 -33.960 1.00 62.50 377 ASP A N 1
ATOM 2810 C CA . ASP A 1 377 ? -9.977 9.018 -34.518 1.00 62.50 377 ASP A CA 1
ATOM 2811 C C . ASP A 1 377 ? -8.804 8.302 -33.834 1.00 62.50 377 ASP A C 1
ATOM 2813 O O . ASP A 1 377 ? -8.066 8.871 -33.046 1.00 62.50 377 ASP A O 1
ATOM 2817 N N . SER A 1 378 ? -8.670 7.004 -34.092 1.00 61.34 378 SER A N 1
ATOM 2818 C CA . SER A 1 378 ? -7.519 6.228 -33.653 1.00 61.34 378 SER A CA 1
ATOM 2819 C C . SER A 1 378 ? -6.391 6.402 -34.662 1.00 61.34 378 SER A C 1
ATOM 2821 O O . SER A 1 378 ? -6.622 6.530 -35.873 1.00 61.34 378 SER A O 1
ATOM 2823 N N . CYS A 1 379 ? -5.157 6.285 -34.182 1.00 66.31 379 CYS A N 1
ATOM 2824 C CA . CYS A 1 379 ? -3.928 6.314 -34.980 1.00 66.31 379 CYS A CA 1
ATOM 2825 C C . CYS A 1 379 ? -3.829 5.206 -36.053 1.00 66.31 379 CYS A C 1
ATOM 2827 O O . CYS A 1 379 ? -2.812 5.052 -36.724 1.00 66.31 379 CYS A O 1
ATOM 2829 N N . THR A 1 380 ? -4.898 4.432 -36.251 1.00 57.03 380 THR A N 1
ATOM 2830 C CA . THR A 1 380 ? -5.007 3.332 -37.208 1.00 57.03 380 THR A CA 1
ATOM 2831 C C . THR A 1 380 ? -5.297 3.778 -38.645 1.00 57.03 380 THR A C 1
ATOM 2833 O O . THR A 1 380 ? -5.116 2.979 -39.564 1.00 57.03 380 THR A O 1
ATOM 2836 N N . SER A 1 381 ? -5.754 5.018 -38.874 1.00 47.97 381 SER A N 1
ATOM 2837 C CA . SER A 1 381 ? -6.281 5.423 -40.191 1.00 47.97 381 SER A CA 1
ATOM 2838 C C . SER A 1 381 ? -5.326 6.229 -41.086 1.00 47.97 381 SER A C 1
ATOM 2840 O O . SER A 1 381 ? -5.527 6.223 -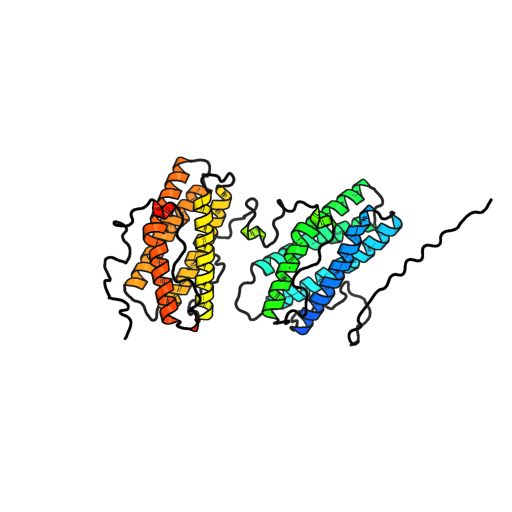42.303 1.00 47.97 381 SER A O 1
ATOM 2842 N N . GLU A 1 382 ? -4.251 6.829 -40.552 1.00 43.91 382 GLU A N 1
ATOM 2843 C CA . GLU A 1 382 ? -3.307 7.638 -41.353 1.00 43.91 382 GLU A CA 1
ATOM 2844 C C . GLU A 1 382 ? -1.892 7.042 -41.525 1.00 43.91 382 GLU A C 1
ATOM 2846 O O . GLU A 1 382 ? -1.184 7.462 -42.437 1.00 43.91 382 GLU A O 1
ATOM 2851 N N . ASP A 1 383 ? -1.515 5.978 -40.803 1.00 44.31 383 ASP A N 1
ATOM 2852 C CA . ASP A 1 383 ? -0.171 5.372 -40.882 1.00 44.31 383 ASP A CA 1
ATOM 2853 C C . ASP A 1 383 ? -0.186 3.874 -41.239 1.00 44.31 383 ASP A C 1
ATOM 2855 O O . ASP A 1 383 ? 0.319 3.018 -40.514 1.00 44.31 383 ASP A O 1
ATOM 2859 N N . ASN A 1 384 ? -0.690 3.531 -42.431 1.00 36.84 384 ASN A N 1
ATOM 2860 C CA . ASN A 1 384 ? -0.519 2.198 -43.042 1.00 36.84 384 ASN A CA 1
ATOM 2861 C C . ASN A 1 384 ? 0.943 1.898 -43.461 1.00 36.84 384 ASN A C 1
ATOM 2863 O O . ASN A 1 384 ? 1.211 1.337 -44.531 1.00 36.84 384 ASN A O 1
ATOM 2867 N N . GLY A 1 385 ? 1.916 2.239 -42.619 1.00 34.28 385 GLY A N 1
ATOM 2868 C CA . GLY A 1 385 ? 3.237 1.637 -42.648 1.00 34.28 385 GLY A CA 1
ATOM 2869 C C . GLY A 1 385 ? 3.132 0.195 -42.165 1.00 34.28 385 GLY A C 1
ATOM 2870 O O . GLY A 1 385 ? 3.252 -0.072 -40.982 1.00 34.28 385 GLY A O 1
ATOM 2871 N N . VAL A 1 386 ? 2.867 -0.721 -43.097 1.00 37.62 386 VAL A N 1
ATOM 2872 C CA . VAL A 1 386 ? 2.978 -2.183 -42.968 1.00 37.62 386 VAL A CA 1
ATOM 2873 C C . VAL A 1 386 ? 3.992 -2.603 -41.890 1.00 37.62 386 VAL A C 1
ATOM 2875 O O . VAL A 1 386 ? 5.198 -2.464 -42.095 1.00 37.62 386 VAL A O 1
ATOM 2878 N N . PHE A 1 387 ? 3.519 -3.198 -40.793 1.00 39.22 387 PHE A N 1
ATOM 2879 C CA . PHE A 1 387 ? 4.370 -3.871 -39.812 1.00 39.22 387 PHE A CA 1
ATOM 2880 C C . PHE A 1 387 ? 4.239 -5.393 -39.931 1.00 39.22 387 PHE A C 1
ATOM 2882 O O . PHE A 1 387 ? 3.149 -5.954 -39.865 1.00 39.22 387 PHE A O 1
ATOM 2889 N N . GLY A 1 388 ? 5.388 -6.055 -40.097 1.00 33.72 388 GLY A N 1
ATOM 2890 C CA . GLY A 1 388 ? 5.586 -7.452 -39.712 1.00 33.72 388 GLY A CA 1
ATOM 2891 C C . GLY A 1 388 ? 4.883 -8.523 -40.548 1.00 33.72 388 GLY A C 1
ATOM 2892 O O . GLY A 1 388 ? 4.152 -9.344 -40.001 1.00 33.72 388 GLY A O 1
ATOM 2893 N N . ALA A 1 389 ? 5.200 -8.634 -41.842 1.00 26.95 389 ALA A N 1
ATOM 2894 C CA . ALA A 1 389 ? 5.247 -9.980 -42.414 1.00 26.95 389 ALA A CA 1
ATOM 2895 C C . ALA A 1 389 ? 6.392 -10.739 -41.707 1.00 26.95 389 ALA A C 1
ATOM 2897 O O . ALA A 1 389 ? 7.508 -10.208 -41.668 1.00 26.95 389 ALA A O 1
ATOM 2898 N N . PRO A 1 390 ? 6.160 -11.932 -41.129 1.00 28.66 390 PRO A N 1
ATOM 2899 C CA . PRO A 1 390 ? 7.235 -12.707 -40.528 1.00 28.66 390 PRO A CA 1
ATOM 2900 C C . PRO A 1 390 ? 8.278 -13.021 -41.604 1.00 28.66 390 PRO A C 1
ATOM 2902 O O . PRO A 1 390 ? 7.932 -13.449 -42.708 1.00 28.66 390 PRO A O 1
ATOM 2905 N N . ALA A 1 391 ? 9.553 -12.786 -41.298 1.00 32.59 391 ALA A N 1
ATOM 2906 C CA . ALA A 1 391 ? 10.638 -13.283 -42.131 1.00 32.59 391 ALA A CA 1
ATOM 2907 C C . ALA A 1 391 ? 10.577 -14.821 -42.131 1.00 32.59 391 ALA A C 1
ATOM 2909 O O . ALA A 1 391 ? 10.697 -15.438 -41.072 1.00 32.59 391 ALA A O 1
ATOM 2910 N N . ASN A 1 392 ? 10.346 -15.414 -43.308 1.00 37.09 392 ASN A N 1
ATOM 2911 C CA . ASN A 1 392 ? 10.615 -16.832 -43.565 1.00 37.09 392 ASN A CA 1
ATOM 2912 C C . ASN A 1 392 ? 12.117 -17.081 -43.682 1.00 37.09 392 ASN A C 1
ATOM 2914 O O . ASN A 1 392 ? 12.793 -16.232 -44.313 1.00 37.09 392 ASN A O 1
#

Organism: NCBI:txid574655

Radius of gyration: 27.33 Å; chains: 1; bounding box: 58×57×99 Å

Sequence (392 aa):
MNAYAAIITLAVVASASALPSEVLNARQSSCYLDVISNPTNMDIKASISQWSSDVDAVNNFLDNAQSMGDDSRHLAASSAMANAQDQLCQLSTFAGFMENSTVLTPWADATCAIKDLQTNFDLRVTQNLQTLSATTDPDTVTSALYDIDYDYCCSFLPDITILWGHAEAEASLGGEVPFAANHPQVCSTIDCSHQTTCQDESSSSSKLKARDAGTCIVPTMTNPITAQIARSINQWNNDINTLNNFIDTMANDQTLDVSASYARSLTYDELCQLSTLTGYLAGSTTAAITCAETDLLGNFETKVIDNLSAIVDDPTNSTAVENAMYDMNWARCCSLLIDVDFLWTDAVALGGASIAGTPITAQRPKACQAFNCAYADSCTSEDNGVFGAPAN

Secondary structure (DSSP, 8-state):
-PPP-----------------------SSS-SS---SS--HHHHHHHHHHHHHHHHHHHHHHHHHTTS-HHHHHHHHHHHHHHHHHHHHHHHHHHHHHHT----S--HHHHHHHHHHHHHHIIIIIHHHHHHHH---HHHHHHHHHHHHHHIIIIIHHHHHHHHHHHHHHHT-TT-S-SSPPPPGGGGT---TT---TTGGGT-TT------TT--SSPP-SS--HHHHHHHHHHHHHHHHHHHHHHHHGGG-TTHHHHHHHHHHHHHHHHHHHHHHHHHHGGG--HHHHHHHHHHHHHIIIIIIHHHHHHHH-TT-HHHHHHHHHHHHHHIIIIIHHHHHHHHHHHHHHHGGGTTTS-SSPPPPGGGGG--GGGS--TTTT------PPP-

pLDDT: mean 77.53, std 19.36, range [26.95, 97.25]